Protein AF-A0A944BNU5-F1 (afdb_monomer_lite)

Secondary structure (DSSP, 8-state):
-HHHHHHHHHHHGGG-TT--HHHHHHHHHHTTHHHHHHHHTT--S------SS-----HHHHHHHHHHHHTT-TT--HHHHHHHHHHHHHHHTS-GGGSPPHHHHHHHHHHHHHHHTT-TTHHHHHHHHHHHHHHHHHTT-HHHHHHHHTTS---HHHHHHHHHHHHHHHHHIIIIIPPBP---S--HHHHHHHHSTT--HHHHHHHHHHHHHHH-EEEEEEE--HHHHHHHHHHHTTS-HHHHHHHHHHSSPPEEEETT-SSS-HHHHHHHH-SHHHHHHHHHHHHHHHHHHHHSSS--S-HHHHHHHHHHHHHHH---HHHHHHHHHHHHHTS---HHHHHHHHHHHHTHHHHHT----HHHHHHHHHHHHHHHHHS-GGGSBSEEEEHHHHHHHHHTT---SSHHHHHHHTEE-

Foldseek 3Di:
DVVVVVVVLVVQVPPDPQAAPLSSLVVVLLVPVVPVVCVVVVVDVPDDDDPPDPCPPQLLQVVLLSSCVSVVNNDADSVLSSLLVVLSLLQRQERRVLHDDPVLSVLLSVLSRCVVVVHPCNVVSVVVLVVVLVVCLVVLSLSHNLSSVSSPPDPLLVLLVVLVVSLLSNLCCLQPNFAFWDADDQDPVLLVLLLDPPRALVSLVVNQVSCCVGGLEFEWFFADAVVQVVSLCVSCVVPDPVSSVSVSVRPPRGHIDTQPPHPDGSLVSLVRRPDLVNVLVLLLLLVSNLLSCVVDDDHSVCPVSVVLNQVLCCVQQVFRCVVQNVQLCCCSPVVSDRSVVSSVVSCCVGRVVSSVVDDDDSVLQVVLLSVLSSLQSVPDSSLAGRAYFHSSSSSCCSSSPGDDPDSSSSRSSGHDD

Radius of gyration: 23.13 Å; chains: 1; bounding box: 55×53×70 Å

Sequence (417 aa):
MFGKWIERVKRNGKNSADAGLLGQYLDAVCAKYVDRYKEMIGLDDKRPGTYDSALDVDALDVLAQLVMAEMGIPNADLAAARAYLSILIENEHLPLQNQLNADELGALRDLLFSYFGGSDAVNDRGAEVLELIEHKFTSGCFSQAKILLQIFETNHETRQNNERNLYYEEMIMRIDGVRSANVSGISKELVDAACADDAPDEAILAAFDACASNANIHFDLFLRDLNEEARWKDAIAPLSQNVQNYILEYVPVVRWRQLGTLKEPLINQINRHMVFESLRRYVQQKLRMCYFILLASGITGYEWFIYAFTNWSRDIFNVDVREIFPVLHRLALVDGMCLQEVLDVTLERYYGPAMNDIVLDAYELDKAFRESVRFILQTDMSMFPMGYYNFGDFLLDRILPFPYEDPYFACRLHLLM

pLDDT: mean 80.57, std 16.1, range [27.25, 96.31]

Structure (mmCIF, N/CA/C/O backbone):
data_AF-A0A944BNU5-F1
#
_entry.id   AF-A0A944BNU5-F1
#
loop_
_atom_site.group_PDB
_atom_site.id
_atom_site.type_symbol
_atom_site.label_atom_id
_atom_site.label_alt_id
_atom_site.label_comp_id
_atom_site.label_asym_id
_atom_site.label_entity_id
_atom_site.label_seq_id
_atom_site.pdbx_PDB_ins_code
_atom_site.Cartn_x
_atom_site.Cartn_y
_atom_site.Cartn_z
_atom_site.occupancy
_atom_site.B_iso_or_equiv
_atom_site.auth_seq_id
_atom_site.auth_comp_id
_atom_site.auth_asym_id
_atom_site.auth_atom_id
_atom_site.pdbx_PDB_model_num
ATOM 1 N N . MET A 1 1 ? -13.152 25.992 19.045 1.00 33.09 1 MET A N 1
ATOM 2 C CA . MET A 1 1 ? -12.003 25.250 19.619 1.00 33.09 1 MET A CA 1
ATOM 3 C C . MET A 1 1 ? -11.096 24.664 18.535 1.00 33.09 1 MET A C 1
ATOM 5 O O . MET A 1 1 ? -9.894 24.858 18.644 1.00 33.09 1 MET A O 1
ATOM 9 N N . PHE A 1 2 ? -11.645 24.093 17.455 1.00 30.11 2 PHE A N 1
ATOM 10 C CA . PHE A 1 2 ? -10.905 23.608 16.273 1.00 30.11 2 PHE A CA 1
ATOM 11 C C . PHE A 1 2 ? -9.931 24.622 15.635 1.00 30.11 2 PHE A C 1
ATOM 13 O O . PHE A 1 2 ? -8.769 24.297 15.428 1.00 30.11 2 PHE A O 1
ATOM 20 N N . GLY A 1 3 ? -10.332 25.883 15.422 1.00 27.25 3 GLY A N 1
ATOM 21 C CA . GLY A 1 3 ? -9.444 26.892 14.809 1.00 27.25 3 GLY A CA 1
ATOM 22 C C . GLY A 1 3 ? -8.175 27.217 15.617 1.00 27.25 3 GLY A C 1
ATOM 23 O O . GLY A 1 3 ? -7.112 27.428 15.044 1.00 27.25 3 GLY A O 1
ATOM 24 N N . LYS A 1 4 ? -8.250 27.173 16.957 1.00 35.66 4 LYS A N 1
ATOM 25 C CA . LYS A 1 4 ? -7.075 27.339 17.837 1.00 35.66 4 LYS A CA 1
ATOM 26 C C . LYS A 1 4 ? -6.217 26.071 17.912 1.00 35.66 4 LYS A C 1
ATOM 28 O O . LYS A 1 4 ? -5.030 26.163 18.204 1.00 35.66 4 LYS A O 1
ATOM 33 N N . TRP A 1 5 ? -6.808 24.903 17.662 1.00 37.34 5 TRP A N 1
ATOM 34 C CA . TRP A 1 5 ? -6.110 23.621 17.598 1.00 37.34 5 TRP A CA 1
ATOM 35 C C . TRP A 1 5 ? -5.320 23.480 16.288 1.00 37.34 5 TRP A C 1
ATOM 37 O O . TRP A 1 5 ? -4.128 23.194 16.355 1.00 37.34 5 TRP A O 1
ATOM 47 N N . ILE A 1 6 ? -5.906 23.843 15.138 1.00 36.66 6 ILE A N 1
ATOM 48 C CA . ILE A 1 6 ? -5.191 23.946 13.851 1.00 36.66 6 ILE A CA 1
ATOM 49 C C . ILE A 1 6 ? -3.998 24.907 13.972 1.00 36.66 6 ILE A C 1
ATOM 51 O O . ILE A 1 6 ? -2.907 24.597 13.503 1.00 36.66 6 ILE A O 1
ATOM 55 N N . GLU A 1 7 ? -4.151 26.050 14.653 1.00 37.75 7 GLU A N 1
ATOM 56 C CA . GLU A 1 7 ? -3.021 26.957 14.913 1.00 37.75 7 GLU A CA 1
ATOM 57 C C . GLU A 1 7 ? -1.944 26.357 15.832 1.00 37.75 7 GLU A C 1
ATOM 59 O O . GLU A 1 7 ? -0.767 26.685 15.684 1.00 37.75 7 GLU A O 1
ATOM 64 N N . ARG A 1 8 ? -2.312 25.484 16.776 1.00 37.41 8 ARG A N 1
ATOM 65 C CA . ARG A 1 8 ? -1.372 24.838 17.708 1.00 37.41 8 ARG A CA 1
ATOM 66 C C . ARG A 1 8 ? -0.589 23.714 17.032 1.00 37.41 8 ARG A C 1
ATOM 68 O O . ARG A 1 8 ? 0.624 23.646 17.206 1.00 37.41 8 ARG A O 1
ATOM 75 N N . VAL A 1 9 ? -1.263 22.916 16.205 1.00 36.78 9 VAL A N 1
ATOM 76 C CA . VAL A 1 9 ? -0.657 21.914 15.317 1.00 36.78 9 VAL A CA 1
ATOM 77 C C . VAL A 1 9 ? 0.265 22.592 14.301 1.00 36.78 9 VAL A C 1
ATOM 79 O O . VAL A 1 9 ? 1.420 22.207 14.184 1.00 36.78 9 VAL A O 1
ATOM 82 N N . LYS A 1 10 ? -0.156 23.703 13.676 1.00 36.81 10 LYS A N 1
ATOM 83 C CA . LYS A 1 10 ? 0.709 24.510 12.789 1.00 36.81 10 LYS A CA 1
ATOM 84 C C . LYS A 1 10 ? 1.913 25.143 13.499 1.00 36.81 10 LYS A C 1
ATOM 86 O O . LYS A 1 10 ? 2.942 25.368 12.868 1.00 36.81 10 LYS A O 1
ATOM 91 N N . ARG A 1 11 ? 1.804 25.476 14.794 1.00 36.59 11 ARG A N 1
ATOM 92 C CA . ARG A 1 11 ? 2.908 26.060 15.583 1.00 36.59 11 ARG A CA 1
ATOM 93 C C . ARG A 1 11 ? 3.925 25.021 16.056 1.00 36.59 11 ARG A C 1
ATOM 95 O O . ARG A 1 11 ? 5.111 25.337 16.043 1.00 36.59 11 ARG A O 1
ATOM 102 N N . ASN A 1 12 ? 3.480 23.824 16.438 1.00 37.00 12 ASN A N 1
ATOM 103 C CA . ASN A 1 12 ? 4.356 22.731 16.878 1.00 37.00 12 ASN A CA 1
ATOM 104 C C . ASN A 1 12 ? 4.872 21.873 15.705 1.00 37.00 12 ASN A C 1
ATOM 106 O O . ASN A 1 12 ? 5.972 21.343 15.782 1.00 37.00 12 ASN A O 1
ATOM 110 N N . GLY A 1 13 ? 4.136 21.812 14.591 1.00 36.06 13 GLY A N 1
ATOM 111 C CA . GLY A 1 13 ? 4.490 21.108 13.351 1.00 36.06 13 GLY A CA 1
ATOM 112 C C . GLY A 1 13 ? 5.512 21.828 12.466 1.00 36.06 13 GLY A C 1
ATOM 113 O O . GLY A 1 13 ? 5.693 21.455 11.312 1.00 36.06 13 GLY A O 1
ATOM 114 N N . LYS A 1 14 ? 6.219 22.847 12.979 1.00 35.03 14 LYS A N 1
ATOM 115 C CA . LYS A 1 14 ? 7.307 23.511 12.235 1.00 35.03 14 LYS A CA 1
ATOM 116 C C . LYS A 1 14 ? 8.505 22.596 11.927 1.00 35.03 14 LYS A C 1
ATOM 118 O O . LYS A 1 14 ? 9.393 23.037 11.207 1.00 35.03 14 LYS A O 1
ATOM 123 N N . ASN A 1 15 ? 8.515 21.354 12.421 1.00 38.78 15 ASN A N 1
ATOM 124 C CA . ASN A 1 15 ? 9.629 20.422 12.245 1.00 38.78 15 ASN A CA 1
ATOM 125 C C . ASN A 1 15 ? 9.382 19.234 11.293 1.00 38.78 15 ASN A C 1
ATOM 127 O O . ASN A 1 15 ? 10.335 18.503 11.048 1.00 38.78 15 ASN A O 1
ATOM 131 N N . SER A 1 16 ? 8.205 19.059 10.680 1.00 41.88 16 SER A N 1
ATOM 132 C CA . SER A 1 16 ? 8.084 18.142 9.530 1.00 41.88 16 SER A CA 1
ATOM 133 C C . SER A 1 16 ? 6.878 18.492 8.660 1.00 41.88 16 SER A C 1
ATOM 135 O O . SER A 1 16 ? 5.738 18.220 9.031 1.00 41.88 16 SER A O 1
ATOM 137 N N . ALA A 1 17 ? 7.123 19.075 7.484 1.00 44.69 17 ALA A N 1
ATOM 138 C CA . ALA A 1 17 ? 6.082 19.301 6.475 1.00 44.69 17 ALA A CA 1
ATOM 139 C C . ALA A 1 17 ? 5.479 17.984 5.934 1.00 44.69 17 ALA A C 1
ATOM 141 O O . ALA A 1 17 ? 4.459 18.015 5.255 1.00 44.69 17 ALA A O 1
ATOM 142 N N . ASP A 1 18 ? 6.077 16.851 6.313 1.00 51.12 18 ASP A N 1
ATOM 143 C CA . ASP A 1 18 ? 5.824 15.525 5.759 1.00 51.12 18 ASP A CA 1
ATOM 144 C C . ASP A 1 18 ? 5.101 14.577 6.733 1.00 51.12 18 ASP A C 1
ATOM 146 O O . ASP A 1 18 ? 4.938 13.404 6.417 1.00 51.12 18 ASP A O 1
ATOM 150 N N . ALA A 1 19 ? 4.686 15.022 7.929 1.00 54.78 19 ALA A N 1
ATOM 151 C CA . ALA A 1 19 ? 3.951 14.173 8.880 1.00 54.78 19 ALA A CA 1
ATOM 152 C C . ALA A 1 19 ? 2.432 14.245 8.665 1.00 54.78 19 ALA A C 1
ATOM 154 O O . ALA A 1 19 ? 1.847 15.334 8.699 1.00 54.78 19 ALA A O 1
ATOM 155 N N . GLY A 1 20 ? 1.802 13.075 8.518 1.00 58.22 20 GLY A N 1
ATOM 156 C CA . GLY A 1 20 ? 0.353 12.894 8.560 1.00 58.22 20 GLY A CA 1
ATOM 157 C C . GLY A 1 20 ? -0.220 13.208 9.943 1.00 58.22 20 GLY A C 1
ATOM 158 O O . GLY A 1 20 ? 0.507 13.532 10.890 1.00 58.22 20 GLY A O 1
ATOM 159 N N . LEU A 1 21 ? -1.548 13.185 10.069 1.00 65.69 21 LEU A N 1
ATOM 160 C CA . LEU A 1 21 ? -2.213 13.676 11.281 1.00 65.69 21 LEU A CA 1
ATOM 161 C C . LEU A 1 21 ? -1.851 12.843 12.521 1.00 65.69 21 LEU A C 1
ATOM 163 O O . LEU A 1 21 ? -1.651 13.409 13.599 1.00 65.69 21 LEU A O 1
ATOM 167 N N . LEU A 1 22 ? -1.713 11.521 12.368 1.00 62.44 22 LEU A N 1
ATOM 168 C CA . LEU A 1 22 ? -1.252 10.658 13.449 1.00 62.44 22 LEU A CA 1
ATOM 169 C C . LEU A 1 22 ? 0.186 11.012 13.822 1.00 62.44 22 LEU A C 1
ATOM 171 O O . LEU A 1 22 ? 0.452 11.233 14.998 1.00 62.44 22 LEU A O 1
ATOM 175 N N . GLY A 1 23 ? 1.079 11.159 12.837 1.00 60.28 23 GLY A N 1
ATOM 176 C CA . GLY A 1 23 ? 2.462 11.592 13.058 1.00 60.28 23 GLY A CA 1
ATOM 177 C C . GLY A 1 23 ? 2.561 12.901 13.852 1.00 60.28 23 GLY A C 1
ATOM 178 O O . GLY A 1 23 ? 3.377 13.014 14.760 1.00 60.28 23 GLY A O 1
ATOM 179 N N . GLN A 1 24 ? 1.668 13.861 13.600 1.00 69.06 24 GLN A N 1
ATOM 180 C CA . GLN A 1 24 ? 1.613 15.126 14.343 1.00 69.06 24 GLN A CA 1
ATOM 181 C C . GLN A 1 24 ? 1.148 14.954 15.798 1.00 69.06 24 GLN A C 1
ATOM 183 O O . GLN A 1 24 ? 1.708 15.586 16.699 1.00 69.06 24 GLN A O 1
ATOM 188 N N . TYR A 1 25 ? 0.128 14.122 16.049 1.00 64.06 25 TYR A N 1
ATOM 189 C CA . TYR A 1 25 ? -0.294 13.800 17.419 1.00 64.06 25 TYR A CA 1
ATOM 190 C C . TYR A 1 25 ? 0.808 13.073 18.172 1.00 64.06 25 TYR A C 1
ATOM 192 O O . TYR A 1 25 ? 1.121 13.420 19.305 1.00 64.06 25 TYR A O 1
ATOM 200 N N . LEU A 1 26 ? 1.409 12.096 17.513 1.00 64.44 26 LEU A N 1
ATOM 201 C CA . LEU A 1 26 ? 2.476 11.267 18.023 1.00 64.44 26 LEU A CA 1
ATOM 202 C C . LEU A 1 26 ? 3.736 12.098 18.330 1.00 64.44 26 LEU A C 1
ATOM 204 O O . LEU A 1 26 ? 4.311 11.945 19.402 1.00 64.44 26 LEU A O 1
ATOM 208 N N . ASP A 1 27 ? 4.118 13.060 17.491 1.00 64.00 27 ASP A N 1
ATOM 209 C CA . ASP A 1 27 ? 5.215 13.990 17.796 1.00 64.00 27 ASP A CA 1
ATOM 210 C C . ASP A 1 27 ? 4.900 14.871 19.024 1.00 64.00 27 ASP A C 1
ATOM 212 O O . ASP A 1 27 ? 5.776 15.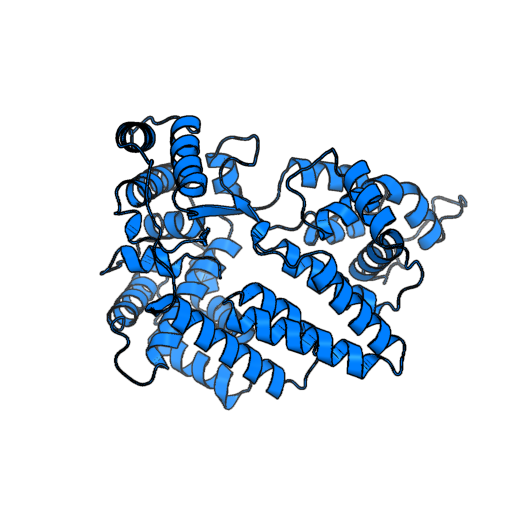152 19.849 1.00 64.00 27 ASP A O 1
ATOM 216 N N . ALA A 1 28 ? 3.637 15.280 19.195 1.00 63.16 28 ALA A N 1
ATOM 217 C CA . ALA A 1 28 ? 3.194 16.012 20.382 1.00 63.16 28 ALA A CA 1
ATOM 218 C C . ALA A 1 28 ? 3.169 15.132 21.648 1.00 63.16 28 ALA A C 1
ATOM 220 O O . ALA A 1 28 ? 3.523 15.621 22.725 1.00 63.16 28 ALA A O 1
ATOM 221 N N . VAL A 1 29 ? 2.807 13.849 21.512 1.00 61.50 29 VAL A N 1
ATOM 222 C CA . VAL A 1 29 ? 2.950 12.814 22.546 1.00 61.50 29 VAL A CA 1
ATOM 223 C C . VAL A 1 29 ? 4.437 12.708 22.922 1.00 61.50 29 VAL A C 1
ATOM 225 O O . VAL A 1 29 ? 4.798 12.985 24.063 1.00 61.50 29 VAL A O 1
ATOM 228 N N . CYS A 1 30 ? 5.335 12.440 21.972 1.00 60.16 30 CYS A N 1
ATOM 229 C CA . CYS A 1 30 ? 6.782 12.361 22.212 1.00 60.16 30 CYS A CA 1
ATOM 230 C C . CYS A 1 30 ? 7.331 13.545 23.018 1.00 60.16 30 CYS A C 1
ATOM 232 O O . CYS A 1 30 ? 8.088 13.353 23.966 1.00 60.16 30 CYS A O 1
ATOM 234 N N . ALA A 1 31 ? 6.904 14.770 22.701 1.00 60.81 31 ALA A N 1
ATOM 235 C CA . ALA A 1 31 ? 7.358 15.974 23.395 1.00 60.81 31 ALA A CA 1
ATOM 236 C C . ALA A 1 31 ? 6.905 16.078 24.869 1.00 60.81 31 ALA A C 1
ATOM 238 O O . ALA A 1 31 ? 7.466 16.875 25.621 1.00 60.81 31 ALA A O 1
ATOM 239 N N . LYS A 1 32 ? 5.879 15.327 25.286 1.00 59.03 32 LYS A N 1
ATOM 240 C CA . LYS A 1 32 ? 5.216 15.460 26.597 1.00 59.03 32 LYS A CA 1
ATOM 241 C C . LYS A 1 32 ? 5.279 14.210 27.479 1.00 59.03 32 LYS A C 1
ATOM 243 O O . LYS A 1 32 ? 4.913 14.287 28.652 1.00 59.03 32 LYS A O 1
ATOM 248 N N . TYR A 1 33 ? 5.705 13.062 26.952 1.00 57.03 33 TYR A N 1
ATOM 249 C CA . TYR A 1 33 ? 5.391 11.767 27.569 1.00 57.03 33 TYR A CA 1
ATOM 250 C C . TYR A 1 33 ? 6.332 11.214 28.642 1.00 57.03 33 TYR A C 1
ATOM 252 O O . TYR A 1 33 ? 6.073 10.134 29.171 1.00 57.03 33 TYR A O 1
ATOM 260 N N . VAL A 1 34 ? 7.333 11.974 29.083 1.00 49.22 34 VAL A N 1
ATOM 261 C CA . VAL A 1 34 ? 8.120 11.593 30.272 1.00 49.22 34 VAL A CA 1
ATOM 262 C C . VAL A 1 34 ? 7.326 11.784 31.572 1.00 49.22 34 VAL A C 1
ATOM 264 O O . VAL A 1 34 ? 7.495 11.004 32.510 1.00 49.22 34 VAL A O 1
ATOM 267 N N . ASP A 1 35 ? 6.431 12.774 31.627 1.00 50.31 35 ASP A N 1
ATOM 268 C CA . ASP A 1 35 ? 5.733 13.142 32.868 1.00 50.31 35 ASP A CA 1
ATOM 269 C C . ASP A 1 35 ? 4.380 12.426 33.012 1.00 50.31 35 ASP A C 1
ATOM 271 O O . ASP A 1 35 ? 4.033 11.933 34.082 1.00 50.31 35 ASP A O 1
ATOM 275 N N . ARG A 1 36 ? 3.642 12.270 31.907 1.00 50.81 36 ARG A N 1
ATOM 276 C CA . ARG A 1 36 ? 2.269 11.738 31.915 1.00 50.81 36 ARG A CA 1
ATOM 277 C C . ARG A 1 36 ? 2.197 10.216 32.062 1.00 50.81 36 ARG A C 1
ATOM 279 O O . ARG A 1 36 ? 1.261 9.705 32.667 1.00 50.81 36 ARG A O 1
ATOM 286 N N . TYR A 1 37 ? 3.199 9.486 31.560 1.00 49.19 37 TYR A N 1
ATOM 287 C CA . TYR A 1 37 ? 3.304 8.043 31.797 1.00 49.19 37 TYR A CA 1
ATOM 288 C C . TYR A 1 37 ? 3.561 7.752 33.281 1.00 49.19 37 TYR A C 1
ATOM 290 O O . TYR A 1 37 ? 2.883 6.904 33.848 1.00 49.19 37 TYR A O 1
ATOM 298 N N . LYS A 1 38 ? 4.451 8.509 33.945 1.00 49.19 38 LYS A N 1
ATOM 299 C CA . LYS A 1 38 ? 4.714 8.368 35.390 1.00 49.19 38 LYS A CA 1
ATOM 300 C C . LYS A 1 38 ? 3.451 8.570 36.231 1.00 49.19 38 LYS A C 1
ATOM 302 O O . LYS A 1 38 ? 3.216 7.797 37.156 1.00 49.19 38 LYS A O 1
ATOM 307 N N . GLU A 1 39 ? 2.621 9.548 35.867 1.00 51.97 39 GLU A N 1
ATOM 308 C CA . GLU A 1 39 ? 1.307 9.766 36.485 1.00 51.97 39 GLU A CA 1
ATOM 309 C C . GLU A 1 39 ? 0.330 8.607 36.211 1.00 51.97 39 GLU A C 1
ATOM 311 O O . GLU A 1 39 ? -0.329 8.135 37.135 1.00 51.97 39 GLU A O 1
ATOM 316 N N . MET A 1 40 ? 0.255 8.115 34.967 1.00 46.62 40 MET A N 1
ATOM 317 C CA . MET A 1 40 ? -0.676 7.050 34.560 1.00 46.62 40 MET A CA 1
ATOM 318 C C . MET A 1 40 ? -0.372 5.683 35.180 1.00 46.62 40 MET A C 1
ATOM 320 O O . MET A 1 40 ? -1.301 4.984 35.576 1.00 46.62 40 MET A O 1
ATOM 324 N N . ILE A 1 41 ? 0.902 5.291 35.285 1.00 45.03 41 ILE A N 1
ATOM 325 C CA . ILE A 1 41 ? 1.280 4.011 35.909 1.00 45.03 41 ILE A CA 1
ATOM 326 C C . ILE A 1 41 ? 1.473 4.114 37.428 1.00 45.03 41 ILE A C 1
ATOM 328 O O . ILE A 1 41 ? 1.966 3.175 38.051 1.00 45.03 41 ILE A O 1
ATOM 332 N N . GLY A 1 42 ? 1.085 5.239 38.042 1.00 42.56 42 GLY A N 1
ATOM 333 C CA . GLY A 1 42 ? 1.171 5.426 39.489 1.00 42.56 42 GLY A CA 1
ATOM 334 C C . GLY A 1 42 ? 2.602 5.345 40.028 1.00 42.56 42 GLY A C 1
ATOM 335 O O . GLY A 1 42 ? 2.797 4.936 41.174 1.00 42.56 42 GLY A O 1
ATOM 336 N N . LEU A 1 43 ? 3.603 5.724 39.222 1.00 41.44 43 LEU A N 1
ATOM 337 C CA . LEU A 1 43 ? 4.987 5.878 39.672 1.00 41.44 43 LEU A CA 1
ATOM 338 C C . LEU A 1 43 ? 5.113 7.172 40.483 1.00 41.44 43 LEU A C 1
ATOM 340 O O . LEU A 1 43 ? 5.758 8.135 40.080 1.00 41.44 43 LEU A O 1
ATOM 344 N N . ASP A 1 44 ? 4.488 7.174 41.655 1.00 38.44 44 ASP A N 1
ATOM 345 C CA . ASP A 1 44 ? 4.932 8.008 42.763 1.00 38.44 44 ASP A CA 1
ATOM 346 C C . ASP A 1 44 ? 6.368 7.561 43.109 1.00 38.44 44 ASP A C 1
ATOM 348 O O . ASP A 1 44 ? 6.653 6.362 43.092 1.00 38.44 44 ASP A O 1
ATOM 352 N N . ASP A 1 45 ? 7.268 8.500 43.420 1.00 40.28 45 ASP A N 1
ATOM 353 C CA . ASP A 1 45 ? 8.729 8.354 43.638 1.00 40.28 45 ASP A CA 1
ATOM 354 C C . ASP A 1 45 ? 9.166 7.386 44.779 1.00 40.28 45 ASP A C 1
ATOM 356 O O . ASP A 1 45 ? 10.211 7.538 45.422 1.00 40.28 45 ASP A O 1
ATOM 360 N N . LYS A 1 46 ? 8.382 6.356 45.100 1.00 36.25 46 LYS A N 1
ATOM 361 C CA . LYS A 1 46 ? 8.600 5.436 46.213 1.00 36.25 46 LYS A CA 1
ATOM 362 C C . LYS A 1 46 ? 8.964 4.036 45.719 1.00 36.25 46 LYS A C 1
ATOM 364 O O . LYS A 1 46 ? 8.148 3.125 45.705 1.00 36.25 46 LYS A O 1
ATOM 369 N N . ARG A 1 47 ? 10.283 3.889 45.549 1.00 32.19 47 ARG A N 1
ATOM 370 C CA . ARG A 1 47 ? 11.125 2.672 45.554 1.00 32.19 47 ARG A CA 1
ATOM 371 C C . ARG A 1 47 ? 11.381 1.999 44.192 1.00 32.19 47 ARG A C 1
ATOM 373 O O . ARG A 1 47 ? 10.449 1.511 43.564 1.00 32.19 47 ARG A O 1
ATOM 380 N N . PRO A 1 48 ? 12.664 1.838 43.805 1.00 34.56 48 PRO A N 1
ATOM 381 C CA . PRO A 1 48 ? 13.062 0.923 42.747 1.00 34.56 48 PRO A CA 1
ATOM 382 C C . PRO A 1 48 ? 13.048 -0.495 43.328 1.00 34.56 48 PRO A C 1
ATOM 384 O O . PRO A 1 48 ? 13.970 -0.910 44.029 1.00 34.56 48 PRO A O 1
ATOM 387 N N . GLY A 1 49 ? 11.959 -1.222 43.116 1.00 32.09 49 GLY A N 1
ATOM 388 C CA . GLY A 1 49 ? 11.837 -2.594 43.586 1.00 32.09 49 GLY A CA 1
ATOM 389 C C . GLY A 1 49 ? 10.650 -3.291 42.945 1.00 32.09 49 GLY A C 1
ATOM 390 O O . GLY A 1 49 ? 9.513 -2.954 43.245 1.00 32.09 49 GLY A O 1
ATOM 391 N N . THR A 1 50 ? 10.954 -4.278 42.099 1.00 32.44 50 THR A N 1
ATOM 392 C CA . THR A 1 50 ? 10.069 -5.385 41.695 1.00 32.44 50 THR A CA 1
ATOM 393 C C . THR A 1 50 ? 8.697 -4.988 41.140 1.00 32.44 50 THR A C 1
ATOM 395 O O . THR A 1 50 ? 7.689 -5.115 41.827 1.00 32.44 50 THR A O 1
ATOM 398 N N . TYR A 1 51 ? 8.650 -4.624 39.857 1.00 37.88 51 TYR A N 1
ATOM 399 C CA . TYR A 1 51 ? 7.429 -4.688 39.043 1.00 37.88 51 TYR A CA 1
ATOM 400 C C . TYR A 1 51 ? 7.657 -5.637 37.862 1.00 37.88 51 TYR A C 1
ATOM 402 O O . TYR A 1 51 ? 7.666 -5.229 36.710 1.00 37.88 51 TYR A O 1
ATOM 410 N N . ASP A 1 52 ? 7.879 -6.914 38.177 1.00 32.69 52 ASP A N 1
ATOM 411 C CA . ASP A 1 52 ? 8.080 -7.991 37.194 1.00 32.69 52 ASP A CA 1
ATOM 412 C C . ASP A 1 52 ? 6.781 -8.770 36.889 1.00 32.69 52 ASP A C 1
ATOM 414 O O . ASP A 1 52 ? 6.826 -9.865 36.342 1.00 32.69 52 ASP A O 1
ATOM 418 N N . SER A 1 53 ? 5.595 -8.272 37.280 1.00 35.12 53 SER A N 1
ATOM 419 C CA . SER A 1 53 ? 4.356 -9.071 37.139 1.00 35.12 53 SER A CA 1
ATOM 420 C C . SER A 1 53 ? 3.012 -8.318 37.101 1.00 35.12 53 SER A C 1
ATOM 422 O O . SER A 1 53 ? 1.986 -8.931 37.374 1.00 35.12 53 SER A O 1
ATOM 424 N N . ALA A 1 54 ? 2.954 -7.022 36.760 1.00 33.25 54 ALA A N 1
ATOM 425 C CA . ALA A 1 54 ? 1.676 -6.281 36.815 1.00 33.25 54 ALA A CA 1
ATOM 426 C C . ALA A 1 54 ? 1.475 -5.184 35.749 1.00 33.25 54 ALA A C 1
ATOM 428 O O . ALA A 1 54 ? 0.956 -4.116 36.059 1.00 33.25 54 ALA A O 1
ATOM 429 N N . LEU A 1 55 ? 1.847 -5.434 34.492 1.00 39.00 55 LEU A N 1
ATOM 430 C CA . LEU A 1 55 ? 1.421 -4.600 33.360 1.00 39.00 55 LEU A CA 1
ATOM 431 C C . LEU A 1 55 ? 0.803 -5.495 32.280 1.00 39.00 55 LEU A C 1
ATOM 433 O O . LEU A 1 55 ? 1.372 -5.696 31.218 1.00 39.00 55 LEU A O 1
ATOM 437 N N . ASP A 1 56 ? -0.388 -6.010 32.584 1.00 43.06 56 ASP A N 1
ATOM 438 C CA . ASP A 1 56 ? -1.356 -6.565 31.618 1.00 43.06 56 ASP A CA 1
ATOM 439 C C . ASP A 1 56 ? -2.102 -5.424 30.883 1.00 43.06 56 ASP A C 1
ATOM 441 O O . ASP A 1 56 ? -3.253 -5.551 30.473 1.00 43.06 56 ASP A O 1
ATOM 445 N N . VAL A 1 57 ? -1.475 -4.245 30.797 1.00 52.09 57 VAL A N 1
ATOM 446 C CA . VAL A 1 57 ? -2.000 -3.096 30.063 1.00 52.09 57 VAL A CA 1
ATOM 447 C C . VAL A 1 57 ? -1.486 -3.245 28.641 1.00 52.09 57 VAL A C 1
ATOM 449 O O . VAL A 1 57 ? -0.282 -3.120 28.410 1.00 52.09 57 VAL A O 1
ATOM 452 N N . ASP A 1 58 ? -2.391 -3.542 27.710 1.00 65.50 58 ASP A N 1
ATOM 453 C CA . ASP A 1 58 ? -2.082 -3.584 26.284 1.00 65.50 58 ASP A CA 1
ATOM 454 C C . ASP A 1 58 ? -1.436 -2.245 25.913 1.00 65.50 58 ASP A C 1
ATOM 456 O O . ASP A 1 58 ? -1.988 -1.178 26.175 1.00 65.50 58 ASP A O 1
ATOM 460 N N . ALA A 1 59 ? -0.221 -2.251 25.373 1.00 63.59 59 ALA A N 1
ATOM 461 C CA . ALA A 1 59 ? 0.462 -1.002 25.052 1.00 63.59 59 ALA A CA 1
ATOM 462 C C . ALA A 1 59 ? -0.259 -0.221 23.931 1.00 63.59 59 ALA A C 1
ATOM 464 O O . ALA A 1 59 ? -0.054 0.990 23.814 1.00 63.59 59 ALA A O 1
ATOM 465 N N . LEU A 1 60 ? -1.182 -0.863 23.199 1.00 70.56 60 LEU A N 1
ATOM 466 C CA . LEU A 1 60 ? -2.154 -0.192 22.338 1.00 70.56 60 LEU A CA 1
ATOM 467 C C . LEU A 1 60 ? -3.120 0.681 23.157 1.00 70.56 60 LEU A C 1
ATOM 469 O O . LEU A 1 60 ? -3.481 1.764 22.710 1.00 70.56 60 LEU A O 1
ATOM 473 N N . ASP A 1 61 ? -3.484 0.268 24.375 1.00 75.94 61 ASP A N 1
ATOM 474 C CA . ASP A 1 61 ? -4.312 1.052 25.308 1.00 75.94 61 ASP A CA 1
ATOM 475 C C . ASP A 1 61 ? -3.604 2.276 25.782 1.00 75.94 61 ASP A C 1
ATOM 477 O O . ASP A 1 61 ? -4.184 3.360 25.801 1.00 75.94 61 ASP A O 1
ATOM 481 N N . VAL A 1 62 ? -2.344 2.079 26.167 1.00 71.19 62 VAL A N 1
ATOM 482 C CA . VAL A 1 62 ? -1.486 3.173 26.572 1.00 71.19 62 VAL A CA 1
ATOM 483 C C . VAL A 1 62 ? -1.448 4.149 25.410 1.00 71.19 62 VAL A C 1
ATOM 485 O O . VAL A 1 62 ? -1.943 5.259 25.562 1.00 71.19 62 VAL A O 1
ATOM 488 N N . LEU A 1 63 ? -0.987 3.722 24.230 1.00 74.06 63 LEU A N 1
ATOM 489 C CA . LEU A 1 63 ? -0.867 4.579 23.052 1.00 74.06 63 LEU A CA 1
ATOM 490 C C . LEU A 1 63 ? -2.189 5.274 22.686 1.00 74.06 63 LEU A C 1
ATOM 492 O O . LEU A 1 63 ? -2.194 6.484 22.455 1.00 74.06 63 LEU A O 1
ATOM 496 N N . ALA A 1 64 ? -3.311 4.554 22.700 1.00 79.69 64 ALA A N 1
ATOM 497 C CA . ALA A 1 64 ? -4.631 5.099 22.400 1.00 79.69 64 ALA A CA 1
ATOM 498 C C . ALA A 1 64 ? -5.025 6.183 23.406 1.00 79.69 64 ALA A C 1
ATOM 500 O O . ALA A 1 64 ? -5.386 7.292 23.009 1.00 79.69 64 ALA A O 1
ATOM 501 N N . GLN A 1 65 ? -4.884 5.913 24.706 1.00 76.69 65 GLN A N 1
ATOM 502 C CA . GLN A 1 65 ? -5.121 6.906 25.750 1.00 76.69 65 GLN A CA 1
ATOM 503 C C . GLN A 1 65 ? -4.195 8.110 25.593 1.00 76.69 65 GLN A C 1
ATOM 505 O O . GLN A 1 65 ? -4.650 9.242 25.763 1.00 76.69 65 GLN A O 1
ATOM 510 N N . LEU A 1 66 ? -2.928 7.899 25.217 1.00 74.44 66 LEU A N 1
ATOM 511 C CA . LEU A 1 66 ? -1.983 8.993 25.033 1.00 74.44 66 LEU A CA 1
ATOM 512 C C . LEU A 1 66 ? -2.413 9.938 23.914 1.00 74.44 66 LEU A C 1
ATOM 514 O O . LEU A 1 66 ? -2.462 11.158 24.096 1.00 74.44 66 LEU A O 1
ATOM 518 N N . VAL A 1 67 ? -2.769 9.358 22.769 1.00 75.56 67 VAL A N 1
ATOM 519 C CA . VAL A 1 67 ? -3.254 10.097 21.605 1.00 75.56 67 VAL A CA 1
ATOM 520 C C . VAL A 1 67 ? -4.545 10.837 21.953 1.00 75.56 67 VAL A C 1
ATOM 522 O O . VAL A 1 67 ? -4.633 12.041 21.711 1.00 75.56 67 VAL A O 1
ATOM 525 N N . MET A 1 68 ? -5.512 10.187 22.612 1.00 81.06 68 MET A N 1
ATOM 526 C CA . MET A 1 68 ? -6.760 10.850 23.024 1.00 81.06 68 MET A CA 1
ATOM 527 C C . MET A 1 68 ? -6.501 12.015 23.979 1.00 81.06 68 MET A C 1
ATOM 529 O O . MET A 1 68 ? -7.092 13.093 23.857 1.00 81.06 68 MET A O 1
ATOM 533 N N . ALA A 1 69 ? -5.575 11.835 24.913 1.00 73.19 69 ALA A N 1
ATOM 534 C CA . ALA A 1 69 ? -5.220 12.847 25.884 1.00 73.19 69 ALA A CA 1
ATOM 535 C C . ALA A 1 69 ? -4.498 14.049 25.242 1.00 73.19 69 ALA A C 1
ATOM 537 O O . ALA A 1 69 ? -4.666 15.178 25.715 1.00 73.19 69 ALA A O 1
ATOM 538 N N . GLU A 1 70 ? -3.738 13.840 24.163 1.00 73.12 70 GLU A N 1
ATOM 539 C CA . GLU A 1 70 ? -3.180 14.909 23.320 1.00 73.12 70 GLU A CA 1
ATOM 540 C C . GLU A 1 70 ? -4.231 15.611 22.460 1.00 73.12 70 GLU A C 1
ATOM 542 O O . GLU A 1 70 ? -4.173 16.829 22.262 1.00 73.12 70 GLU A O 1
ATOM 547 N N . MET A 1 71 ? -5.255 14.880 22.030 1.00 70.31 71 MET A N 1
ATOM 548 C CA . MET A 1 71 ? -6.428 15.438 21.355 1.00 70.31 71 MET A CA 1
ATOM 549 C C . MET A 1 71 ? -7.356 16.224 22.296 1.00 70.31 71 MET A C 1
ATOM 551 O O . MET A 1 71 ? -8.304 16.859 21.834 1.00 70.31 71 MET A O 1
ATOM 555 N N . GLY A 1 72 ? -7.075 16.235 23.604 1.00 76.62 72 GLY A N 1
ATOM 556 C CA . GLY A 1 72 ? -7.858 16.957 24.608 1.00 76.62 72 GLY A CA 1
ATOM 557 C C . GLY A 1 72 ? -9.018 16.156 25.201 1.00 76.62 72 GLY A C 1
ATOM 558 O O . GLY A 1 72 ? -9.924 16.757 25.773 1.00 76.62 72 GLY A O 1
ATOM 559 N N . ILE A 1 73 ? -8.982 14.824 25.100 1.00 78.38 73 ILE A N 1
ATOM 560 C CA . ILE A 1 73 ? -9.995 13.893 25.619 1.00 78.38 73 ILE A CA 1
ATOM 561 C C . ILE A 1 73 ? -9.332 12.940 26.640 1.00 78.38 73 ILE A C 1
ATOM 563 O O . ILE A 1 73 ? -9.143 11.758 26.364 1.00 78.38 73 ILE A O 1
ATOM 567 N N . PRO A 1 74 ? -8.918 13.428 27.828 1.00 63.88 74 PRO A N 1
ATOM 568 C CA . PRO A 1 74 ? -8.034 12.688 28.737 1.00 63.88 74 PRO A CA 1
ATOM 569 C C . PRO A 1 74 ? -8.661 11.486 29.467 1.00 63.88 74 PRO A C 1
ATOM 571 O O . PRO A 1 74 ? -7.967 10.864 30.254 1.00 63.88 74 PRO A O 1
ATOM 574 N N . ASN A 1 75 ? -9.926 11.144 29.216 1.00 72.44 75 ASN A N 1
ATOM 575 C CA . ASN A 1 75 ? -10.613 9.968 29.774 1.00 72.44 75 ASN A CA 1
ATOM 576 C C . ASN A 1 75 ? -11.553 9.363 28.725 1.00 72.44 75 ASN A C 1
ATOM 578 O O . ASN A 1 75 ? -12.732 9.126 28.983 1.00 72.44 75 ASN A O 1
ATOM 582 N N . ALA A 1 76 ? -11.054 9.244 27.498 1.00 76.38 76 ALA A N 1
ATOM 583 C CA . ALA A 1 76 ? -11.783 8.611 26.415 1.00 76.38 76 ALA A CA 1
ATOM 584 C C . ALA A 1 76 ? -12.209 7.184 26.786 1.00 76.38 76 ALA A C 1
ATOM 586 O O . ALA A 1 76 ? -11.456 6.471 27.452 1.00 76.38 76 ALA A O 1
ATOM 587 N N . ASP A 1 77 ? -13.386 6.766 26.312 1.00 85.50 77 ASP A N 1
ATOM 588 C CA . ASP A 1 77 ? -13.727 5.347 26.304 1.00 85.50 77 ASP A CA 1
ATOM 589 C C . ASP A 1 77 ? -12.623 4.571 25.572 1.00 85.50 77 ASP A C 1
ATOM 591 O O . ASP A 1 77 ? -12.186 4.963 24.486 1.00 85.50 77 ASP A O 1
ATOM 595 N N . LEU A 1 78 ? -12.126 3.506 26.200 1.00 82.12 78 LEU A N 1
ATOM 596 C CA . LEU A 1 78 ? -10.941 2.809 25.716 1.00 82.12 78 LEU A CA 1
ATOM 597 C C . LEU A 1 78 ? -11.210 2.084 24.393 1.00 82.12 78 LEU A C 1
ATOM 599 O O . LEU A 1 78 ? -10.339 2.072 23.526 1.00 82.12 78 LEU A O 1
ATOM 603 N N . ALA A 1 79 ? -12.407 1.525 24.208 1.00 81.69 79 ALA A N 1
ATOM 604 C CA . ALA A 1 79 ? -12.766 0.857 22.963 1.00 81.69 79 ALA A CA 1
ATOM 605 C C . ALA A 1 79 ? -12.860 1.872 21.814 1.00 81.69 79 ALA A C 1
ATOM 607 O O . ALA A 1 79 ? -12.265 1.655 20.757 1.00 81.69 79 ALA A O 1
ATOM 608 N N . ALA A 1 80 ? -13.486 3.031 22.054 1.00 82.88 80 ALA A N 1
ATOM 609 C CA . ALA A 1 80 ? -13.504 4.137 21.095 1.00 82.88 80 ALA A CA 1
ATOM 610 C C . ALA A 1 80 ? -12.088 4.634 20.755 1.00 82.88 80 ALA A C 1
ATOM 612 O O . ALA A 1 80 ? -11.766 4.864 19.588 1.00 82.88 80 ALA A O 1
ATOM 613 N N . ALA A 1 81 ? -11.227 4.774 21.768 1.00 84.44 81 ALA A N 1
ATOM 614 C CA . ALA A 1 81 ? -9.848 5.221 21.604 1.00 84.44 81 ALA A CA 1
ATOM 615 C C . ALA A 1 81 ? -9.017 4.237 20.764 1.00 84.44 81 ALA A C 1
ATOM 617 O O . ALA A 1 81 ? -8.292 4.670 19.869 1.00 84.44 81 ALA A O 1
ATOM 618 N N . ARG A 1 82 ? -9.142 2.927 21.020 1.00 83.44 82 ARG A N 1
ATOM 619 C CA . ARG A 1 82 ? -8.481 1.860 20.246 1.00 83.44 82 ARG A CA 1
ATOM 620 C C . ARG A 1 82 ? -8.946 1.843 18.793 1.00 83.44 82 ARG A C 1
ATOM 622 O O . ARG A 1 82 ? -8.114 1.808 17.886 1.00 83.44 82 ARG A O 1
ATOM 629 N N . ALA A 1 83 ? -10.262 1.887 18.575 1.00 83.19 83 ALA A N 1
ATOM 630 C CA . ALA A 1 83 ? -10.841 1.903 17.236 1.00 83.19 83 ALA A CA 1
ATOM 631 C C . ALA A 1 83 ? -10.330 3.117 16.450 1.00 83.19 83 ALA A C 1
ATOM 633 O O . ALA A 1 83 ? -9.819 2.980 15.340 1.00 83.19 83 ALA A O 1
ATOM 634 N N . TYR A 1 84 ? -10.367 4.299 17.070 1.00 87.06 84 TYR A N 1
ATOM 635 C CA . TYR A 1 84 ? -9.890 5.523 16.442 1.00 87.06 84 TYR A CA 1
ATOM 636 C C . TYR A 1 84 ? -8.375 5.522 16.188 1.00 87.06 84 TYR A C 1
ATOM 638 O O . TYR A 1 84 ? -7.943 5.947 15.119 1.00 87.06 84 TYR A O 1
ATOM 646 N N . LEU A 1 85 ? -7.558 5.005 17.113 1.00 84.44 85 LEU A N 1
ATOM 647 C CA . LEU A 1 85 ? -6.118 4.840 16.886 1.00 84.44 85 LEU A CA 1
ATOM 648 C C . LEU A 1 85 ? -5.837 3.920 15.691 1.00 84.44 85 LEU A C 1
ATOM 650 O O . LEU A 1 85 ? -4.973 4.236 14.879 1.00 84.44 85 LEU A O 1
ATOM 654 N N . SER A 1 86 ? -6.582 2.823 15.559 1.00 83.94 86 SER A N 1
ATOM 655 C CA . SER A 1 86 ? -6.429 1.888 14.437 1.00 83.94 86 SER A CA 1
ATOM 656 C C . SER A 1 86 ? -6.701 2.585 13.100 1.00 83.94 86 SER A C 1
ATOM 658 O O . SER A 1 86 ? -5.895 2.494 12.182 1.00 83.94 86 SER A O 1
ATOM 660 N N . ILE A 1 87 ? -7.764 3.393 13.026 1.00 87.25 87 ILE A N 1
ATOM 661 C CA . ILE A 1 87 ? -8.089 4.216 11.846 1.00 87.25 87 ILE A CA 1
ATOM 662 C C . ILE A 1 87 ? -6.988 5.227 11.539 1.00 87.25 87 ILE A C 1
ATOM 664 O O . ILE A 1 87 ? -6.649 5.442 10.378 1.00 87.25 87 ILE A O 1
ATOM 668 N N . LEU A 1 88 ? -6.417 5.856 12.568 1.00 86.69 88 LEU A N 1
ATOM 669 C CA . LEU A 1 88 ? -5.308 6.785 12.389 1.00 86.69 88 LEU A CA 1
ATOM 670 C C . LEU A 1 88 ? -4.066 6.088 11.817 1.00 86.69 88 LEU A C 1
ATOM 672 O O . LEU A 1 88 ? -3.407 6.670 10.960 1.00 86.69 88 LEU A O 1
ATOM 676 N N . ILE A 1 89 ? -3.754 4.868 12.267 1.00 85.81 89 ILE A N 1
ATOM 677 C CA . ILE A 1 89 ? -2.622 4.075 11.763 1.00 85.81 89 ILE A CA 1
ATOM 678 C C . ILE A 1 89 ? -2.863 3.680 10.302 1.00 85.81 89 ILE A C 1
ATOM 680 O O . ILE A 1 89 ? -2.008 3.933 9.455 1.00 85.81 89 ILE A O 1
ATOM 684 N N . GLU A 1 90 ? -4.047 3.150 9.990 1.00 87.06 90 GLU A N 1
ATOM 685 C CA . GLU A 1 90 ? -4.442 2.788 8.622 1.00 87.06 90 GLU A CA 1
ATOM 686 C C . GLU A 1 90 ? -4.423 3.991 7.675 1.00 87.06 90 GLU A C 1
ATOM 688 O O . GLU A 1 90 ? -3.963 3.899 6.539 1.00 87.06 90 GLU A O 1
ATOM 693 N N . ASN A 1 91 ? -4.859 5.155 8.152 1.00 89.44 91 ASN A N 1
ATOM 694 C CA . ASN A 1 91 ? -4.779 6.387 7.384 1.00 89.44 91 ASN A CA 1
ATOM 695 C C . ASN A 1 91 ? -3.332 6.826 7.151 1.00 89.44 91 ASN A C 1
ATOM 697 O O . ASN A 1 91 ? -2.985 7.243 6.051 1.00 89.44 91 ASN A O 1
ATOM 701 N N . GLU A 1 92 ? -2.474 6.707 8.164 1.00 88.00 92 GLU A N 1
ATOM 702 C CA . GLU A 1 92 ? -1.061 7.071 8.065 1.00 88.00 92 GLU A CA 1
ATOM 703 C C . GLU A 1 92 ? -0.298 6.162 7.088 1.00 88.00 92 GLU A C 1
ATOM 705 O O . GLU A 1 92 ? 0.677 6.620 6.496 1.00 88.00 92 GLU A O 1
ATOM 710 N N . HIS A 1 93 ? -0.756 4.920 6.864 1.00 87.00 93 HIS A N 1
ATOM 711 C CA . HIS A 1 93 ? -0.200 4.011 5.858 1.00 87.00 93 HIS A CA 1
ATOM 712 C C . HIS A 1 93 ? -0.343 4.529 4.418 1.00 87.00 93 HIS A C 1
ATOM 714 O O . HIS A 1 93 ? 0.475 4.152 3.577 1.00 87.00 93 HIS A O 1
ATOM 720 N N . LEU A 1 94 ? -1.334 5.379 4.122 1.00 86.12 94 LEU A N 1
ATOM 721 C CA . LEU A 1 94 ? -1.580 5.922 2.780 1.00 86.12 94 LEU A CA 1
ATOM 722 C C . LEU A 1 94 ? -0.570 7.024 2.398 1.00 86.12 94 LEU A C 1
ATOM 724 O O . LEU A 1 94 ? -0.056 7.713 3.289 1.00 86.12 94 LEU A O 1
ATOM 728 N N . PRO A 1 95 ? -0.325 7.254 1.085 1.00 84.19 95 PRO A N 1
ATOM 729 C CA . PRO A 1 95 ? 0.396 8.443 0.626 1.00 84.19 95 PRO A CA 1
ATOM 730 C C . PRO A 1 95 ? -0.243 9.703 1.209 1.00 84.19 95 PRO A C 1
ATOM 732 O O . PRO A 1 95 ? -1.468 9.777 1.301 1.00 84.19 95 PRO A O 1
ATOM 735 N N . LEU A 1 96 ? 0.561 10.700 1.587 1.00 81.75 96 LEU A N 1
ATOM 736 C CA . LEU A 1 96 ? 0.108 11.856 2.375 1.00 81.75 96 LEU A CA 1
ATOM 737 C C . LEU A 1 96 ? -1.113 12.571 1.764 1.00 81.75 96 LEU A C 1
ATOM 739 O O . LEU A 1 96 ? -2.019 12.990 2.477 1.00 81.75 96 LEU A O 1
ATOM 743 N N . GLN A 1 97 ? -1.155 12.690 0.440 1.00 81.44 97 GLN A N 1
ATOM 744 C CA . GLN A 1 97 ? -2.232 13.352 -0.297 1.00 81.44 97 GLN A CA 1
ATOM 745 C C . GLN A 1 97 ? -3.503 12.494 -0.404 1.00 81.44 97 GLN A C 1
ATOM 747 O O . GLN A 1 97 ? -4.588 13.028 -0.628 1.00 81.44 97 GLN A O 1
ATOM 752 N N . ASN A 1 98 ? -3.369 11.182 -0.208 1.00 85.19 98 ASN A N 1
ATOM 753 C CA . ASN A 1 98 ? -4.458 10.212 -0.167 1.00 85.19 98 ASN A CA 1
ATOM 754 C C . ASN A 1 98 ? -4.934 9.932 1.267 1.00 85.19 98 ASN A C 1
ATOM 756 O O . ASN A 1 98 ? -5.806 9.086 1.459 1.00 85.19 98 ASN A O 1
ATOM 760 N N . GLN A 1 99 ? -4.428 10.640 2.274 1.00 89.12 99 GLN A N 1
ATOM 761 C CA . GLN A 1 99 ? -4.918 10.532 3.646 1.00 89.12 99 GLN A CA 1
ATOM 762 C C . GLN A 1 99 ? -6.242 11.287 3.826 1.00 89.12 99 GLN A C 1
ATOM 764 O O . GLN A 1 99 ? -6.460 12.350 3.242 1.00 89.12 99 GLN A O 1
ATOM 769 N N . LEU A 1 100 ? -7.118 10.752 4.676 1.00 88.69 100 LEU A N 1
ATOM 770 C CA . LEU A 1 100 ? -8.259 11.474 5.227 1.00 88.69 100 LEU A CA 1
ATOM 771 C C . LEU A 1 100 ? -7.763 12.726 5.951 1.00 88.69 100 LEU A C 1
ATOM 773 O O . LEU A 1 100 ? -6.793 12.689 6.717 1.00 88.69 100 LEU A O 1
ATOM 777 N N . ASN A 1 101 ? -8.441 13.843 5.709 1.00 87.81 101 ASN A N 1
ATOM 778 C CA . ASN A 1 101 ? -8.080 15.111 6.325 1.00 87.81 101 ASN A CA 1
ATOM 779 C C . ASN A 1 101 ? -8.577 15.200 7.783 1.00 87.81 101 ASN A C 1
ATOM 781 O O . ASN A 1 101 ? -9.302 14.342 8.284 1.00 87.81 101 ASN A O 1
ATOM 785 N N . ALA A 1 102 ? -8.183 16.264 8.485 1.00 84.19 102 ALA A N 1
ATOM 786 C CA . ALA A 1 102 ? -8.513 16.438 9.899 1.00 84.19 102 ALA A CA 1
ATOM 787 C C . ALA A 1 102 ? -10.018 16.570 10.187 1.00 84.19 102 ALA A C 1
ATOM 789 O O . ALA A 1 102 ? -10.453 16.169 11.267 1.00 84.19 102 ALA A O 1
ATOM 790 N N . ASP A 1 103 ? -10.798 17.125 9.257 1.00 85.69 103 ASP A N 1
ATOM 791 C CA . ASP A 1 103 ? -12.246 17.272 9.422 1.00 85.69 103 ASP A CA 1
ATOM 792 C C . ASP A 1 103 ? -12.941 15.919 9.206 1.00 85.69 103 ASP A C 1
ATOM 794 O O . ASP A 1 103 ? -13.776 15.522 10.016 1.00 85.69 103 ASP A O 1
ATOM 798 N N . GLU A 1 104 ? -12.516 15.163 8.189 1.00 90.56 104 GLU A N 1
ATOM 799 C CA . GLU A 1 104 ? -12.992 13.801 7.910 1.00 90.56 104 GLU A CA 1
ATOM 800 C C . GLU A 1 104 ? -12.700 12.857 9.082 1.00 90.56 104 GLU A C 1
ATOM 802 O O . GLU A 1 104 ? -13.604 12.199 9.589 1.00 90.56 104 GLU A O 1
ATOM 807 N N . LEU A 1 105 ? -11.462 12.848 9.588 1.00 88.81 105 LEU A N 1
ATOM 808 C CA . LEU A 1 105 ? -11.092 12.084 10.785 1.00 88.81 105 LEU A CA 1
ATOM 809 C C . LEU A 1 105 ? -11.837 12.582 12.036 1.00 88.81 105 LEU A C 1
ATOM 811 O O . LEU A 1 105 ? -12.199 11.792 12.908 1.00 88.81 105 LEU A O 1
ATOM 815 N N . GLY A 1 106 ? -12.115 13.887 12.115 1.00 86.75 106 GLY A N 1
ATOM 816 C CA . GLY A 1 106 ? -12.923 14.488 13.172 1.00 86.75 106 GLY A CA 1
ATOM 817 C C . GLY A 1 106 ? -14.354 13.946 13.211 1.00 86.75 106 GLY A C 1
ATOM 818 O O . GLY A 1 106 ? -14.839 13.629 14.297 1.00 86.75 106 GLY A O 1
ATOM 819 N N . ALA A 1 107 ? -14.995 13.777 12.052 1.00 88.19 107 ALA A N 1
ATOM 820 C CA . ALA A 1 107 ? -16.330 13.185 11.951 1.00 88.19 107 ALA A CA 1
ATOM 821 C C . ALA A 1 107 ? -16.348 11.731 12.455 1.00 88.19 107 ALA A C 1
ATOM 823 O O . ALA A 1 107 ? -17.227 11.353 13.231 1.00 88.19 107 ALA A O 1
ATOM 824 N N . LEU A 1 108 ? -15.329 10.937 12.103 1.00 88.25 108 LEU A N 1
ATOM 825 C CA . LEU A 1 108 ? -15.192 9.549 12.568 1.00 88.25 108 LEU A CA 1
ATOM 826 C C . LEU A 1 108 ? -15.008 9.457 14.074 1.00 88.25 108 LEU A C 1
ATOM 828 O O . LEU A 1 108 ? -15.650 8.645 14.738 1.00 88.25 108 LEU A O 1
ATOM 832 N N . ARG A 1 109 ? -14.136 10.309 14.618 1.00 88.06 109 ARG A N 1
ATOM 833 C CA . ARG A 1 109 ? -13.946 10.425 16.059 1.00 88.06 109 ARG A CA 1
ATOM 834 C C . ARG A 1 109 ? -15.287 10.716 16.725 1.00 88.06 109 ARG A C 1
ATOM 836 O O . ARG A 1 109 ? -15.698 9.993 17.624 1.00 88.06 109 ARG A O 1
ATOM 843 N N . ASP A 1 110 ? -15.978 11.759 16.282 1.00 87.81 110 ASP A N 1
ATOM 844 C CA . ASP A 1 110 ? -17.217 12.200 16.917 1.00 87.81 110 ASP A CA 1
ATOM 845 C C . ASP A 1 110 ? -18.315 11.120 16.844 1.00 87.81 110 ASP A C 1
ATOM 847 O O . ASP A 1 110 ? -19.061 10.956 17.814 1.00 87.81 110 ASP A O 1
ATOM 851 N N . LEU A 1 111 ? -18.369 10.333 15.762 1.00 88.12 111 LEU A N 1
ATOM 852 C CA . LEU A 1 111 ? -19.227 9.149 15.650 1.00 88.12 111 LEU A CA 1
ATOM 853 C C . LEU A 1 111 ? -18.857 8.071 16.677 1.00 88.12 111 LEU A C 1
ATOM 855 O O . LEU A 1 111 ? -19.720 7.665 17.455 1.00 88.12 111 LEU A O 1
ATOM 859 N N . LEU A 1 112 ? -17.592 7.637 16.719 1.00 86.44 112 LEU A N 1
ATOM 860 C CA . LEU A 1 112 ? -17.123 6.599 17.648 1.00 86.44 112 LEU A CA 1
ATOM 861 C C . LEU A 1 112 ? -17.425 6.983 19.099 1.00 86.44 112 LEU A C 1
ATOM 863 O O . LEU A 1 112 ? -18.028 6.216 19.847 1.00 86.44 112 LEU A O 1
ATOM 867 N N . PHE A 1 113 ? -17.079 8.206 19.490 1.00 84.88 113 PHE A N 1
ATOM 868 C CA . PHE A 1 113 ? -17.323 8.685 20.848 1.00 84.88 113 PHE A CA 1
ATOM 869 C C . PHE A 1 113 ? -18.811 8.851 21.168 1.00 84.88 113 PHE A C 1
ATOM 871 O O . PHE A 1 113 ? -19.213 8.614 22.306 1.00 84.88 113 PHE A O 1
ATOM 878 N N . SER A 1 114 ? -19.643 9.214 20.188 1.00 85.19 114 SER A N 1
ATOM 879 C CA . SER A 1 114 ? -21.099 9.241 20.372 1.00 85.19 114 SER A CA 1
ATOM 880 C C . SER A 1 114 ? -21.664 7.833 20.561 1.00 85.19 114 SER A C 1
ATOM 882 O O . SER A 1 114 ? -22.525 7.642 21.417 1.00 85.19 114 SER A O 1
ATOM 884 N N . TYR A 1 115 ? -21.161 6.857 19.799 1.00 84.62 115 TYR A N 1
ATOM 885 C CA . TYR A 1 115 ? -21.602 5.465 19.847 1.00 84.62 115 TYR A CA 1
ATOM 886 C C . TYR A 1 115 ? -21.260 4.812 21.188 1.00 84.62 115 TYR A C 1
ATOM 888 O O . TYR A 1 115 ? -22.158 4.384 21.912 1.00 84.62 115 TYR A O 1
ATOM 896 N N . PHE A 1 116 ? -19.983 4.827 21.575 1.00 82.88 116 PHE A N 1
ATOM 897 C CA . PHE A 1 116 ? -19.537 4.263 22.853 1.00 82.88 116 PHE A CA 1
ATOM 898 C C . PHE A 1 116 ? -20.025 5.075 24.064 1.00 82.88 116 PHE A C 1
ATOM 900 O O . PHE A 1 116 ? -20.210 4.527 25.147 1.00 82.88 116 PHE A O 1
ATOM 907 N N . GLY A 1 117 ? -20.291 6.372 23.884 1.00 81.81 117 GLY A N 1
ATOM 908 C CA . GLY A 1 117 ? -20.871 7.236 24.911 1.00 81.81 117 GLY A CA 1
ATOM 909 C C . GLY A 1 117 ? -22.389 7.102 25.090 1.00 81.81 117 GLY A C 1
ATOM 910 O O . GLY A 1 117 ? -22.930 7.729 25.999 1.00 81.81 117 GLY A O 1
ATOM 911 N N . GLY A 1 118 ? -23.084 6.331 24.243 1.00 79.69 118 GLY A N 1
ATOM 912 C CA . GLY A 1 118 ? -24.542 6.163 24.305 1.00 79.69 118 GLY A CA 1
ATOM 913 C C . GLY A 1 118 ? -25.334 7.439 23.989 1.00 79.69 118 GLY A C 1
ATOM 914 O O . GLY A 1 118 ? -26.370 7.689 24.599 1.00 79.69 118 GLY A O 1
ATOM 915 N N . SER A 1 119 ? -24.823 8.277 23.084 1.00 84.88 119 SER A N 1
ATOM 916 C CA . SER A 1 119 ? -25.431 9.554 22.696 1.00 84.88 119 SER A CA 1
ATOM 917 C C . SER A 1 119 ? -26.600 9.373 21.721 1.00 84.88 119 SER A C 1
ATOM 919 O O . SER A 1 119 ? -26.522 8.575 20.790 1.00 84.88 119 SER A O 1
ATOM 921 N N . ASP A 1 120 ? -27.638 10.204 21.838 1.00 83.50 120 ASP A N 1
ATOM 922 C CA . ASP A 1 120 ? -28.741 10.244 20.863 1.00 83.50 120 ASP A CA 1
ATOM 923 C C . ASP A 1 120 ? -28.294 10.765 19.479 1.00 83.50 120 ASP A C 1
ATOM 925 O O . ASP A 1 120 ? -28.968 10.544 18.475 1.00 83.50 120 ASP A O 1
ATOM 929 N N . ALA A 1 121 ? -27.132 11.427 19.400 1.00 84.00 121 ALA A N 1
ATOM 930 C CA . ALA A 1 121 ? -26.591 11.993 18.161 1.00 84.00 121 ALA A CA 1
ATOM 931 C C . ALA A 1 121 ? -25.951 10.953 17.218 1.00 84.00 121 ALA A C 1
ATOM 933 O O . ALA A 1 121 ? -25.480 11.317 16.142 1.00 84.00 121 ALA A O 1
ATOM 934 N N . VAL A 1 122 ? -25.900 9.672 17.603 1.00 85.06 122 VAL A N 1
ATOM 935 C CA . VAL A 1 122 ? -25.248 8.606 16.817 1.00 85.06 122 VAL A CA 1
ATOM 936 C C . VAL A 1 122 ? -25.826 8.491 15.411 1.00 85.06 122 VAL A C 1
ATOM 938 O O . VAL A 1 122 ? -25.064 8.324 14.466 1.00 85.06 122 VAL A O 1
ATOM 941 N N . ASN A 1 123 ? -27.145 8.621 15.254 1.00 83.81 123 ASN A N 1
ATOM 942 C CA . ASN A 1 123 ? -27.786 8.495 13.944 1.00 83.81 123 ASN A CA 1
ATOM 943 C C . ASN A 1 123 ? -27.383 9.632 12.996 1.00 83.81 123 ASN A C 1
ATOM 945 O O . ASN A 1 123 ? -27.020 9.369 11.853 1.00 83.81 123 ASN A O 1
ATOM 949 N N . ASP A 1 124 ? -27.382 10.875 13.485 1.00 86.62 124 ASP A N 1
ATOM 950 C CA . ASP A 1 124 ? -26.999 12.045 12.687 1.00 86.62 124 ASP A CA 1
ATOM 951 C C . ASP A 1 124 ? -25.516 11.973 12.289 1.00 86.62 124 ASP A C 1
ATOM 953 O O . ASP A 1 124 ? -25.160 12.211 11.136 1.00 86.62 124 ASP A O 1
ATOM 957 N N . ARG A 1 125 ? -24.644 11.571 13.226 1.00 86.75 125 ARG A N 1
ATOM 958 C CA . ARG A 1 125 ? -23.210 11.362 12.958 1.00 86.75 125 ARG A CA 1
ATOM 959 C C . ARG A 1 125 ? -22.948 10.178 12.035 1.00 86.75 125 ARG A C 1
ATOM 961 O O . ARG A 1 125 ? -22.035 10.226 11.219 1.00 86.75 125 ARG A O 1
ATOM 968 N N . GLY A 1 126 ? -23.748 9.123 12.151 1.00 85.44 126 GLY A N 1
ATOM 969 C CA . GLY A 1 126 ? -23.688 7.967 11.267 1.00 85.44 126 GLY A CA 1
ATOM 970 C C . GLY A 1 126 ? -24.024 8.356 9.831 1.00 85.44 126 GLY A C 1
ATOM 971 O O . GLY A 1 126 ? -23.292 7.979 8.922 1.00 85.44 126 GLY A O 1
ATOM 972 N N . ALA A 1 127 ? -25.071 9.162 9.632 1.00 86.19 127 ALA A N 1
ATOM 973 C CA . ALA A 1 127 ? -25.444 9.680 8.317 1.00 86.19 127 ALA A CA 1
ATOM 974 C C . ALA A 1 127 ? -24.330 10.541 7.696 1.00 86.19 127 ALA A C 1
ATOM 976 O O . ALA A 1 127 ? -23.973 10.321 6.544 1.00 86.19 127 ALA A O 1
ATOM 977 N N . GLU A 1 128 ? -23.718 11.439 8.476 1.00 90.06 128 GLU A N 1
ATOM 978 C CA . GLU A 1 128 ? -22.583 12.268 8.035 1.00 90.06 128 GLU A CA 1
ATOM 979 C C . GLU A 1 128 ? -21.404 11.416 7.525 1.00 90.06 128 GLU A C 1
ATOM 981 O O . GLU A 1 128 ? -20.837 11.682 6.464 1.00 90.06 128 GLU A O 1
ATOM 986 N N . VAL A 1 129 ? -21.050 10.348 8.249 1.00 88.75 129 VAL A N 1
ATOM 987 C CA . VAL A 1 129 ? -19.961 9.450 7.836 1.00 88.75 129 VAL A CA 1
ATOM 988 C C . VAL A 1 129 ? -20.354 8.583 6.631 1.00 88.75 129 VAL A C 1
ATOM 990 O O . VAL A 1 129 ? -19.509 8.322 5.775 1.00 88.75 129 VAL A O 1
ATOM 993 N N . LEU A 1 130 ? -21.613 8.151 6.520 1.00 87.56 130 LEU A N 1
ATOM 994 C CA . LEU A 1 130 ? -22.092 7.403 5.351 1.00 87.56 130 LEU A CA 1
ATOM 995 C C . LEU A 1 130 ? -22.070 8.259 4.077 1.00 87.56 130 LEU A C 1
ATOM 997 O O . LEU A 1 130 ? -21.581 7.792 3.050 1.00 87.56 130 LEU A O 1
ATOM 1001 N N . GLU A 1 131 ? -22.501 9.521 4.151 1.00 90.00 131 GLU A N 1
ATOM 1002 C CA . GLU A 1 131 ? -22.391 10.473 3.035 1.00 90.00 131 GLU A CA 1
ATOM 1003 C C . GLU A 1 131 ? -20.928 10.675 2.614 1.00 90.00 131 GLU A C 1
ATOM 1005 O O . GLU A 1 131 ? -20.609 10.703 1.421 1.00 90.00 131 GLU A O 1
ATOM 1010 N N . LEU A 1 132 ? -20.011 10.758 3.587 1.00 91.44 132 LEU A N 1
ATOM 1011 C CA . LEU A 1 132 ? -18.578 10.825 3.309 1.00 91.44 132 LEU A CA 1
ATOM 1012 C C . LEU A 1 132 ? -18.091 9.568 2.575 1.00 91.44 132 LEU A C 1
ATOM 1014 O O . LEU A 1 132 ? -17.370 9.691 1.584 1.00 91.44 132 LEU A O 1
ATOM 1018 N N . ILE A 1 133 ? -18.490 8.375 3.024 1.00 89.31 133 ILE A N 1
ATOM 1019 C CA . ILE A 1 133 ? -18.151 7.106 2.366 1.00 89.31 133 ILE A CA 1
ATOM 1020 C C . ILE A 1 133 ? -18.634 7.112 0.915 1.00 89.31 133 ILE A C 1
ATOM 1022 O O . ILE A 1 133 ? -17.830 6.881 0.011 1.00 89.31 133 ILE A O 1
ATOM 1026 N N . GLU A 1 134 ? -19.908 7.426 0.674 1.00 86.94 134 GLU A N 1
ATOM 1027 C CA . GLU A 1 134 ? -20.486 7.489 -0.674 1.00 86.94 134 GLU A CA 1
ATOM 1028 C C . GLU A 1 134 ? -19.725 8.472 -1.572 1.00 86.94 134 GLU A C 1
ATOM 1030 O O . GLU A 1 134 ? -19.387 8.154 -2.718 1.00 86.94 134 GLU A O 1
ATOM 1035 N N . HIS A 1 135 ? -19.369 9.644 -1.041 1.00 91.25 135 HIS A N 1
ATOM 1036 C CA . HIS A 1 135 ? -18.558 10.618 -1.760 1.00 91.25 135 HIS A CA 1
ATOM 1037 C C . HIS A 1 135 ? -17.165 10.067 -2.111 1.00 91.25 135 HIS A C 1
ATOM 1039 O O . HIS A 1 135 ? -16.696 10.263 -3.239 1.00 91.25 135 HIS A O 1
ATOM 1045 N N . LYS A 1 136 ? -16.500 9.349 -1.191 1.00 90.69 136 LYS A N 1
ATOM 1046 C CA . LYS A 1 136 ? -15.194 8.715 -1.453 1.00 90.69 136 LYS A CA 1
ATOM 1047 C C . LYS A 1 136 ? -15.284 7.623 -2.514 1.00 90.69 136 LYS A C 1
ATOM 1049 O O . LYS A 1 136 ? -14.441 7.612 -3.408 1.00 90.69 136 LYS A O 1
ATOM 1054 N N . PHE A 1 137 ? -16.312 6.775 -2.475 1.00 83.62 137 PHE A N 1
ATOM 1055 C CA . PHE A 1 137 ? -16.573 5.784 -3.525 1.00 83.62 137 PHE A CA 1
ATOM 1056 C C . PHE A 1 137 ? -16.756 6.445 -4.891 1.00 83.62 137 PHE A C 1
ATOM 1058 O O . PHE A 1 137 ? -16.071 6.093 -5.847 1.00 83.62 137 PHE A O 1
ATOM 1065 N N . THR A 1 138 ? -17.630 7.450 -4.970 1.00 83.88 138 THR A N 1
ATOM 1066 C CA . THR A 1 138 ? -17.944 8.142 -6.232 1.00 83.88 138 THR A CA 1
ATOM 1067 C C . THR A 1 138 ? -16.728 8.881 -6.804 1.00 83.88 138 THR A C 1
ATOM 1069 O O . THR A 1 138 ? -16.614 9.067 -8.014 1.00 83.88 138 THR A O 1
ATOM 1072 N N . SER A 1 139 ? -15.800 9.286 -5.934 1.00 83.88 139 SER A N 1
ATOM 1073 C CA . SER A 1 139 ? -14.556 9.964 -6.309 1.00 83.88 139 SER A CA 1
ATOM 1074 C C . SER A 1 139 ? -13.399 9.007 -6.629 1.00 83.88 139 SER A C 1
ATOM 1076 O O . SER A 1 139 ? -12.321 9.481 -6.981 1.00 83.88 139 SER A O 1
ATOM 1078 N N . GLY A 1 140 ? -13.586 7.687 -6.500 1.00 81.06 140 GLY A N 1
ATOM 1079 C CA . GLY A 1 140 ? -12.523 6.694 -6.695 1.00 81.06 140 GLY A CA 1
ATOM 1080 C C . GLY A 1 140 ? -11.478 6.662 -5.571 1.00 81.06 140 GLY A C 1
ATOM 1081 O O . GLY A 1 140 ? -10.379 6.153 -5.756 1.00 81.06 140 GLY A O 1
ATOM 1082 N N . CYS A 1 141 ? -11.781 7.205 -4.391 1.00 86.31 141 CYS A N 1
ATOM 1083 C CA . CYS A 1 141 ? -10.883 7.193 -3.233 1.00 86.31 141 CYS A CA 1
ATOM 1084 C C . CYS A 1 141 ? -11.093 5.915 -2.398 1.00 86.31 141 CYS A C 1
ATOM 1086 O O . CYS A 1 141 ? -11.507 5.982 -1.236 1.00 86.31 141 CYS A O 1
ATOM 1088 N N . PHE A 1 142 ? -10.856 4.740 -2.989 1.00 86.19 142 PHE A N 1
ATOM 1089 C CA . PHE A 1 142 ? -11.232 3.452 -2.391 1.00 86.19 142 PHE A CA 1
ATOM 1090 C C . PHE A 1 142 ? -10.452 3.109 -1.124 1.00 86.19 142 PHE A C 1
ATOM 1092 O O . PHE A 1 142 ? -11.062 2.644 -0.161 1.00 86.19 142 PHE A O 1
ATOM 1099 N N . SER A 1 143 ? -9.149 3.402 -1.068 1.00 86.69 143 SER A N 1
ATOM 1100 C CA . SER A 1 143 ? -8.362 3.257 0.164 1.00 86.69 143 SER A CA 1
ATOM 1101 C C . SER A 1 143 ? -8.957 4.056 1.335 1.00 86.69 143 SER A C 1
ATOM 1103 O O . SER A 1 143 ? -9.085 3.536 2.442 1.00 86.69 143 SER A O 1
ATOM 1105 N N . GLN A 1 144 ? -9.423 5.287 1.088 1.00 89.69 144 GLN A N 1
ATOM 1106 C CA . GLN A 1 144 ? -10.100 6.104 2.104 1.00 89.69 144 GLN A CA 1
ATOM 1107 C C . GLN A 1 144 ? -11.456 5.502 2.492 1.00 89.69 144 GLN A C 1
ATOM 1109 O O . GLN A 1 144 ? -11.748 5.357 3.675 1.00 89.69 144 GLN A O 1
ATOM 1114 N N . ALA A 1 145 ? -12.272 5.101 1.512 1.00 87.56 145 ALA A N 1
ATOM 1115 C CA . ALA A 1 145 ? -13.568 4.468 1.763 1.00 87.56 145 ALA A CA 1
ATOM 1116 C C . ALA A 1 145 ? -13.435 3.171 2.581 1.00 87.56 145 ALA A C 1
ATOM 1118 O O . ALA A 1 145 ? -14.231 2.932 3.489 1.00 87.56 145 ALA A O 1
ATOM 1119 N N . LYS A 1 146 ? -12.401 2.365 2.311 1.00 85.75 146 LYS A N 1
ATOM 1120 C CA . LYS A 1 146 ? -12.091 1.143 3.061 1.00 85.75 146 LYS A CA 1
ATOM 1121 C C . LYS A 1 146 ? -11.809 1.443 4.532 1.00 85.75 146 LYS A C 1
ATOM 1123 O O . LYS A 1 146 ? -12.377 0.767 5.382 1.00 85.75 146 LYS A O 1
ATOM 1128 N N . ILE A 1 147 ? -10.996 2.460 4.829 1.00 86.75 147 ILE A N 1
ATOM 1129 C CA . ILE A 1 147 ? -10.713 2.893 6.209 1.00 86.75 147 ILE A CA 1
ATOM 1130 C C . ILE A 1 147 ? -12.002 3.334 6.910 1.00 86.75 147 ILE A C 1
ATOM 1132 O O . ILE A 1 147 ? -12.284 2.901 8.023 1.00 86.75 147 ILE A O 1
ATOM 1136 N N . LEU A 1 148 ? -12.819 4.155 6.245 1.00 85.81 148 LEU A N 1
ATOM 1137 C CA . LEU A 1 148 ? -14.080 4.650 6.806 1.00 85.81 148 LEU A CA 1
ATOM 1138 C C . LEU A 1 148 ? -15.066 3.510 7.112 1.00 85.81 148 LEU A C 1
ATOM 1140 O O . LEU A 1 148 ? -15.741 3.523 8.141 1.00 85.81 148 LEU A O 1
ATOM 1144 N N . LEU A 1 149 ? -15.128 2.497 6.245 1.00 81.50 149 LEU A N 1
ATOM 1145 C CA . LEU A 1 149 ? -16.008 1.342 6.414 1.00 81.50 149 LEU A CA 1
ATOM 1146 C C . LEU A 1 149 ? -15.620 0.438 7.591 1.00 81.50 149 LEU A C 1
ATOM 1148 O O . LEU A 1 149 ? -16.489 -0.269 8.094 1.00 81.50 149 LEU A O 1
ATOM 1152 N N . GLN A 1 150 ? -14.369 0.478 8.067 1.00 75.75 150 GLN A N 1
ATOM 1153 C CA . GLN A 1 150 ? -13.943 -0.300 9.240 1.00 75.75 150 GLN A CA 1
ATOM 1154 C C . GLN A 1 150 ? -14.669 0.120 10.530 1.00 75.75 150 GLN A C 1
ATOM 1156 O O . GLN A 1 150 ? -14.797 -0.692 11.439 1.00 75.75 150 GLN A O 1
ATOM 1161 N N . ILE A 1 151 ? -15.162 1.363 10.613 1.00 74.88 151 ILE A N 1
ATOM 1162 C CA . ILE A 1 151 ? -15.854 1.900 11.803 1.00 74.88 151 ILE A CA 1
ATOM 1163 C C . ILE A 1 151 ? -17.229 1.285 11.990 1.00 74.88 151 ILE A C 1
ATOM 1165 O O . ILE A 1 151 ? -17.704 1.119 13.114 1.00 74.88 151 ILE A O 1
ATOM 1169 N N . PHE A 1 152 ? -17.887 0.975 10.880 1.00 69.44 152 PHE A N 1
ATOM 1170 C CA . PHE A 1 152 ? -19.152 0.282 10.916 1.00 69.44 152 PHE A CA 1
ATOM 1171 C C . PHE A 1 152 ? -18.823 -1.185 11.157 1.00 69.44 152 PHE A C 1
ATOM 1173 O O . PHE A 1 152 ? -18.722 -1.969 10.209 1.00 69.44 152 PHE A O 1
ATOM 1180 N N . GLU A 1 153 ? -18.639 -1.533 12.438 1.00 54.72 153 GLU A N 1
ATOM 1181 C CA . GLU A 1 153 ? -18.714 -2.901 12.955 1.00 54.72 153 GLU A CA 1
ATOM 1182 C C . GLU A 1 153 ? -20.091 -3.464 12.608 1.00 54.72 153 GLU A C 1
ATOM 1184 O O . GLU A 1 153 ? -21.039 -3.520 13.389 1.00 54.72 153 GLU A O 1
ATOM 1189 N N . THR A 1 154 ? -20.231 -3.809 11.346 1.00 54.69 154 THR A N 1
ATOM 1190 C CA . THR A 1 154 ? -21.387 -4.480 10.819 1.00 54.69 154 THR A CA 1
ATOM 1191 C C . THR A 1 154 ? -21.222 -5.963 11.107 1.00 54.69 154 THR A C 1
ATOM 1193 O O . THR A 1 154 ? -20.129 -6.455 11.404 1.00 54.69 154 THR A O 1
ATOM 1196 N N . ASN A 1 155 ? -22.325 -6.707 11.050 1.00 64.44 155 ASN A N 1
ATOM 1197 C CA . ASN A 1 155 ? -22.227 -8.158 11.086 1.00 64.44 155 ASN A CA 1
ATOM 1198 C C . ASN A 1 155 ? -21.252 -8.651 9.993 1.00 64.44 155 ASN A C 1
ATOM 1200 O O . ASN A 1 155 ? -21.047 -7.996 8.967 1.00 64.44 155 ASN A O 1
ATOM 1204 N N . HIS A 1 156 ? -20.643 -9.813 10.222 1.00 70.56 156 HIS A N 1
ATOM 1205 C CA . HIS A 1 156 ? -19.614 -10.377 9.342 1.00 70.56 156 HIS A CA 1
ATOM 1206 C C . HIS A 1 156 ? -20.027 -10.393 7.857 1.00 70.56 156 HIS A C 1
ATOM 1208 O O . HIS A 1 156 ? -19.228 -10.084 6.978 1.00 70.56 156 HIS A O 1
ATOM 1214 N N . GLU A 1 157 ? -21.304 -10.675 7.586 1.00 74.88 157 GLU A N 1
ATOM 1215 C CA . GLU A 1 157 ? -21.893 -10.692 6.244 1.00 74.88 157 GLU A CA 1
ATOM 1216 C C . GLU A 1 157 ? -21.830 -9.328 5.537 1.00 74.88 157 GLU A C 1
ATOM 1218 O O . GLU A 1 157 ? -21.495 -9.240 4.356 1.00 74.88 157 GLU A O 1
ATOM 1223 N N . THR A 1 158 ? -22.124 -8.237 6.242 1.00 72.81 158 THR A N 1
ATOM 1224 C CA . THR A 1 158 ? -22.073 -6.892 5.654 1.00 72.81 158 THR A CA 1
ATOM 1225 C C . THR A 1 158 ? -20.633 -6.461 5.400 1.00 72.81 158 THR A C 1
ATOM 1227 O O . THR A 1 158 ? -20.350 -5.905 4.340 1.00 72.81 158 THR A O 1
ATOM 1230 N N . ARG A 1 159 ? -19.704 -6.776 6.314 1.00 74.25 159 ARG A N 1
ATOM 1231 C CA . ARG A 1 159 ? -18.267 -6.532 6.110 1.00 74.25 159 ARG A CA 1
ATOM 1232 C C . ARG A 1 159 ? -17.763 -7.243 4.854 1.00 74.25 159 ARG A C 1
ATOM 1234 O O . ARG A 1 159 ? -17.134 -6.611 4.008 1.00 74.25 159 ARG A O 1
ATOM 1241 N N . GLN A 1 160 ? -18.111 -8.519 4.703 1.00 78.31 160 GLN A N 1
ATOM 1242 C CA . GLN A 1 160 ? -17.772 -9.325 3.533 1.00 78.31 160 GLN A CA 1
ATOM 1243 C C . GLN A 1 160 ? -18.349 -8.726 2.239 1.00 78.31 160 GLN A C 1
ATOM 1245 O O . GLN A 1 160 ? -17.646 -8.607 1.234 1.00 78.31 160 GLN A O 1
ATOM 1250 N N . ASN A 1 161 ? -19.623 -8.318 2.249 1.00 80.81 161 ASN A N 1
ATOM 1251 C CA . ASN A 1 161 ? -20.263 -7.704 1.086 1.00 80.81 161 ASN A CA 1
ATOM 1252 C C . ASN A 1 161 ? -19.615 -6.362 0.711 1.00 80.81 161 ASN A C 1
ATOM 1254 O O . ASN A 1 161 ? -19.334 -6.138 -0.467 1.00 80.81 161 ASN A O 1
ATOM 1258 N N . ASN A 1 162 ? -19.336 -5.500 1.691 1.00 79.50 162 ASN A N 1
ATOM 1259 C CA . ASN A 1 162 ? -18.697 -4.203 1.470 1.00 79.50 162 ASN A CA 1
ATOM 1260 C C . ASN A 1 162 ? -17.284 -4.359 0.908 1.00 79.50 162 ASN A C 1
ATOM 1262 O O . ASN A 1 162 ? -16.934 -3.691 -0.061 1.00 79.50 162 ASN A O 1
ATOM 1266 N N . GLU A 1 163 ? -16.487 -5.267 1.471 1.00 83.50 163 GLU A N 1
ATOM 1267 C CA . GLU A 1 163 ? -15.137 -5.543 0.983 1.00 83.50 163 GLU A CA 1
ATOM 1268 C C . GLU A 1 163 ? -15.150 -6.110 -0.438 1.00 83.50 163 GLU A C 1
ATOM 1270 O O . GLU A 1 163 ? -14.363 -5.685 -1.282 1.00 83.50 163 GLU A O 1
ATOM 1275 N N . ARG A 1 164 ? -16.066 -7.040 -0.733 1.00 84.44 164 ARG A N 1
ATOM 1276 C CA . ARG A 1 164 ? -16.207 -7.598 -2.079 1.00 84.44 164 ARG A CA 1
ATOM 1277 C C . ARG A 1 164 ? -16.593 -6.515 -3.086 1.00 84.44 164 ARG A C 1
ATOM 1279 O O . ARG A 1 164 ? -16.009 -6.470 -4.163 1.00 84.44 164 ARG A O 1
ATOM 1286 N N . ASN A 1 165 ? -17.547 -5.651 -2.742 1.00 84.50 165 ASN A N 1
ATOM 1287 C CA . ASN A 1 165 ? -17.971 -4.553 -3.609 1.00 84.50 165 ASN A CA 1
ATOM 1288 C C . ASN A 1 165 ? -16.824 -3.558 -3.838 1.00 84.50 165 ASN A C 1
ATOM 1290 O O . ASN A 1 165 ? -16.533 -3.239 -4.985 1.00 84.50 165 ASN A O 1
ATOM 1294 N N . LEU A 1 166 ? -16.116 -3.152 -2.775 1.00 85.25 166 LEU A N 1
ATOM 1295 C CA . LEU A 1 166 ? -14.901 -2.333 -2.870 1.00 85.25 166 LEU A CA 1
ATOM 1296 C C . LEU A 1 166 ? -13.869 -2.954 -3.805 1.00 85.25 166 LEU A C 1
ATOM 1298 O O . LEU A 1 166 ? -13.325 -2.272 -4.662 1.00 85.25 166 LEU A O 1
ATOM 1302 N N . TYR A 1 167 ? -13.607 -4.249 -3.644 1.00 88.50 167 TYR A N 1
ATOM 1303 C CA . TYR A 1 167 ? -12.653 -4.967 -4.472 1.00 88.50 167 TYR A CA 1
ATOM 1304 C C . TYR A 1 167 ? -13.051 -4.958 -5.952 1.00 88.50 167 TYR A C 1
ATOM 1306 O O . TYR A 1 167 ? -12.203 -4.671 -6.794 1.00 88.50 167 TYR A O 1
ATOM 1314 N N . TYR A 1 168 ? -14.316 -5.240 -6.282 1.00 88.44 168 TYR A N 1
ATOM 1315 C CA . TYR A 1 168 ? -14.775 -5.197 -7.673 1.00 88.44 168 TYR A CA 1
ATOM 1316 C C . TYR A 1 168 ? -14.658 -3.791 -8.266 1.00 88.44 168 TYR A C 1
ATOM 1318 O O . TYR A 1 168 ? -14.108 -3.652 -9.355 1.00 88.44 168 TYR A O 1
ATOM 1326 N N . GLU A 1 169 ? -15.117 -2.761 -7.553 1.00 86.88 169 GLU A N 1
ATOM 1327 C CA . GLU A 1 169 ? -15.040 -1.368 -8.014 1.00 86.88 169 GLU A CA 1
ATOM 1328 C C . GLU A 1 169 ? -13.585 -0.901 -8.182 1.00 86.88 169 GLU A C 1
ATOM 1330 O O . GLU A 1 169 ? -13.239 -0.300 -9.200 1.00 86.88 169 GLU A O 1
ATOM 1335 N N . GLU A 1 170 ? -12.696 -1.250 -7.243 1.00 87.94 170 GLU A N 1
ATOM 1336 C CA . GLU A 1 170 ? -11.263 -0.953 -7.341 1.00 87.94 170 GLU A CA 1
ATOM 1337 C C . GLU A 1 170 ? -10.653 -1.596 -8.593 1.00 87.94 170 GLU A C 1
ATOM 1339 O O . GLU A 1 170 ? -9.931 -0.938 -9.341 1.00 87.94 170 GLU A O 1
ATOM 1344 N N . MET A 1 171 ? -10.938 -2.875 -8.850 1.00 89.19 171 MET A N 1
ATOM 1345 C CA . MET A 1 171 ? -10.374 -3.592 -9.997 1.00 89.19 171 MET A CA 1
ATOM 1346 C C . MET A 1 171 ? -10.948 -3.109 -11.335 1.00 89.19 171 MET A C 1
ATOM 1348 O O . MET A 1 171 ? -10.188 -2.967 -12.294 1.00 89.19 171 MET A O 1
ATOM 1352 N N . ILE A 1 172 ? -12.246 -2.786 -11.398 1.00 87.19 172 ILE A N 1
ATOM 1353 C CA . ILE A 1 172 ? -12.864 -2.152 -12.574 1.00 87.19 172 ILE A CA 1
ATOM 1354 C C . ILE A 1 172 ? -12.192 -0.809 -12.848 1.00 87.19 172 ILE A C 1
ATOM 1356 O O . ILE A 1 172 ? -11.780 -0.544 -13.978 1.00 87.19 172 ILE A O 1
ATOM 1360 N N . MET A 1 173 ? -12.021 0.026 -11.820 1.00 85.00 173 MET A N 1
ATOM 1361 C CA . MET A 1 173 ? -11.369 1.320 -11.987 1.00 85.00 173 MET A CA 1
ATOM 1362 C C . MET A 1 173 ? -9.917 1.160 -12.438 1.00 85.00 173 MET A C 1
ATOM 1364 O O . MET A 1 173 ? -9.477 1.909 -13.306 1.00 85.00 173 MET A O 1
ATOM 1368 N N . ARG A 1 174 ? -9.198 0.154 -11.922 1.00 85.94 174 ARG A N 1
ATOM 1369 C CA . ARG A 1 174 ? -7.817 -0.166 -12.315 1.00 85.94 174 ARG A CA 1
ATOM 1370 C C . ARG A 1 174 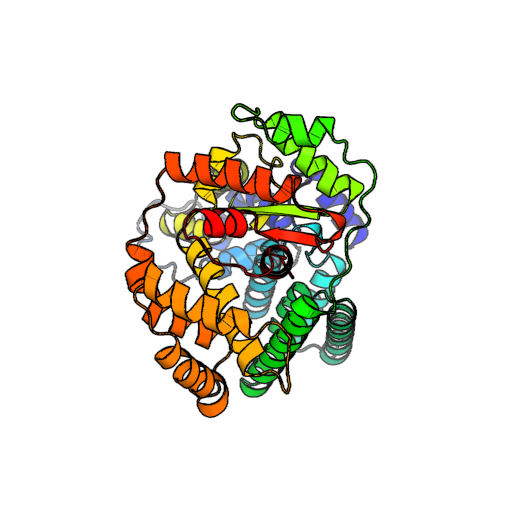? -7.700 -0.505 -13.798 1.00 85.94 174 ARG A C 1
ATOM 1372 O O . ARG A 1 174 ? -6.716 -0.133 -14.432 1.00 85.94 174 ARG A O 1
ATOM 1379 N N . ILE A 1 175 ? -8.688 -1.219 -14.333 1.00 82.25 175 ILE A N 1
ATOM 1380 C CA . ILE A 1 175 ? -8.713 -1.656 -15.726 1.00 82.25 175 ILE A CA 1
ATOM 1381 C C . ILE A 1 175 ? -9.208 -0.543 -16.654 1.00 82.25 175 ILE A C 1
ATOM 1383 O O . ILE A 1 175 ? -8.479 -0.203 -17.576 1.00 82.25 175 ILE A O 1
ATOM 1387 N N . ASP A 1 176 ? -10.360 0.075 -16.398 1.00 76.25 176 ASP A N 1
ATOM 1388 C CA . ASP A 1 176 ? -11.014 0.967 -17.375 1.00 76.25 176 ASP A CA 1
ATOM 1389 C C . ASP A 1 176 ? -11.175 2.422 -16.909 1.00 76.25 176 ASP A C 1
ATOM 1391 O O . ASP A 1 176 ? -11.443 3.312 -17.717 1.00 76.25 176 ASP A O 1
ATOM 1395 N N . GLY A 1 177 ? -11.047 2.686 -15.607 1.00 69.12 177 GLY A N 1
ATOM 1396 C CA . GLY A 1 177 ? -11.470 3.950 -14.999 1.00 69.12 177 GLY A CA 1
ATOM 1397 C C . GLY A 1 177 ? -10.366 4.979 -14.758 1.00 69.12 177 GLY A C 1
ATOM 1398 O O . GLY A 1 177 ? -10.684 6.130 -14.440 1.00 69.12 177 GLY A O 1
ATOM 1399 N N . VAL A 1 178 ? -9.084 4.614 -14.879 1.00 74.25 178 VAL A N 1
ATOM 1400 C CA . VAL A 1 178 ? -8.012 5.542 -14.499 1.00 74.25 178 VAL A CA 1
ATOM 1401 C C . VAL A 1 178 ? -7.708 6.566 -15.590 1.00 74.25 178 VAL A C 1
ATOM 1403 O O . VAL A 1 178 ? -7.546 6.247 -16.767 1.00 74.25 178 VAL A O 1
ATOM 1406 N N . ARG A 1 179 ? -7.606 7.833 -15.183 1.00 75.94 179 ARG A N 1
ATOM 1407 C CA . ARG A 1 179 ? -7.291 8.945 -16.083 1.00 75.94 179 ARG A CA 1
ATOM 1408 C C . ARG A 1 179 ? -5.816 8.924 -16.465 1.00 75.94 179 ARG A C 1
ATOM 1410 O O . ARG A 1 179 ? -4.956 8.984 -15.590 1.00 75.94 179 ARG A O 1
ATOM 1417 N N . SER A 1 180 ? -5.548 8.924 -17.764 1.00 77.88 180 SER A N 1
ATOM 1418 C CA . SER A 1 180 ? -4.215 9.135 -18.328 1.00 77.88 180 SER A CA 1
ATOM 1419 C C . SER A 1 180 ? -3.627 10.488 -17.929 1.00 77.88 180 SER A C 1
ATOM 1421 O O . SER A 1 180 ? -4.343 11.493 -17.857 1.00 77.88 180 SER A O 1
ATOM 1423 N N . ALA A 1 181 ? -2.315 10.519 -17.706 1.00 77.88 181 ALA A N 1
ATOM 1424 C CA . ALA A 1 181 ? -1.586 11.740 -17.422 1.00 77.88 181 ALA A CA 1
ATOM 1425 C C . ALA A 1 181 ? -1.541 12.683 -18.635 1.00 77.88 181 ALA A C 1
ATOM 1427 O O . ALA A 1 181 ? -1.332 12.267 -19.774 1.00 77.88 181 ALA A O 1
ATOM 1428 N N . ASN A 1 182 ? -1.692 13.986 -18.383 1.00 77.12 182 ASN A N 1
ATOM 1429 C CA . ASN A 1 182 ? -1.406 15.003 -19.387 1.00 77.12 182 ASN A CA 1
ATOM 1430 C C . ASN A 1 182 ? 0.062 15.404 -19.247 1.00 77.12 182 ASN A C 1
ATOM 1432 O O . ASN A 1 182 ? 0.424 16.129 -18.324 1.00 77.12 182 ASN A O 1
ATOM 1436 N N . VAL A 1 183 ? 0.909 14.883 -20.129 1.00 78.88 183 VAL A N 1
ATOM 1437 C CA . VAL A 1 183 ? 2.358 15.042 -20.010 1.00 78.88 183 VAL A CA 1
ATOM 1438 C C . VAL A 1 183 ? 2.804 16.284 -20.767 1.00 78.88 183 VAL A C 1
ATOM 1440 O O . VAL A 1 183 ? 2.807 16.320 -21.996 1.00 78.88 183 VAL A O 1
ATOM 1443 N N . SER A 1 184 ? 3.232 17.307 -20.031 1.00 76.56 184 SER A N 1
ATOM 1444 C CA . SER A 1 184 ? 3.858 18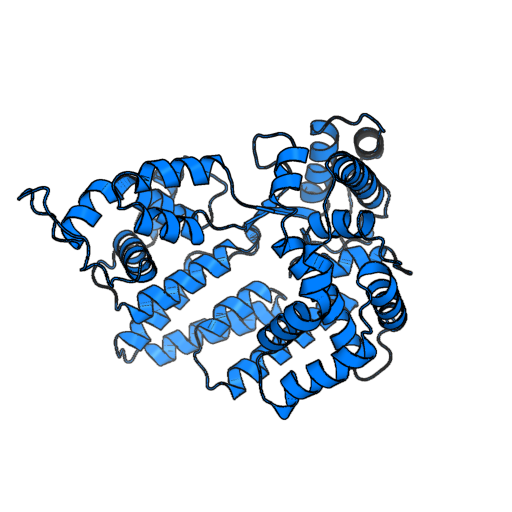.497 -20.611 1.00 76.56 184 SER A CA 1
ATOM 1445 C C . SER A 1 184 ? 5.088 18.900 -19.811 1.00 76.56 184 SER A C 1
ATOM 1447 O O . SER A 1 184 ? 5.005 18.988 -18.600 1.00 76.56 184 SER A O 1
ATOM 1449 N N . GLY A 1 185 ? 6.222 19.189 -20.450 1.00 72.25 185 GLY A N 1
ATOM 1450 C CA . GLY A 1 185 ? 7.377 19.764 -19.741 1.00 72.25 185 GLY A CA 1
ATOM 1451 C C . GLY A 1 185 ? 8.333 18.767 -19.074 1.00 72.25 185 GLY A C 1
ATOM 1452 O O . GLY A 1 185 ? 9.210 19.195 -18.330 1.00 72.25 185 GLY A O 1
ATOM 1453 N N . ILE A 1 186 ? 8.228 17.465 -19.363 1.00 85.12 186 ILE A N 1
ATOM 1454 C CA . ILE A 1 186 ? 9.316 16.507 -19.104 1.00 85.12 186 ILE A CA 1
ATOM 1455 C C . ILE A 1 186 ? 10.245 16.544 -20.322 1.00 85.12 186 ILE A C 1
ATOM 1457 O O . ILE A 1 186 ? 9.851 16.130 -21.414 1.00 85.12 186 ILE A O 1
ATOM 1461 N N . SER A 1 187 ? 11.439 17.126 -20.176 1.00 89.25 187 SER A N 1
ATOM 1462 C CA . SER A 1 187 ? 12.358 17.295 -21.307 1.00 89.25 187 SER A CA 1
ATOM 1463 C C . SER A 1 187 ? 13.120 16.008 -21.615 1.00 89.25 187 SER A C 1
ATOM 1465 O O . SER A 1 187 ? 13.401 15.199 -20.728 1.00 89.25 187 SER A O 1
ATOM 1467 N N . LYS A 1 188 ? 13.493 15.831 -22.885 1.00 89.81 188 LYS A N 1
ATOM 1468 C CA . LYS A 1 188 ? 14.279 14.670 -23.310 1.00 89.81 188 LYS A CA 1
ATOM 1469 C C . LYS A 1 188 ? 15.649 14.646 -22.632 1.00 89.81 188 LYS A C 1
ATOM 1471 O O . LYS A 1 188 ? 16.110 13.586 -22.241 1.00 89.81 188 LYS A O 1
ATOM 1476 N N . GLU A 1 189 ? 16.268 15.808 -22.437 1.00 92.56 189 GLU A N 1
ATOM 1477 C CA . GLU A 1 189 ? 17.569 15.919 -21.772 1.00 92.56 189 GLU A CA 1
ATOM 1478 C C . GLU A 1 189 ? 17.518 15.413 -20.325 1.00 92.56 189 GLU A C 1
ATOM 1480 O O . GLU A 1 189 ? 18.464 14.777 -19.867 1.00 92.56 189 GLU A O 1
ATOM 1485 N N . LEU A 1 190 ? 16.411 15.668 -19.617 1.00 93.00 190 LEU A N 1
ATOM 1486 C CA . LEU A 1 190 ? 16.206 15.192 -18.251 1.00 93.00 190 LEU A CA 1
ATOM 1487 C C . LEU A 1 190 ? 16.073 13.664 -18.210 1.00 93.00 190 LEU A C 1
ATOM 1489 O O . LEU A 1 190 ? 16.702 13.010 -17.380 1.00 93.00 190 LEU A O 1
ATOM 1493 N N . VAL A 1 191 ? 15.299 13.100 -19.142 1.00 93.19 191 VAL A N 1
ATOM 1494 C CA . VAL A 1 191 ? 15.133 11.647 -19.296 1.00 93.19 191 VAL A CA 1
ATOM 1495 C C . VAL A 1 191 ? 16.459 10.974 -19.652 1.00 93.19 191 VAL A C 1
ATOM 1497 O O . VAL A 1 191 ? 16.839 9.997 -19.008 1.00 93.19 191 VAL A O 1
ATOM 1500 N N . ASP A 1 192 ? 17.186 11.510 -20.634 1.00 94.62 192 ASP A N 1
ATOM 1501 C CA . ASP A 1 192 ? 18.464 10.962 -21.093 1.00 94.62 192 ASP A CA 1
ATOM 1502 C C . ASP A 1 192 ? 19.512 10.983 -19.961 1.00 94.62 192 ASP A C 1
ATOM 1504 O O . ASP A 1 192 ? 20.227 9.999 -19.768 1.00 94.62 192 ASP A O 1
ATOM 1508 N N . ALA A 1 193 ? 19.563 12.059 -19.163 1.00 95.25 193 ALA A N 1
ATOM 1509 C CA . ALA A 1 193 ? 20.462 12.168 -18.013 1.00 95.25 193 ALA A CA 1
ATOM 1510 C C . ALA A 1 193 ? 20.139 11.151 -16.905 1.00 95.25 193 ALA A C 1
ATOM 1512 O O . ALA A 1 193 ? 21.052 10.541 -16.353 1.00 95.25 193 ALA A O 1
ATOM 1513 N N . ALA A 1 194 ? 18.856 10.939 -16.595 1.00 95.19 194 ALA A N 1
ATOM 1514 C CA . ALA A 1 194 ? 18.423 9.967 -15.591 1.00 95.19 194 ALA A CA 1
ATOM 1515 C C . ALA A 1 194 ? 18.598 8.504 -16.045 1.00 95.19 194 ALA A C 1
ATOM 1517 O O . ALA A 1 194 ? 18.761 7.612 -15.213 1.00 95.19 194 ALA A O 1
ATOM 1518 N N . CYS A 1 195 ? 18.577 8.245 -17.357 1.00 95.88 195 CYS A N 1
ATOM 1519 C CA . CYS A 1 195 ? 18.709 6.902 -17.926 1.00 95.88 195 CYS A CA 1
ATOM 1520 C C . CYS A 1 195 ? 20.161 6.450 -18.168 1.00 95.88 195 CYS A C 1
ATOM 1522 O O . CYS A 1 195 ? 20.365 5.281 -18.519 1.00 95.88 195 CYS A O 1
ATOM 1524 N N . ALA A 1 196 ? 21.153 7.332 -18.000 1.00 94.56 196 ALA A N 1
ATOM 1525 C CA . ALA A 1 196 ? 22.568 7.000 -18.169 1.00 94.56 196 ALA A CA 1
ATOM 1526 C C . ALA A 1 196 ? 23.012 5.854 -17.233 1.00 94.56 196 ALA A C 1
ATOM 1528 O O . ALA A 1 196 ? 22.458 5.669 -16.149 1.00 94.56 196 ALA A O 1
ATOM 1529 N N . ASP A 1 197 ? 24.001 5.058 -17.656 1.00 87.38 197 ASP A N 1
ATOM 1530 C CA . ASP A 1 197 ? 24.525 3.922 -16.871 1.00 87.38 197 ASP A CA 1
ATOM 1531 C C . ASP A 1 197 ? 25.078 4.347 -15.504 1.00 87.38 197 ASP A C 1
ATOM 1533 O O . ASP A 1 197 ? 24.940 3.616 -14.527 1.00 87.38 197 ASP A O 1
ATOM 1537 N N . ASP A 1 198 ? 25.645 5.546 -15.426 1.00 88.94 198 ASP A N 1
ATOM 1538 C CA . ASP A 1 198 ? 26.249 6.147 -14.241 1.00 88.94 198 ASP A CA 1
ATOM 1539 C C . ASP A 1 198 ? 25.442 7.339 -13.701 1.00 88.94 198 ASP A C 1
ATOM 1541 O O . ASP A 1 198 ? 25.993 8.197 -13.009 1.00 88.94 198 ASP A O 1
ATOM 1545 N N . ALA A 1 199 ? 24.137 7.409 -14.007 1.00 92.12 199 ALA A N 1
ATOM 1546 C CA . ALA A 1 199 ? 23.303 8.534 -13.595 1.00 92.12 199 ALA A CA 1
ATOM 1547 C C . ALA A 1 199 ? 23.372 8.749 -12.065 1.00 92.12 199 ALA A C 1
ATOM 1549 O O . ALA A 1 199 ? 23.152 7.806 -11.296 1.00 92.12 199 ALA A O 1
ATOM 1550 N N . PRO A 1 200 ? 23.662 9.964 -11.580 1.00 93.00 200 PRO A N 1
ATOM 1551 C CA . PRO A 1 200 ? 23.626 10.235 -10.148 1.00 93.00 200 PRO A CA 1
ATOM 1552 C C . PRO A 1 200 ? 22.177 10.213 -9.630 1.00 93.00 200 PRO A C 1
ATOM 1554 O O . PRO A 1 200 ? 21.242 10.484 -10.392 1.00 93.00 200 PRO A O 1
ATOM 1557 N N . ASP A 1 201 ? 21.983 9.921 -8.338 1.00 92.94 201 ASP A N 1
ATOM 1558 C CA . ASP A 1 201 ? 20.656 9.887 -7.696 1.00 92.94 201 ASP A CA 1
ATOM 1559 C C . ASP A 1 201 ? 19.892 11.200 -7.937 1.00 92.94 201 ASP A C 1
ATOM 1561 O O . ASP A 1 201 ? 18.696 11.186 -8.218 1.00 92.94 201 ASP A O 1
ATOM 1565 N N . GLU A 1 202 ? 20.590 12.339 -7.926 1.00 93.94 202 GLU A N 1
ATOM 1566 C CA . GLU A 1 202 ? 20.006 13.660 -8.165 1.00 93.94 202 GLU A CA 1
ATOM 1567 C C . GLU A 1 202 ? 19.390 13.802 -9.564 1.00 93.94 202 GLU A C 1
ATOM 1569 O O . GLU A 1 202 ? 18.379 14.487 -9.719 1.00 93.94 202 GLU A O 1
ATOM 1574 N N . ALA A 1 203 ? 19.965 13.158 -10.586 1.00 94.62 203 ALA A N 1
ATOM 1575 C CA . ALA A 1 203 ? 19.409 13.188 -11.939 1.00 94.62 203 ALA A CA 1
ATOM 1576 C C . ALA A 1 203 ? 18.113 12.369 -12.025 1.00 94.62 203 ALA A C 1
ATOM 1578 O O . ALA A 1 203 ? 17.148 12.803 -12.655 1.00 94.62 203 ALA A O 1
ATOM 1579 N N . ILE A 1 204 ? 18.075 11.213 -11.355 1.00 95.06 204 ILE A N 1
ATOM 1580 C CA . ILE A 1 204 ? 16.883 10.357 -11.283 1.00 95.06 204 ILE A CA 1
ATOM 1581 C C . ILE A 1 204 ? 15.765 11.069 -10.519 1.00 95.06 204 ILE A C 1
ATOM 1583 O O . ILE A 1 204 ? 14.635 11.137 -11.003 1.00 95.06 204 ILE A O 1
ATOM 1587 N N . LEU A 1 205 ? 16.086 11.653 -9.360 1.00 94.69 205 LEU A N 1
ATOM 1588 C CA . LEU A 1 205 ? 15.128 12.409 -8.554 1.00 94.69 205 LEU A CA 1
ATOM 1589 C C . LEU A 1 205 ? 14.571 13.607 -9.316 1.00 94.69 205 LEU A C 1
ATOM 1591 O O . LEU A 1 205 ? 13.362 13.794 -9.329 1.00 94.69 205 LEU A O 1
ATOM 1595 N N . ALA A 1 206 ? 15.409 14.354 -10.039 1.00 94.12 206 ALA A N 1
ATOM 1596 C CA . ALA A 1 206 ? 14.934 15.464 -10.860 1.00 94.12 206 ALA A CA 1
ATOM 1597 C C . ALA A 1 206 ? 13.940 15.010 -11.949 1.00 94.12 206 ALA A C 1
ATOM 1599 O O . ALA A 1 206 ? 12.966 15.712 -12.229 1.00 94.12 206 ALA A O 1
ATOM 1600 N N . ALA A 1 207 ? 14.151 13.833 -12.551 1.00 94.38 207 ALA A N 1
ATOM 1601 C CA . ALA A 1 207 ? 13.217 13.263 -13.521 1.00 94.38 207 ALA A CA 1
ATOM 1602 C C . ALA A 1 207 ? 11.886 12.843 -12.876 1.00 94.38 207 ALA A C 1
ATOM 1604 O O . ALA A 1 207 ? 10.820 13.138 -13.424 1.00 94.38 207 ALA A O 1
ATOM 1605 N N . PHE A 1 208 ? 11.918 12.205 -11.705 1.00 94.44 208 PHE A N 1
ATOM 1606 C CA . PHE A 1 208 ? 10.704 11.832 -10.971 1.00 94.44 208 PHE A CA 1
ATOM 1607 C C . PHE A 1 208 ? 9.959 13.041 -10.392 1.00 94.44 208 PHE A C 1
ATOM 1609 O O . PHE A 1 208 ? 8.734 13.080 -10.470 1.00 94.44 208 PHE A O 1
ATOM 1616 N N . ASP A 1 209 ? 10.660 14.078 -9.940 1.00 93.25 209 ASP A N 1
ATOM 1617 C CA . ASP A 1 209 ? 10.055 15.346 -9.521 1.00 93.25 209 ASP A CA 1
ATOM 1618 C C . ASP A 1 209 ? 9.349 16.049 -10.684 1.00 93.25 209 ASP A C 1
ATOM 1620 O O . ASP A 1 209 ? 8.277 16.639 -10.508 1.00 93.25 209 ASP A O 1
ATOM 1624 N N . ALA A 1 210 ? 9.907 15.959 -11.896 1.00 92.50 210 ALA A N 1
ATOM 1625 C CA . ALA A 1 210 ? 9.239 16.439 -13.099 1.00 92.50 210 ALA A CA 1
ATOM 1626 C C . ALA A 1 210 ? 7.989 15.606 -13.424 1.00 92.50 210 ALA A C 1
ATOM 1628 O O . ALA A 1 210 ? 6.969 16.186 -13.790 1.00 92.50 210 ALA A O 1
ATOM 1629 N N . CYS A 1 211 ? 8.020 14.279 -13.247 1.00 92.50 211 CYS A N 1
ATOM 1630 C CA . CYS A 1 211 ? 6.829 13.429 -13.392 1.00 92.50 211 CYS A CA 1
ATOM 1631 C C . CYS A 1 211 ? 5.727 13.834 -12.397 1.00 92.50 211 CYS A C 1
ATOM 1633 O O . CYS A 1 211 ? 4.577 14.039 -12.793 1.00 92.50 211 CYS A O 1
ATOM 1635 N N . ALA A 1 212 ? 6.088 14.042 -11.131 1.00 92.06 212 ALA A N 1
ATOM 1636 C CA . ALA A 1 212 ? 5.164 14.462 -10.085 1.00 92.06 212 ALA A CA 1
ATOM 1637 C C . ALA A 1 212 ? 4.563 15.843 -10.383 1.00 92.06 212 ALA A C 1
ATOM 1639 O O . ALA A 1 212 ? 3.343 16.012 -10.391 1.00 92.06 212 ALA A O 1
ATOM 1640 N N . SER A 1 213 ? 5.411 16.824 -10.696 1.00 91.06 213 SER A N 1
ATOM 1641 C CA . SER A 1 213 ? 5.000 18.223 -10.874 1.00 91.06 213 SER A CA 1
ATOM 1642 C C . SER A 1 213 ? 4.209 18.459 -12.159 1.00 91.06 213 SER A C 1
ATOM 1644 O O . SER A 1 213 ? 3.296 19.283 -12.181 1.00 91.06 213 SER A O 1
ATOM 1646 N N . ASN A 1 214 ? 4.561 17.750 -13.233 1.00 91.12 214 ASN A N 1
ATOM 1647 C CA . ASN A 1 214 ? 4.037 18.038 -14.563 1.00 91.12 214 ASN A CA 1
ATOM 1648 C C . ASN A 1 214 ? 2.982 17.045 -15.052 1.00 91.12 214 ASN A C 1
ATOM 1650 O O . ASN A 1 214 ? 2.176 17.403 -15.907 1.00 91.12 214 ASN A O 1
ATOM 1654 N N . ALA A 1 215 ? 3.008 15.807 -14.555 1.00 89.19 215 ALA A N 1
ATOM 1655 C CA . ALA A 1 215 ? 2.125 14.729 -14.995 1.00 89.19 215 ALA A CA 1
ATOM 1656 C C . ALA A 1 215 ? 1.278 14.144 -13.849 1.00 89.19 215 ALA A C 1
ATOM 1658 O O . ALA A 1 215 ? 0.399 13.324 -14.108 1.00 89.19 215 ALA A O 1
ATOM 1659 N N . ASN A 1 216 ? 1.495 14.591 -12.604 1.00 91.00 216 ASN A N 1
ATOM 1660 C CA . ASN A 1 216 ? 0.863 14.049 -11.400 1.00 91.00 216 ASN A CA 1
ATOM 1661 C C . ASN A 1 216 ? 1.089 12.532 -11.246 1.00 91.00 216 ASN A C 1
ATOM 1663 O O . ASN A 1 216 ? 0.167 11.786 -10.914 1.00 91.00 216 ASN A O 1
ATOM 1667 N N . ILE A 1 217 ? 2.314 12.089 -11.541 1.00 92.50 217 ILE A N 1
ATOM 1668 C CA . ILE A 1 217 ? 2.778 10.706 -11.394 1.00 92.50 217 ILE A CA 1
ATOM 1669 C C . ILE A 1 217 ? 3.842 10.690 -10.299 1.00 92.50 217 ILE A C 1
ATOM 1671 O O . ILE A 1 217 ? 4.917 11.264 -10.474 1.00 92.50 217 ILE A O 1
ATOM 1675 N N . HIS A 1 218 ? 3.538 10.034 -9.184 1.00 93.62 218 HIS A N 1
ATOM 1676 C CA . HIS A 1 218 ? 4.393 9.975 -7.998 1.00 93.62 218 HIS A CA 1
ATOM 1677 C C . HIS A 1 218 ? 4.883 8.546 -7.790 1.00 93.62 218 HIS A C 1
ATOM 1679 O O . HIS A 1 218 ? 4.096 7.606 -7.881 1.00 93.62 218 HIS A O 1
ATOM 1685 N N . PHE A 1 219 ? 6.173 8.379 -7.515 1.00 94.56 219 PHE A N 1
ATOM 1686 C CA . PHE A 1 219 ? 6.778 7.074 -7.257 1.00 94.56 219 PHE A CA 1
ATOM 1687 C C . PHE A 1 219 ? 7.170 6.975 -5.790 1.00 94.56 219 PHE A C 1
ATOM 1689 O O . PHE A 1 219 ? 8.039 7.717 -5.322 1.00 94.56 219 PHE A O 1
ATOM 1696 N N . ASP A 1 220 ? 6.546 6.031 -5.092 1.00 94.94 220 ASP A N 1
ATOM 1697 C CA . ASP A 1 220 ? 6.601 5.929 -3.644 1.00 94.94 220 ASP A CA 1
ATOM 1698 C C . ASP A 1 220 ? 7.218 4.600 -3.196 1.00 94.94 220 ASP A C 1
ATOM 1700 O O . ASP A 1 220 ? 7.093 3.560 -3.847 1.00 94.94 220 ASP A O 1
ATOM 1704 N N . LEU A 1 221 ? 7.851 4.634 -2.026 1.00 94.44 221 LEU A N 1
ATOM 1705 C CA . LEU A 1 221 ? 8.333 3.471 -1.294 1.00 94.44 221 LEU A CA 1
ATOM 1706 C C . LEU A 1 221 ? 7.591 3.352 0.039 1.00 94.44 221 LEU A C 1
ATOM 1708 O O . LEU A 1 221 ? 7.381 4.342 0.737 1.00 94.44 221 LEU A O 1
ATOM 1712 N N . PHE A 1 222 ? 7.235 2.129 0.424 1.00 92.56 222 PHE A N 1
ATOM 1713 C CA . PHE A 1 222 ? 6.632 1.835 1.725 1.00 92.56 222 PHE A CA 1
ATOM 1714 C C . PHE A 1 222 ? 7.723 1.607 2.777 1.00 92.56 222 PHE A C 1
ATOM 1716 O O . PHE A 1 222 ? 8.315 0.528 2.814 1.00 92.56 222 PHE A O 1
ATOM 1723 N N . LEU A 1 223 ? 8.035 2.622 3.590 1.00 91.69 223 LEU A N 1
ATOM 1724 C CA . LEU A 1 223 ? 9.129 2.567 4.570 1.00 91.69 223 LEU A CA 1
ATOM 1725 C C . LEU A 1 223 ? 8.943 3.535 5.756 1.00 91.69 223 LEU A C 1
ATOM 1727 O O . LEU A 1 223 ? 8.132 4.467 5.727 1.00 91.69 223 LEU A O 1
ATOM 1731 N N . ARG A 1 224 ? 9.725 3.313 6.821 1.00 87.56 224 ARG A N 1
ATOM 1732 C CA . ARG A 1 224 ? 9.876 4.246 7.954 1.00 87.56 224 ARG A CA 1
ATOM 1733 C C . ARG A 1 224 ? 10.989 5.259 7.679 1.00 87.56 224 ARG A C 1
ATOM 1735 O O . ARG A 1 224 ? 11.994 4.932 7.040 1.00 87.56 224 ARG A O 1
ATOM 1742 N N . ASP A 1 225 ? 10.822 6.472 8.202 1.00 86.38 225 ASP A N 1
ATOM 1743 C CA . ASP A 1 225 ? 11.914 7.443 8.300 1.00 86.38 225 ASP A CA 1
ATOM 1744 C C . ASP A 1 225 ? 12.760 7.117 9.538 1.00 86.38 225 ASP A C 1
ATOM 1746 O O . ASP A 1 225 ? 12.254 7.080 10.660 1.00 86.38 225 ASP A O 1
ATOM 1750 N N . LEU A 1 226 ? 14.060 6.900 9.335 1.00 87.19 226 LEU A N 1
ATOM 1751 C CA . LEU A 1 226 ? 14.994 6.596 10.417 1.00 87.19 226 LEU A CA 1
ATOM 1752 C C . LEU A 1 226 ? 15.149 7.756 11.407 1.00 87.19 226 LEU A C 1
ATOM 1754 O O . LEU A 1 226 ? 15.415 7.517 12.583 1.00 87.19 226 LEU A O 1
ATOM 1758 N N . ASN A 1 227 ? 14.967 9.003 10.965 1.00 84.56 227 ASN A N 1
ATOM 1759 C CA . ASN A 1 227 ? 15.013 10.160 11.857 1.00 84.56 227 ASN A CA 1
ATOM 1760 C C . ASN A 1 227 ? 13.762 10.232 12.736 1.00 84.56 227 ASN A C 1
ATOM 1762 O O . ASN A 1 227 ? 13.854 10.573 13.914 1.00 84.56 227 ASN A O 1
ATOM 1766 N N . GLU A 1 228 ? 12.586 9.916 12.187 1.00 80.12 228 GLU A N 1
ATOM 1767 C CA . GLU A 1 228 ? 11.373 9.711 12.987 1.00 80.12 228 GLU A CA 1
ATOM 1768 C C . GLU A 1 228 ? 11.587 8.560 13.979 1.00 80.12 228 GLU A C 1
ATOM 1770 O O . GLU A 1 228 ? 11.341 8.728 15.169 1.00 80.12 228 GLU A O 1
ATOM 1775 N N . GLU A 1 229 ? 12.121 7.424 13.531 1.00 85.00 229 GLU A N 1
ATOM 1776 C CA . GLU A 1 229 ? 12.332 6.251 14.384 1.00 85.00 229 GLU A CA 1
ATOM 1777 C C . GLU A 1 229 ? 13.315 6.525 15.530 1.00 85.00 229 GLU A C 1
ATOM 1779 O O . GLU A 1 229 ? 13.061 6.132 16.668 1.00 85.00 229 GLU A O 1
ATOM 1784 N N . ALA A 1 230 ? 14.411 7.237 15.261 1.00 84.00 230 ALA A N 1
ATOM 1785 C CA . ALA A 1 230 ? 15.360 7.655 16.287 1.00 84.00 230 ALA A CA 1
ATOM 1786 C C . ALA A 1 230 ? 14.701 8.574 17.328 1.00 84.00 230 ALA A C 1
ATOM 1788 O O . ALA A 1 230 ? 14.849 8.342 18.526 1.00 84.00 230 ALA A O 1
ATOM 1789 N N . ARG A 1 231 ? 13.897 9.555 16.886 1.00 78.31 231 ARG A N 1
ATOM 1790 C CA . ARG A 1 231 ? 13.126 10.427 17.791 1.00 78.31 231 ARG A CA 1
ATOM 1791 C C . ARG A 1 231 ? 12.171 9.626 18.676 1.00 78.31 231 ARG A C 1
ATOM 1793 O O . ARG A 1 231 ? 12.060 9.923 19.863 1.00 78.31 231 ARG A O 1
ATOM 1800 N N . TRP A 1 232 ? 11.512 8.611 18.115 1.00 77.12 232 TRP A N 1
ATOM 1801 C CA . TRP A 1 232 ? 10.642 7.708 18.870 1.00 77.12 232 TRP A CA 1
ATOM 1802 C C . TRP A 1 232 ? 11.411 6.917 19.914 1.00 77.12 232 TRP A C 1
ATOM 1804 O O . TRP A 1 232 ? 11.019 6.930 21.078 1.00 77.12 232 TRP A O 1
ATOM 1814 N N . LYS A 1 233 ? 12.525 6.290 19.523 1.00 82.75 233 LYS A N 1
ATOM 1815 C CA . LYS A 1 233 ? 13.401 5.541 20.435 1.00 82.75 233 LYS A CA 1
ATOM 1816 C C . LYS A 1 233 ? 13.872 6.405 21.604 1.00 82.75 233 LYS A C 1
ATOM 1818 O O . LYS A 1 233 ? 13.791 5.960 22.744 1.00 82.75 233 LYS A O 1
ATOM 1823 N N . ASP A 1 234 ? 14.280 7.643 21.339 1.00 77.19 234 ASP A N 1
ATOM 1824 C CA . ASP A 1 234 ? 14.707 8.579 22.382 1.00 77.19 234 ASP A CA 1
ATOM 1825 C C . ASP A 1 234 ? 13.549 8.975 23.315 1.00 77.19 234 ASP A C 1
ATOM 1827 O O . ASP A 1 234 ? 13.717 9.015 24.535 1.00 77.19 234 ASP A O 1
ATOM 1831 N N . ALA A 1 235 ? 12.361 9.236 22.762 1.00 68.62 235 ALA A N 1
ATOM 1832 C CA . ALA A 1 235 ? 11.192 9.657 23.534 1.00 68.62 235 ALA A CA 1
ATOM 1833 C C . ALA A 1 235 ? 10.662 8.558 24.469 1.00 68.62 235 ALA A C 1
ATOM 1835 O O . ALA A 1 235 ? 10.235 8.849 25.588 1.00 68.62 235 ALA A O 1
ATOM 1836 N N . ILE A 1 236 ? 10.703 7.298 24.028 1.00 72.25 236 ILE A N 1
ATOM 1837 C CA . ILE A 1 236 ? 10.213 6.147 24.799 1.00 72.25 236 ILE A CA 1
ATOM 1838 C C . ILE A 1 236 ? 11.303 5.465 25.631 1.00 72.25 236 ILE A C 1
ATOM 1840 O O . ILE A 1 236 ? 10.987 4.559 26.400 1.00 72.25 236 ILE A O 1
ATOM 1844 N N . ALA A 1 237 ? 12.562 5.902 25.532 1.00 74.31 237 ALA A N 1
ATOM 1845 C CA . ALA A 1 237 ? 13.687 5.351 26.291 1.00 74.31 237 ALA A CA 1
ATOM 1846 C C . ALA A 1 237 ? 13.446 5.221 27.816 1.00 74.31 237 ALA A C 1
ATOM 1848 O O . ALA A 1 237 ? 13.976 4.282 28.412 1.00 74.31 237 ALA A O 1
ATOM 1849 N N . PRO A 1 238 ? 12.657 6.096 28.483 1.00 70.38 238 PRO A N 1
ATOM 1850 C CA . PRO A 1 238 ? 12.330 5.935 29.904 1.00 70.38 238 PRO A CA 1
ATOM 1851 C C . PRO A 1 238 ? 11.350 4.792 30.231 1.00 70.38 238 PRO A C 1
ATOM 1853 O O . PRO A 1 238 ? 11.172 4.474 31.408 1.00 70.38 238 PRO A O 1
ATOM 1856 N N . LEU A 1 239 ? 10.674 4.209 29.235 1.00 69.25 239 LEU A N 1
ATOM 1857 C CA . LEU A 1 239 ? 9.712 3.115 29.413 1.00 69.25 239 LEU A CA 1
ATOM 1858 C C . LEU A 1 239 ? 10.434 1.765 29.566 1.00 69.25 239 LEU A C 1
ATOM 1860 O O . LEU A 1 239 ? 11.615 1.636 29.254 1.00 69.25 239 LEU A O 1
ATOM 1864 N N . SER A 1 240 ? 9.731 0.726 30.026 1.00 72.81 240 SER A N 1
ATOM 1865 C CA . SER A 1 240 ? 10.310 -0.629 30.072 1.00 72.81 240 SER A CA 1
ATOM 1866 C C . SER A 1 240 ? 10.611 -1.158 28.662 1.00 72.81 240 SER A C 1
ATOM 1868 O O . SER A 1 240 ? 9.874 -0.850 27.727 1.00 72.81 240 SER A O 1
ATOM 1870 N N . GLN A 1 241 ? 11.646 -1.992 28.500 1.00 77.88 241 GLN A N 1
ATOM 1871 C CA . GLN A 1 241 ? 12.056 -2.508 27.182 1.00 77.88 241 GLN A CA 1
ATOM 1872 C C . GLN A 1 241 ? 10.915 -3.212 26.428 1.00 77.88 241 GLN A C 1
ATOM 1874 O O . GLN A 1 241 ? 10.797 -3.056 25.217 1.00 77.88 241 GLN A O 1
ATOM 1879 N N . ASN A 1 242 ? 10.051 -3.943 27.138 1.00 74.56 242 ASN A N 1
ATOM 1880 C CA . ASN A 1 242 ? 8.896 -4.615 26.537 1.00 74.56 242 ASN A CA 1
ATOM 1881 C C . ASN A 1 242 ? 7.905 -3.606 25.936 1.00 74.56 242 ASN A C 1
ATOM 1883 O O . ASN A 1 242 ? 7.467 -3.775 24.803 1.00 74.56 242 ASN A O 1
ATOM 1887 N N . VAL A 1 243 ? 7.606 -2.526 26.667 1.00 69.81 243 VAL A N 1
ATOM 1888 C CA . VAL A 1 243 ? 6.724 -1.447 26.194 1.00 69.81 243 VAL A CA 1
ATOM 1889 C C . VAL A 1 243 ? 7.366 -0.692 25.031 1.00 69.81 243 VAL A C 1
ATOM 1891 O O . VAL A 1 243 ? 6.677 -0.368 24.069 1.00 69.81 243 VAL A O 1
ATOM 1894 N N . GLN A 1 244 ? 8.680 -0.449 25.079 1.00 75.75 244 GLN A N 1
ATOM 1895 C CA . GLN A 1 244 ? 9.398 0.184 23.970 1.00 75.75 244 GLN A CA 1
ATOM 1896 C C . GLN A 1 244 ? 9.303 -0.646 22.688 1.00 75.75 244 GLN A C 1
ATOM 1898 O O . GLN A 1 244 ? 8.920 -0.112 21.651 1.00 75.75 244 GLN A O 1
ATOM 1903 N N . ASN A 1 245 ? 9.619 -1.943 22.766 1.00 79.56 245 ASN A N 1
ATOM 1904 C CA . ASN A 1 245 ? 9.566 -2.847 21.618 1.00 79.56 245 ASN A CA 1
ATOM 1905 C C . ASN A 1 245 ? 8.166 -2.858 20.998 1.00 79.56 245 ASN A C 1
ATOM 1907 O O . ASN A 1 245 ? 8.050 -2.690 19.792 1.00 79.56 245 ASN A O 1
ATOM 1911 N N . TYR A 1 246 ? 7.126 -2.959 21.829 1.00 75.38 246 TYR A N 1
ATOM 1912 C CA . TYR A 1 246 ? 5.742 -2.971 21.364 1.00 75.38 246 TYR A CA 1
ATOM 1913 C C . TYR A 1 246 ? 5.318 -1.641 20.730 1.00 75.38 246 TYR A C 1
ATOM 1915 O O . TYR A 1 246 ? 4.743 -1.629 19.651 1.00 75.38 246 TYR A O 1
ATOM 1923 N N . ILE A 1 247 ? 5.630 -0.493 21.345 1.00 73.81 247 ILE A N 1
ATOM 1924 C CA . ILE A 1 247 ? 5.330 0.818 20.742 1.00 73.81 247 ILE A CA 1
ATOM 1925 C C . ILE A 1 247 ? 6.015 0.938 19.372 1.00 73.81 247 ILE A C 1
ATOM 1927 O O . ILE A 1 247 ? 5.387 1.383 18.413 1.00 73.81 247 ILE A O 1
ATOM 1931 N N . LEU A 1 248 ? 7.264 0.477 19.252 1.00 81.44 248 LEU A N 1
ATOM 1932 C CA . LEU A 1 248 ? 8.017 0.493 17.996 1.00 81.44 248 LEU A CA 1
ATOM 1933 C C . LEU A 1 248 ? 7.477 -0.474 16.926 1.00 81.44 248 LEU A C 1
ATOM 1935 O O . LEU A 1 248 ? 7.871 -0.360 15.762 1.00 81.44 248 LEU A O 1
ATOM 1939 N N . GLU A 1 249 ? 6.562 -1.389 17.256 1.00 81.81 249 GLU A N 1
ATOM 1940 C CA . GLU A 1 249 ? 5.822 -2.168 16.252 1.00 81.81 249 GLU A CA 1
ATOM 1941 C C . GLU A 1 249 ? 4.845 -1.275 15.477 1.00 81.81 249 GLU A C 1
ATOM 1943 O O . GLU A 1 249 ? 4.712 -1.427 14.263 1.00 81.81 249 GLU A O 1
ATOM 1948 N N . TYR A 1 250 ? 4.260 -0.271 16.136 1.00 76.62 250 TYR A N 1
ATOM 1949 C CA . TYR A 1 250 ? 3.242 0.605 15.550 1.00 76.62 250 TYR A CA 1
ATOM 1950 C C . TYR A 1 250 ? 3.785 1.971 15.122 1.00 76.62 250 TYR A C 1
ATOM 1952 O O . TYR A 1 250 ? 3.319 2.519 14.124 1.00 76.62 250 TYR A O 1
ATOM 1960 N N . VAL A 1 251 ? 4.756 2.541 15.849 1.00 76.56 251 VAL A N 1
ATOM 1961 C CA . VAL A 1 251 ? 5.226 3.919 15.624 1.00 76.56 251 VAL A CA 1
ATOM 1962 C C . VAL A 1 251 ? 6.762 4.028 15.556 1.00 76.56 251 VAL A C 1
ATOM 1964 O O . VAL A 1 251 ? 7.456 3.403 16.352 1.00 76.56 251 VAL A O 1
ATOM 1967 N N . PRO A 1 252 ? 7.329 4.829 14.633 1.00 79.19 252 PRO A N 1
ATOM 1968 C CA . PRO A 1 252 ? 6.631 5.548 13.572 1.00 79.19 252 PRO A CA 1
ATOM 1969 C C . PRO A 1 252 ? 6.014 4.579 12.556 1.00 79.19 252 PRO A C 1
ATOM 1971 O O . PRO A 1 252 ? 6.567 3.517 12.260 1.00 79.19 252 PRO A O 1
ATOM 1974 N N . VAL A 1 253 ? 4.847 4.955 12.035 1.00 82.00 253 VAL A N 1
ATOM 1975 C CA . VAL A 1 253 ? 4.094 4.117 11.101 1.00 82.00 253 VAL A CA 1
ATOM 1976 C C . VAL A 1 253 ? 4.894 3.965 9.802 1.00 82.00 253 VAL A C 1
ATOM 1978 O O . VAL A 1 253 ? 5.455 4.930 9.272 1.00 82.00 253 VAL A O 1
ATOM 1981 N N . VAL A 1 254 ? 4.975 2.736 9.290 1.00 86.50 254 VAL A N 1
ATOM 1982 C CA . VAL A 1 254 ? 5.507 2.479 7.942 1.00 86.50 254 VAL A CA 1
ATOM 1983 C C . VAL A 1 254 ? 4.522 3.074 6.942 1.00 86.50 254 VAL A C 1
ATOM 1985 O O . VAL A 1 254 ? 3.343 2.783 7.044 1.00 86.50 254 VAL A O 1
ATOM 1988 N N . ARG A 1 255 ? 4.938 3.873 5.964 1.00 87.38 255 ARG A N 1
ATOM 1989 C CA . ARG A 1 255 ? 3.977 4.473 5.021 1.00 87.38 255 ARG A CA 1
ATOM 1990 C C . ARG A 1 255 ? 4.572 4.695 3.650 1.00 87.38 255 ARG A C 1
ATOM 1992 O O . ARG A 1 255 ? 5.792 4.637 3.500 1.00 87.38 255 ARG A O 1
ATOM 1999 N N . TRP A 1 256 ? 3.709 4.961 2.675 1.00 91.56 256 TRP A N 1
ATOM 2000 C CA . TRP A 1 256 ? 4.126 5.378 1.341 1.00 91.56 256 TRP A CA 1
ATOM 2001 C C . TRP A 1 256 ? 4.766 6.764 1.397 1.00 91.56 256 TRP A C 1
ATOM 2003 O O . TRP A 1 256 ? 4.163 7.728 1.874 1.00 91.56 256 TRP A O 1
ATOM 2013 N N . ARG A 1 257 ? 6.017 6.846 0.949 1.00 90.69 257 ARG A N 1
ATOM 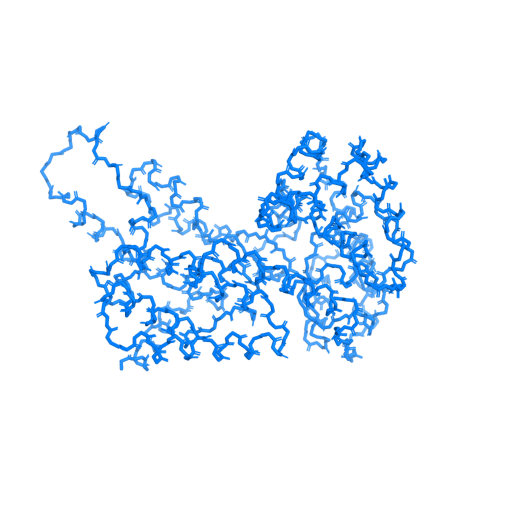2014 C CA . ARG A 1 257 ? 6.790 8.084 0.858 1.00 90.69 257 ARG A CA 1
ATOM 2015 C C . ARG A 1 257 ? 7.341 8.224 -0.544 1.00 90.69 257 ARG A C 1
ATOM 2017 O O . ARG A 1 257 ? 7.968 7.292 -1.044 1.00 90.69 257 ARG A O 1
ATOM 2024 N N . GLN A 1 258 ? 7.160 9.400 -1.128 1.00 90.56 258 GLN A N 1
ATOM 2025 C CA . GLN A 1 258 ? 7.730 9.725 -2.425 1.00 90.56 258 GLN A CA 1
ATOM 2026 C C . GLN A 1 258 ? 9.258 9.599 -2.387 1.00 90.56 258 GLN A C 1
ATOM 2028 O O . GLN A 1 258 ? 9.912 10.018 -1.420 1.00 90.56 258 GLN A O 1
ATOM 2033 N N . LEU A 1 259 ? 9.822 9.018 -3.444 1.00 89.50 259 LEU A N 1
ATOM 2034 C CA . LEU A 1 259 ? 11.265 8.916 -3.640 1.00 89.50 259 LEU A CA 1
ATOM 2035 C C . LEU A 1 259 ? 11.935 10.289 -3.506 1.00 89.50 259 LEU A C 1
ATOM 2037 O O . LEU A 1 259 ? 11.459 11.281 -4.047 1.00 89.50 259 LEU A O 1
ATOM 2041 N N . GLY A 1 260 ? 13.051 10.338 -2.776 1.00 82.44 260 GLY A N 1
ATOM 2042 C CA . GLY A 1 260 ? 13.840 11.565 -2.597 1.00 82.44 260 GLY A CA 1
ATOM 2043 C C . GLY A 1 260 ? 13.380 12.487 -1.465 1.00 82.44 260 GLY A C 1
ATOM 2044 O O . GLY A 1 260 ? 14.086 13.439 -1.142 1.00 82.44 260 GLY A O 1
ATOM 2045 N N . THR A 1 261 ? 12.256 12.192 -0.802 1.00 85.06 261 THR A N 1
ATOM 2046 C CA . THR A 1 261 ? 11.818 12.955 0.388 1.00 85.06 261 THR A CA 1
ATOM 2047 C C . THR A 1 261 ? 12.745 12.750 1.591 1.00 85.06 261 THR A C 1
ATOM 2049 O O . THR A 1 261 ? 12.929 13.657 2.405 1.00 85.06 261 THR A O 1
ATOM 2052 N N . LEU A 1 262 ? 13.382 11.579 1.696 1.00 85.94 262 LEU A N 1
ATOM 2053 C CA . LEU A 1 262 ? 14.357 11.282 2.743 1.00 85.94 262 LEU A CA 1
ATOM 2054 C C . LEU A 1 262 ? 15.776 11.699 2.334 1.00 85.94 262 LEU A C 1
ATOM 2056 O O . LEU A 1 262 ? 16.232 11.434 1.224 1.00 85.94 262 LEU A O 1
ATOM 2060 N N . LYS A 1 263 ? 16.505 12.316 3.274 1.00 82.75 263 LYS A N 1
ATOM 2061 C CA . LYS A 1 263 ? 17.880 12.824 3.093 1.00 82.75 263 LYS A CA 1
ATOM 2062 C C . LYS A 1 263 ? 18.941 11.726 3.215 1.00 82.75 263 LYS A C 1
ATOM 2064 O O . LYS A 1 263 ? 19.849 11.816 4.039 1.00 82.75 263 LYS A O 1
ATOM 2069 N N . GLU A 1 264 ? 18.813 10.677 2.421 1.00 87.31 264 GLU A N 1
ATOM 2070 C CA . GLU A 1 264 ? 19.751 9.554 2.372 1.00 87.31 264 GLU A CA 1
ATOM 2071 C C . GLU A 1 264 ? 19.812 8.952 0.957 1.00 87.31 264 GLU A C 1
ATOM 2073 O O . GLU A 1 264 ? 18.883 9.173 0.177 1.00 87.31 264 GLU A O 1
ATOM 2078 N N . PRO A 1 265 ? 20.865 8.179 0.620 1.00 88.75 265 PRO A N 1
ATOM 2079 C CA . PRO A 1 265 ? 21.006 7.566 -0.704 1.00 88.75 265 PRO A CA 1
ATOM 2080 C C . PRO A 1 265 ? 19.790 6.723 -1.105 1.00 88.75 265 PRO A C 1
ATOM 2082 O O . PRO A 1 265 ? 19.244 5.997 -0.265 1.00 88.75 265 PRO A O 1
ATOM 2085 N N . LEU A 1 266 ? 19.399 6.757 -2.385 1.00 90.25 266 LEU A N 1
ATOM 2086 C CA . LEU A 1 266 ? 18.195 6.057 -2.857 1.00 90.25 266 LEU A CA 1
ATOM 2087 C C . LEU A 1 266 ? 18.276 4.553 -2.612 1.00 90.25 266 LEU A C 1
ATOM 2089 O O . LEU A 1 266 ? 17.308 3.940 -2.169 1.00 90.25 266 LEU A O 1
ATOM 2093 N N . ILE A 1 267 ? 19.455 3.964 -2.809 1.00 87.62 267 ILE A N 1
ATOM 2094 C CA . ILE A 1 267 ? 19.662 2.532 -2.589 1.00 87.62 267 ILE A CA 1
ATOM 2095 C C . ILE A 1 267 ? 19.380 2.110 -1.138 1.00 87.62 267 ILE A C 1
ATOM 2097 O O . ILE A 1 267 ? 18.896 1.006 -0.899 1.00 87.62 267 ILE A O 1
ATOM 2101 N N . ASN A 1 268 ? 19.609 2.983 -0.151 1.00 89.62 268 ASN A N 1
ATOM 2102 C CA . ASN A 1 268 ? 19.293 2.683 1.249 1.00 89.62 268 ASN A CA 1
ATOM 2103 C C . ASN A 1 268 ? 17.780 2.693 1.491 1.00 89.62 268 ASN A C 1
ATOM 2105 O O . ASN A 1 268 ? 17.270 1.829 2.205 1.00 89.62 268 ASN A O 1
ATOM 2109 N N . GLN A 1 269 ? 17.065 3.634 0.869 1.00 91.62 269 GLN A N 1
ATOM 2110 C CA . GLN A 1 269 ? 15.601 3.694 0.913 1.00 91.62 269 GLN A CA 1
ATOM 2111 C C . GLN A 1 269 ? 15.000 2.429 0.295 1.00 91.62 269 GLN A C 1
ATOM 2113 O O . GLN A 1 269 ? 14.149 1.780 0.902 1.00 91.62 269 GLN A O 1
ATOM 2118 N N . ILE A 1 270 ? 15.506 2.037 -0.877 1.00 91.62 270 ILE A N 1
ATOM 2119 C CA . ILE A 1 270 ? 15.075 0.834 -1.587 1.00 91.62 270 ILE A CA 1
ATOM 2120 C C . ILE A 1 270 ? 15.329 -0.412 -0.733 1.00 91.62 270 ILE A C 1
ATOM 2122 O O . ILE A 1 270 ? 14.403 -1.181 -0.506 1.00 91.62 270 ILE A O 1
ATOM 2126 N N . ASN A 1 271 ? 16.533 -0.591 -0.181 1.00 89.25 271 ASN A N 1
ATOM 2127 C CA . ASN A 1 271 ? 16.840 -1.737 0.683 1.00 89.25 271 ASN A CA 1
ATOM 2128 C C . ASN A 1 271 ? 15.876 -1.861 1.875 1.00 89.25 271 ASN A C 1
ATOM 2130 O O . ASN A 1 271 ? 15.475 -2.966 2.227 1.00 89.25 271 ASN A O 1
ATOM 2134 N N . ARG A 1 272 ? 15.468 -0.742 2.490 1.00 90.00 272 ARG A N 1
ATOM 2135 C CA . ARG A 1 272 ? 14.488 -0.768 3.591 1.00 90.00 272 ARG A CA 1
ATOM 2136 C C . ARG A 1 272 ? 13.064 -1.054 3.136 1.00 90.00 272 ARG A C 1
ATOM 2138 O O . ARG A 1 272 ? 12.286 -1.588 3.920 1.00 90.00 272 ARG A O 1
ATOM 2145 N N . HIS A 1 273 ? 12.712 -0.680 1.912 1.00 91.81 273 HIS A N 1
ATOM 2146 C CA . HIS A 1 273 ? 11.430 -1.045 1.329 1.00 91.81 273 HIS A CA 1
ATOM 2147 C C . HIS A 1 273 ? 11.378 -2.529 0.955 1.00 91.81 273 HIS A C 1
ATOM 2149 O O . HIS A 1 273 ? 10.337 -3.157 1.104 1.00 91.81 273 HIS A O 1
ATOM 2155 N N . MET A 1 274 ? 12.483 -3.103 0.485 1.00 90.50 274 MET A N 1
ATOM 2156 C CA . MET A 1 274 ? 12.557 -4.468 -0.040 1.00 90.50 274 MET A CA 1
ATOM 2157 C C . MET A 1 274 ? 12.621 -5.527 1.072 1.00 90.50 274 MET A C 1
ATOM 2159 O O . MET A 1 274 ? 13.577 -6.288 1.199 1.00 90.50 274 MET A O 1
ATOM 2163 N N . VAL A 1 275 ? 11.571 -5.569 1.890 1.00 87.06 275 VAL A N 1
ATOM 2164 C CA . VAL A 1 275 ? 11.345 -6.560 2.946 1.00 87.06 275 VAL A CA 1
ATOM 2165 C C . VAL A 1 275 ? 10.350 -7.630 2.493 1.00 87.06 275 VAL A C 1
ATOM 2167 O O . VAL A 1 275 ? 9.642 -7.461 1.500 1.00 87.06 275 VAL A O 1
ATOM 2170 N N . PHE A 1 276 ? 10.244 -8.718 3.261 1.00 86.75 276 PHE A N 1
ATOM 2171 C CA . PHE A 1 276 ? 9.304 -9.815 2.995 1.00 86.75 276 PHE A CA 1
ATOM 2172 C C . PHE A 1 276 ? 7.857 -9.337 2.778 1.00 86.75 276 PHE A C 1
ATOM 2174 O O . PHE A 1 276 ? 7.163 -9.823 1.889 1.00 86.75 276 PHE A O 1
ATOM 2181 N N . GLU A 1 277 ? 7.419 -8.337 3.545 1.00 86.94 277 GLU A N 1
ATOM 2182 C CA . GLU A 1 277 ? 6.079 -7.759 3.417 1.00 86.94 277 GLU A CA 1
ATOM 2183 C C . GLU A 1 277 ? 5.833 -7.118 2.037 1.00 86.94 277 GLU A C 1
ATOM 2185 O O . GLU A 1 277 ? 4.733 -7.215 1.494 1.00 86.94 277 GLU A O 1
ATOM 2190 N N . SER A 1 278 ? 6.855 -6.527 1.415 1.00 91.06 278 SER A N 1
ATOM 2191 C CA . SER A 1 278 ? 6.743 -5.951 0.068 1.00 91.06 278 SER A CA 1
ATOM 2192 C C . SER A 1 278 ? 6.586 -7.039 -0.991 1.00 91.06 278 SER A C 1
ATOM 2194 O O . SER A 1 278 ? 5.724 -6.932 -1.860 1.00 91.06 278 SER A O 1
ATOM 2196 N N . LEU A 1 279 ? 7.332 -8.141 -0.863 1.00 91.44 279 LEU A N 1
ATOM 2197 C CA . LEU A 1 279 ? 7.166 -9.320 -1.718 1.00 91.44 279 LEU A CA 1
ATOM 2198 C C . LEU A 1 279 ? 5.767 -9.940 -1.565 1.00 91.44 279 LEU A C 1
ATOM 2200 O O . LEU A 1 279 ? 5.121 -10.280 -2.558 1.00 91.44 279 LEU A O 1
ATOM 2204 N N . ARG A 1 280 ? 5.270 -10.036 -0.327 1.00 92.19 280 ARG A N 1
ATOM 2205 C CA . ARG A 1 280 ? 3.911 -10.498 -0.031 1.00 92.19 280 ARG A CA 1
ATOM 2206 C C . ARG A 1 280 ? 2.860 -9.641 -0.739 1.00 92.19 280 ARG A C 1
ATOM 2208 O O . ARG A 1 280 ? 2.024 -10.192 -1.454 1.00 92.19 280 ARG A O 1
ATOM 2215 N N . ARG A 1 281 ? 2.917 -8.313 -0.600 1.00 91.44 281 ARG A N 1
ATOM 2216 C CA . ARG A 1 281 ? 1.972 -7.387 -1.256 1.00 91.44 281 ARG A CA 1
ATOM 2217 C C . ARG A 1 281 ? 2.022 -7.489 -2.778 1.00 91.44 281 ARG A C 1
ATOM 2219 O O . ARG A 1 281 ? 0.972 -7.540 -3.416 1.00 91.44 281 ARG A O 1
ATOM 2226 N N . TYR A 1 282 ? 3.221 -7.602 -3.339 1.00 94.56 282 TYR A N 1
ATOM 2227 C CA . TYR A 1 282 ? 3.447 -7.758 -4.774 1.00 94.56 282 TYR A CA 1
ATOM 2228 C C . TYR A 1 282 ? 2.783 -9.021 -5.350 1.00 94.56 282 TYR A C 1
ATOM 2230 O O . TYR A 1 282 ? 2.048 -8.957 -6.341 1.00 94.56 282 TYR A O 1
ATOM 2238 N N . VAL A 1 283 ? 2.975 -10.182 -4.710 1.00 95.00 283 VAL A N 1
ATOM 2239 C CA . VAL A 1 283 ? 2.317 -11.436 -5.126 1.00 95.00 283 VAL A CA 1
ATOM 2240 C C . VAL A 1 283 ? 0.803 -11.341 -4.915 1.00 95.00 283 VAL A C 1
ATOM 2242 O O . VAL A 1 283 ? 0.026 -11.739 -5.787 1.00 95.00 283 VAL A O 1
ATOM 2245 N N . GLN A 1 284 ? 0.370 -10.772 -3.787 1.00 93.75 284 GLN A N 1
ATOM 2246 C CA . GLN A 1 284 ? -1.044 -10.603 -3.459 1.00 93.75 284 GLN A CA 1
ATOM 2247 C C . GLN A 1 284 ? -1.777 -9.748 -4.493 1.00 93.75 284 GLN A C 1
ATOM 2249 O O . GLN A 1 284 ? -2.887 -10.093 -4.889 1.00 93.75 284 GLN A O 1
ATOM 2254 N N . GLN A 1 285 ? -1.171 -8.663 -4.971 1.00 93.19 285 GLN A N 1
ATOM 2255 C CA . GLN A 1 285 ? -1.761 -7.789 -5.982 1.00 93.19 285 GLN A CA 1
ATOM 2256 C C . GLN A 1 285 ? -1.970 -8.515 -7.320 1.00 93.19 285 GLN A C 1
ATOM 2258 O O . GLN A 1 285 ? -3.041 -8.410 -7.921 1.00 93.19 285 GLN A O 1
ATOM 2263 N N . LYS A 1 286 ? -0.995 -9.322 -7.755 1.00 94.31 286 LYS A N 1
ATOM 2264 C CA . LYS A 1 286 ? -1.129 -10.164 -8.955 1.00 94.31 286 LYS A CA 1
ATOM 2265 C C . LYS A 1 286 ? -2.214 -11.231 -8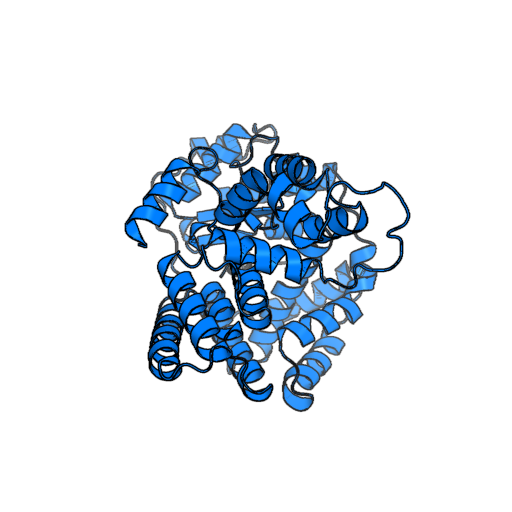.776 1.00 94.31 286 LYS A C 1
ATOM 2267 O O . LYS A 1 286 ? -3.038 -11.425 -9.671 1.00 94.31 286 LYS A O 1
ATOM 2272 N N . LEU A 1 287 ? -2.280 -11.863 -7.602 1.00 94.31 287 LEU A N 1
ATOM 2273 C CA . LEU A 1 287 ? -3.331 -12.828 -7.267 1.00 94.31 287 LEU A CA 1
ATOM 2274 C C . LEU A 1 287 ? -4.724 -12.176 -7.268 1.00 94.31 287 LEU A C 1
ATOM 2276 O O . LEU A 1 287 ? -5.657 -12.739 -7.838 1.00 94.31 287 LEU A O 1
ATOM 2280 N N . ARG A 1 288 ? -4.853 -10.973 -6.691 1.00 93.50 288 ARG A N 1
ATOM 2281 C CA . ARG A 1 288 ? -6.081 -10.159 -6.696 1.00 93.50 288 ARG A CA 1
ATOM 2282 C C . ARG A 1 288 ? -6.535 -9.850 -8.115 1.00 93.50 288 ARG A C 1
ATOM 2284 O O . ARG A 1 288 ? -7.703 -10.061 -8.423 1.00 93.50 288 ARG A O 1
ATOM 2291 N N . MET A 1 289 ? -5.632 -9.392 -8.974 1.00 93.25 289 MET A N 1
ATOM 2292 C CA . MET A 1 289 ? -5.959 -9.082 -10.364 1.00 93.25 289 MET A CA 1
ATOM 2293 C C . MET A 1 289 ? -6.399 -10.334 -11.134 1.00 93.25 289 MET A C 1
ATOM 2295 O O . MET A 1 289 ? -7.425 -10.332 -11.808 1.00 93.25 289 MET A O 1
ATOM 2299 N N . CYS A 1 290 ? -5.675 -11.442 -10.975 1.00 93.31 290 CYS A N 1
ATOM 2300 C CA . CYS A 1 290 ? -6.016 -12.699 -11.633 1.00 93.31 290 CYS A CA 1
ATOM 2301 C C . CYS A 1 290 ? -7.376 -13.247 -11.165 1.00 93.31 290 CYS A C 1
ATOM 2303 O O . CYS A 1 290 ? -8.190 -13.676 -11.982 1.00 93.31 290 CYS A O 1
ATOM 2305 N N . TYR A 1 291 ? -7.665 -13.163 -9.861 1.00 92.88 291 TYR A N 1
ATOM 2306 C CA . TYR A 1 291 ? -8.966 -13.552 -9.319 1.00 92.88 291 TYR A CA 1
ATOM 2307 C C . TYR A 1 291 ? -10.107 -12.681 -9.862 1.00 92.88 291 TYR A C 1
ATOM 2309 O O . TYR A 1 291 ? -11.168 -13.210 -10.183 1.00 92.88 291 TYR A O 1
ATOM 2317 N N . PHE A 1 292 ? -9.880 -11.378 -10.049 1.00 92.44 292 PHE A N 1
ATOM 2318 C CA . PHE A 1 292 ? -10.882 -10.476 -10.616 1.00 92.44 292 PHE A CA 1
ATOM 2319 C C . PHE A 1 292 ? -11.212 -10.854 -12.059 1.00 92.44 292 PHE A C 1
ATOM 2321 O O . PHE A 1 292 ? -12.384 -11.006 -12.396 1.00 92.44 292 PHE A O 1
ATOM 2328 N N . ILE A 1 293 ? -10.188 -11.070 -12.889 1.00 91.69 293 ILE A N 1
ATOM 2329 C CA . ILE A 1 293 ? -10.362 -11.441 -14.300 1.00 91.69 293 ILE A CA 1
ATOM 2330 C C . ILE A 1 293 ? -11.139 -12.761 -14.417 1.00 91.69 293 ILE A C 1
ATOM 2332 O O . ILE A 1 293 ? -12.004 -12.892 -15.276 1.00 91.69 293 ILE A O 1
ATOM 2336 N N . LEU A 1 294 ? -10.887 -13.723 -13.521 1.00 89.94 294 LEU A N 1
ATOM 2337 C CA . LEU A 1 294 ? -11.624 -14.992 -13.477 1.00 89.94 294 LEU A CA 1
ATOM 2338 C C . LEU A 1 294 ? -13.096 -14.840 -13.065 1.00 89.94 294 LEU A C 1
ATOM 2340 O O . LEU A 1 294 ? -13.923 -15.662 -13.457 1.00 89.94 294 LEU A O 1
ATOM 2344 N N . LEU A 1 295 ? -13.417 -13.836 -12.249 1.00 87.88 295 LEU A N 1
ATOM 2345 C CA . LEU A 1 295 ? -14.776 -13.570 -11.774 1.00 87.88 295 LEU A CA 1
ATOM 2346 C C . LEU A 1 295 ? -15.586 -12.673 -12.715 1.00 87.88 295 LEU A C 1
ATOM 2348 O O . LEU A 1 295 ? -16.818 -12.712 -12.682 1.00 87.88 295 LEU A O 1
ATOM 2352 N N . ALA A 1 296 ? -14.916 -11.845 -13.514 1.00 85.56 296 ALA A N 1
ATOM 2353 C CA . ALA A 1 296 ? -15.554 -10.874 -14.384 1.00 85.56 296 ALA A CA 1
ATOM 2354 C C . ALA A 1 296 ? -16.505 -11.553 -15.384 1.00 85.56 296 ALA A C 1
ATOM 2356 O O . ALA A 1 296 ? -16.164 -12.521 -16.067 1.00 85.56 296 ALA A O 1
ATOM 2357 N N . SER A 1 297 ? -17.726 -11.027 -15.496 1.00 74.06 297 SER A N 1
ATOM 2358 C CA . SER A 1 297 ? -18.692 -11.503 -16.483 1.00 74.06 297 SER A CA 1
ATOM 2359 C C . SER A 1 297 ? -18.351 -10.938 -17.863 1.00 74.06 297 SER A C 1
ATOM 2361 O O . SER A 1 297 ? -18.708 -9.802 -18.171 1.00 74.06 297 SER A O 1
ATOM 2363 N N . GLY A 1 298 ? -17.689 -11.731 -18.705 1.00 78.31 298 GLY A N 1
ATOM 2364 C CA . GLY A 1 298 ? -17.360 -11.354 -20.083 1.00 78.31 298 GLY A CA 1
ATOM 2365 C C . GLY A 1 298 ? -15.867 -11.433 -20.384 1.00 78.31 298 GLY A C 1
ATOM 2366 O O . GLY A 1 298 ? -15.110 -12.040 -19.637 1.00 78.31 298 GLY A O 1
ATOM 2367 N N . ILE A 1 299 ? -15.466 -10.847 -21.513 1.00 77.62 299 ILE A N 1
ATOM 2368 C CA . ILE A 1 299 ? -14.059 -10.711 -21.904 1.00 77.62 299 ILE A CA 1
ATOM 2369 C C . ILE A 1 299 ? -13.577 -9.361 -21.382 1.00 77.62 299 ILE A C 1
ATOM 2371 O O . ILE A 1 299 ? -14.077 -8.321 -21.807 1.00 77.62 299 ILE A O 1
ATOM 2375 N N . THR A 1 300 ? -12.618 -9.399 -20.469 1.00 82.56 300 THR A N 1
ATOM 2376 C CA . THR A 1 300 ? -11.946 -8.227 -19.895 1.00 82.56 300 THR A CA 1
ATOM 2377 C C . THR A 1 300 ? -10.851 -7.677 -20.808 1.00 82.56 300 THR A C 1
ATOM 2379 O O . THR A 1 300 ? -10.461 -6.526 -20.662 1.00 82.56 300 THR A O 1
ATOM 2382 N N . GLY A 1 301 ? -10.331 -8.492 -21.734 1.00 85.06 301 GLY A N 1
ATOM 2383 C CA . GLY A 1 301 ? -9.173 -8.153 -22.566 1.00 85.06 301 GLY A CA 1
ATOM 2384 C C . GLY A 1 301 ? -7.827 -8.423 -21.884 1.00 85.06 301 GLY A C 1
ATOM 2385 O O . GLY A 1 301 ? -6.781 -8.261 -22.512 1.00 85.06 301 GLY A O 1
ATOM 2386 N N . TYR A 1 302 ? -7.845 -8.878 -20.627 1.00 89.19 302 TYR A N 1
ATOM 2387 C CA . TYR A 1 302 ? -6.664 -9.181 -19.818 1.00 89.19 302 TYR A CA 1
ATOM 2388 C C . TYR A 1 302 ? -6.533 -10.673 -19.496 1.00 89.19 302 TYR A C 1
ATOM 2390 O O . TYR A 1 302 ? -5.764 -11.057 -18.620 1.00 89.19 302 TYR A O 1
ATOM 2398 N N . GLU A 1 303 ? -7.233 -11.552 -20.216 1.00 91.44 303 GLU A N 1
ATOM 2399 C CA . GLU A 1 303 ? -7.181 -13.005 -19.993 1.00 91.44 303 GLU A CA 1
ATOM 2400 C C . GLU A 1 303 ? -5.762 -13.572 -20.140 1.00 91.44 303 GLU A C 1
ATOM 2402 O O . GLU A 1 303 ? -5.415 -14.552 -19.476 1.00 91.44 303 GLU A O 1
ATOM 2407 N N . TRP A 1 304 ? -4.917 -12.933 -20.957 1.00 92.44 304 TRP A N 1
ATOM 2408 C CA . TRP A 1 304 ? -3.491 -13.248 -21.074 1.00 92.44 304 TRP A CA 1
ATOM 2409 C C . TRP A 1 304 ? -2.779 -13.222 -19.712 1.00 92.44 304 TRP A C 1
ATOM 2411 O O . TRP A 1 304 ? -1.905 -14.053 -19.452 1.00 92.44 304 TRP A O 1
ATOM 2421 N N . PHE A 1 305 ? -3.204 -12.340 -18.800 1.00 94.00 305 PHE A N 1
ATOM 2422 C CA . PHE A 1 305 ? -2.613 -12.187 -17.475 1.00 94.00 305 PHE A CA 1
ATOM 2423 C C . PHE A 1 305 ? -2.800 -13.439 -16.615 1.00 94.00 305 PHE A C 1
ATOM 2425 O O . PHE A 1 305 ? -1.914 -13.783 -15.834 1.00 94.00 305 PHE A O 1
ATOM 2432 N N . ILE A 1 306 ? -3.901 -14.180 -16.794 1.00 93.19 306 ILE A N 1
ATOM 2433 C CA . ILE A 1 306 ? -4.125 -15.453 -16.091 1.00 93.19 306 ILE A CA 1
ATOM 2434 C C . ILE A 1 306 ? -3.051 -16.466 -16.491 1.00 93.19 306 ILE A C 1
ATOM 2436 O O . ILE A 1 306 ? -2.472 -17.138 -15.632 1.00 93.19 306 ILE A O 1
ATOM 2440 N N . TYR A 1 307 ? -2.756 -16.565 -17.788 1.00 93.19 307 TYR A N 1
ATOM 2441 C CA . TYR A 1 307 ? -1.730 -17.471 -18.303 1.00 93.19 307 TYR A CA 1
ATOM 2442 C C . TYR A 1 307 ? -0.329 -17.033 -17.870 1.00 93.19 307 TYR A C 1
ATOM 2444 O O . TYR A 1 307 ? 0.443 -17.869 -17.393 1.00 93.19 307 TYR A O 1
ATOM 2452 N N . ALA A 1 308 ? -0.029 -15.734 -17.967 1.00 95.12 308 ALA A N 1
ATOM 2453 C CA . ALA A 1 308 ? 1.229 -15.152 -17.506 1.00 95.12 308 ALA A CA 1
ATOM 2454 C C . ALA A 1 308 ? 1.460 -15.433 -16.015 1.00 95.12 308 ALA A C 1
ATOM 2456 O O . ALA A 1 308 ? 2.492 -15.993 -15.652 1.00 95.12 308 ALA A O 1
ATOM 2457 N N . PHE A 1 309 ? 0.469 -15.150 -15.163 1.00 95.56 309 PHE A N 1
ATOM 2458 C CA . PHE A 1 309 ? 0.544 -15.395 -13.723 1.00 95.56 309 PHE A CA 1
ATOM 2459 C C . PHE A 1 309 ? 0.654 -16.883 -13.384 1.00 95.56 309 PHE A C 1
ATOM 2461 O O . PHE A 1 309 ? 1.439 -17.252 -12.515 1.00 95.56 309 PHE A O 1
ATOM 2468 N N . THR A 1 310 ? -0.073 -17.753 -14.091 1.00 95.00 310 THR A N 1
ATOM 2469 C CA . THR A 1 310 ? -0.006 -19.207 -13.866 1.00 95.00 310 THR A CA 1
ATOM 2470 C C . THR A 1 310 ? 1.385 -19.764 -14.159 1.00 95.00 310 THR A C 1
ATOM 2472 O O . THR A 1 310 ? 1.900 -20.567 -13.380 1.00 95.00 310 THR A O 1
ATOM 2475 N N . ASN A 1 311 ? 2.000 -19.349 -15.269 1.00 95.62 311 ASN A N 1
ATOM 2476 C CA . ASN A 1 311 ? 3.345 -19.793 -15.629 1.00 95.62 311 ASN A CA 1
ATOM 2477 C C . ASN A 1 311 ? 4.392 -19.175 -14.701 1.00 95.62 311 ASN A C 1
ATOM 2479 O O . ASN A 1 311 ? 5.169 -19.906 -14.103 1.00 95.62 311 ASN A O 1
ATOM 2483 N N . TRP A 1 312 ? 4.335 -17.860 -14.484 1.00 96.31 312 TRP A N 1
ATOM 2484 C CA . TRP A 1 312 ? 5.241 -17.150 -13.581 1.00 96.31 312 TRP A CA 1
ATOM 2485 C C . TRP A 1 312 ? 5.227 -17.724 -12.159 1.00 96.31 312 TRP A C 1
ATOM 2487 O O . TRP A 1 312 ? 6.275 -17.978 -11.576 1.00 96.31 312 TRP A O 1
ATOM 2497 N N . SER A 1 313 ? 4.042 -18.010 -11.616 1.00 96.06 313 SER A N 1
ATOM 2498 C CA . SER A 1 313 ? 3.891 -18.614 -10.291 1.00 96.06 313 SER A CA 1
ATOM 2499 C C . SER A 1 313 ? 4.538 -20.000 -10.199 1.00 96.06 313 SER A C 1
ATOM 2501 O O . SER A 1 313 ? 5.154 -20.340 -9.187 1.00 96.06 313 SER A O 1
ATOM 2503 N N . ARG A 1 314 ? 4.416 -20.808 -11.257 1.00 95.38 314 ARG A N 1
ATOM 2504 C CA . ARG A 1 314 ? 5.061 -22.121 -11.328 1.00 95.38 314 ARG A CA 1
ATOM 2505 C C . ARG A 1 314 ? 6.574 -21.980 -11.449 1.00 95.38 314 ARG A C 1
ATOM 2507 O O . ARG A 1 314 ? 7.297 -22.675 -10.749 1.00 95.38 314 ARG A O 1
ATOM 2514 N N . ASP A 1 315 ? 7.042 -21.097 -12.316 1.00 95.06 315 ASP A N 1
ATOM 2515 C CA . ASP A 1 315 ? 8.457 -21.010 -12.663 1.00 95.06 315 ASP A CA 1
ATOM 2516 C C . ASP A 1 315 ? 9.281 -20.349 -11.547 1.00 95.06 315 ASP A C 1
ATOM 2518 O O . ASP A 1 315 ? 10.401 -20.780 -11.282 1.00 95.06 315 ASP A O 1
ATOM 2522 N N . ILE A 1 316 ? 8.719 -19.348 -10.859 1.00 93.56 316 ILE A N 1
ATOM 2523 C CA . ILE A 1 316 ? 9.404 -18.610 -9.787 1.00 93.56 316 ILE A CA 1
ATOM 2524 C C . ILE A 1 316 ? 9.203 -19.259 -8.413 1.00 93.56 316 ILE A C 1
ATOM 2526 O O . ILE A 1 316 ? 10.156 -19.362 -7.646 1.00 93.56 316 ILE A O 1
ATOM 2530 N N . PHE A 1 317 ? 7.986 -19.711 -8.089 1.00 93.94 317 PHE A N 1
ATOM 2531 C CA . PHE A 1 317 ? 7.651 -20.193 -6.738 1.00 93.94 317 PHE A CA 1
ATOM 2532 C C . PHE A 1 317 ? 7.344 -21.690 -6.673 1.00 93.94 317 PHE A C 1
ATOM 2534 O O . PHE A 1 317 ? 7.094 -22.208 -5.587 1.00 93.94 317 PHE A O 1
ATOM 2541 N N . ASN A 1 318 ? 7.333 -22.399 -7.808 1.00 93.94 318 ASN A N 1
ATOM 2542 C CA . ASN A 1 318 ? 6.864 -23.785 -7.896 1.00 93.94 318 ASN A CA 1
ATOM 2543 C C . ASN A 1 318 ? 5.422 -23.965 -7.377 1.00 93.94 318 ASN A C 1
ATOM 2545 O O . ASN A 1 318 ? 5.078 -24.978 -6.768 1.00 93.94 318 ASN A O 1
ATOM 2549 N N . VAL A 1 319 ? 4.567 -22.968 -7.627 1.00 94.31 319 VAL A N 1
ATOM 2550 C CA . VAL A 1 319 ? 3.172 -22.944 -7.172 1.00 94.31 319 VAL A CA 1
ATOM 2551 C C . VAL A 1 319 ? 2.215 -23.113 -8.350 1.00 94.31 319 VAL A C 1
ATOM 2553 O O . VAL A 1 319 ? 2.199 -22.292 -9.271 1.00 94.31 319 VAL A O 1
ATOM 2556 N N . ASP A 1 320 ? 1.368 -24.148 -8.300 1.00 92.12 320 ASP A N 1
ATOM 2557 C CA . ASP A 1 320 ? 0.294 -24.357 -9.275 1.00 92.12 320 ASP A CA 1
ATOM 2558 C C . ASP A 1 320 ? -0.970 -23.574 -8.897 1.00 92.12 320 ASP A C 1
ATOM 2560 O O . ASP A 1 320 ? -1.787 -23.994 -8.077 1.00 92.12 320 ASP A O 1
ATOM 2564 N N . VAL A 1 321 ? -1.168 -22.434 -9.557 1.00 90.69 321 VAL A N 1
ATOM 2565 C CA . VAL A 1 321 ? -2.294 -21.525 -9.290 1.00 90.69 321 VAL A CA 1
ATOM 2566 C C . VAL A 1 321 ? -3.665 -22.184 -9.521 1.00 90.69 321 VAL A C 1
ATOM 2568 O O . VAL A 1 321 ? -4.670 -21.772 -8.939 1.00 90.69 321 VAL A O 1
ATOM 2571 N N . ARG A 1 322 ? -3.736 -23.263 -10.312 1.00 88.56 322 ARG A N 1
ATOM 2572 C CA . ARG A 1 322 ? -4.988 -24.008 -10.540 1.00 88.56 322 ARG A CA 1
ATOM 2573 C C . ARG A 1 322 ? -5.517 -24.675 -9.270 1.00 88.56 322 ARG A C 1
ATOM 2575 O O . ARG A 1 322 ? -6.720 -24.898 -9.169 1.00 88.56 322 ARG A O 1
ATOM 2582 N N . GLU A 1 323 ? -4.647 -24.964 -8.304 1.00 89.00 323 GLU A N 1
ATOM 2583 C CA . GLU A 1 323 ? -5.038 -25.488 -6.990 1.00 89.00 323 GLU A CA 1
ATOM 2584 C C . GLU A 1 323 ? -5.515 -24.375 -6.047 1.00 89.00 323 GLU A C 1
ATOM 2586 O O . GLU A 1 323 ? -6.305 -24.615 -5.132 1.00 89.00 323 GLU A O 1
ATOM 2591 N N . ILE A 1 324 ? -5.078 -23.140 -6.302 1.00 91.31 324 ILE A N 1
ATOM 2592 C CA . ILE A 1 324 ? -5.351 -21.976 -5.463 1.00 91.31 324 ILE A CA 1
ATOM 2593 C C . ILE A 1 324 ? -6.754 -21.425 -5.702 1.00 91.31 324 ILE A C 1
ATOM 2595 O O . ILE A 1 324 ? -7.511 -21.256 -4.746 1.00 91.31 324 ILE A O 1
ATOM 2599 N N . PHE A 1 325 ? -7.126 -21.144 -6.955 1.00 90.44 325 PHE A N 1
ATOM 2600 C CA . PHE A 1 325 ? -8.379 -20.434 -7.243 1.00 90.44 325 PHE A CA 1
ATOM 2601 C C . PHE A 1 325 ? -9.643 -21.125 -6.714 1.00 90.44 325 PHE A C 1
ATOM 2603 O O . PHE A 1 325 ? -10.485 -20.425 -6.151 1.00 90.44 325 PHE A O 1
ATOM 2610 N N . PRO A 1 326 ? -9.798 -22.463 -6.797 1.00 90.12 326 PRO A N 1
ATOM 2611 C CA . PRO A 1 326 ? -10.945 -23.136 -6.193 1.00 90.12 326 PRO A CA 1
ATOM 2612 C C . PRO A 1 326 ? -11.002 -22.969 -4.670 1.00 90.12 326 PRO A C 1
ATOM 2614 O O . PRO A 1 326 ? -12.087 -22.847 -4.102 1.00 90.12 326 PRO A O 1
ATOM 2617 N N . VAL A 1 327 ? -9.845 -22.952 -4.000 1.00 90.50 327 VAL A N 1
ATOM 2618 C CA . VAL A 1 327 ? -9.752 -22.751 -2.547 1.00 90.50 327 VAL A CA 1
ATOM 2619 C C . VAL A 1 327 ? -10.100 -21.314 -2.186 1.00 90.50 327 VAL A C 1
ATOM 2621 O O . VAL A 1 327 ? -10.930 -21.109 -1.305 1.00 90.50 327 VAL A O 1
ATOM 2624 N N . LEU A 1 328 ? -9.529 -20.344 -2.902 1.00 89.50 328 LEU A N 1
ATOM 2625 C CA . LEU A 1 328 ? -9.811 -18.922 -2.726 1.00 89.50 328 LEU A CA 1
ATOM 2626 C C . LEU A 1 328 ? -11.313 -18.652 -2.909 1.00 89.50 328 LEU A C 1
ATOM 2628 O O . LEU A 1 328 ? -11.954 -18.089 -2.026 1.00 89.50 328 LEU A O 1
ATOM 2632 N N . HIS A 1 329 ? -11.903 -19.142 -4.001 1.00 90.00 329 HIS A N 1
ATOM 2633 C CA . HIS A 1 329 ? -13.323 -18.962 -4.293 1.00 90.00 329 HIS A CA 1
ATOM 2634 C C . HIS A 1 329 ? -14.235 -19.611 -3.243 1.00 90.00 329 HIS A C 1
ATOM 2636 O O . HIS A 1 329 ? -15.215 -19.001 -2.814 1.00 90.00 329 HIS A O 1
ATOM 2642 N N . ARG A 1 330 ? -13.905 -20.828 -2.783 1.00 90.50 330 ARG A N 1
ATOM 2643 C CA . ARG A 1 330 ? -14.659 -21.505 -1.718 1.00 90.50 330 ARG A CA 1
ATOM 2644 C C . ARG A 1 330 ? -14.595 -20.724 -0.407 1.00 90.50 330 ARG A C 1
ATOM 2646 O O . ARG A 1 330 ? -15.640 -20.480 0.182 1.00 90.50 330 ARG A O 1
ATOM 2653 N N . LEU A 1 331 ? -13.406 -20.311 0.027 1.00 88.06 331 LEU A N 1
ATOM 2654 C CA . LEU A 1 331 ? -13.251 -19.578 1.284 1.00 88.06 331 LEU A CA 1
ATOM 2655 C C . LEU A 1 331 ? -13.989 -18.231 1.237 1.00 88.06 331 LEU A C 1
ATOM 2657 O O . LEU A 1 331 ? -14.672 -17.862 2.190 1.00 88.06 331 LEU A O 1
ATOM 2661 N N . ALA A 1 332 ? -13.907 -17.537 0.098 1.00 84.81 332 ALA A N 1
ATOM 2662 C CA . ALA A 1 332 ? -14.518 -16.227 -0.085 1.00 84.81 332 ALA A CA 1
ATOM 2663 C C . ALA A 1 332 ? -16.048 -16.268 -0.237 1.00 84.81 332 ALA A C 1
ATOM 2665 O O . ALA A 1 332 ? -16.701 -15.302 0.144 1.00 84.81 332 ALA A O 1
ATOM 2666 N N . LEU A 1 333 ? -16.640 -17.328 -0.808 1.00 82.62 333 LEU A N 1
ATOM 2667 C CA . LEU A 1 333 ? -18.093 -17.393 -1.058 1.00 82.62 333 LEU A CA 1
ATOM 2668 C C . LEU A 1 333 ? -18.858 -18.390 -0.186 1.00 82.62 333 LEU A C 1
ATOM 2670 O O . LEU A 1 333 ? -20.009 -18.127 0.150 1.00 82.62 333 LEU A O 1
ATOM 2674 N N . VAL A 1 334 ? -18.262 -19.536 0.140 1.00 80.38 334 VAL A N 1
ATOM 2675 C CA . VAL A 1 334 ? -18.926 -20.622 0.882 1.00 80.38 334 VAL A CA 1
ATOM 2676 C C . VAL A 1 334 ? -18.653 -20.490 2.371 1.00 80.38 334 VAL A C 1
ATOM 2678 O O . VAL A 1 334 ? -19.586 -20.530 3.168 1.00 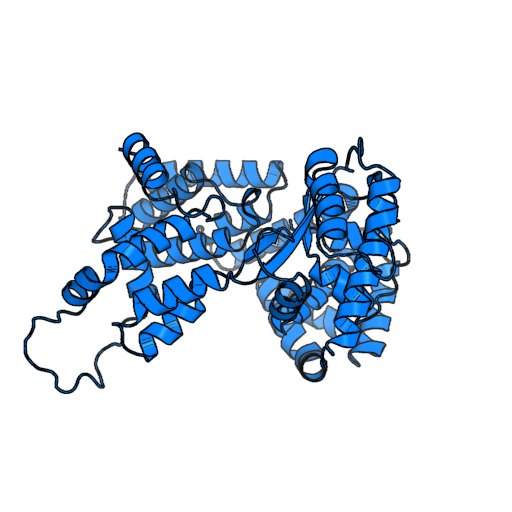80.38 334 VAL A O 1
ATOM 2681 N N . ASP A 1 335 ? -17.385 -20.294 2.733 1.00 81.00 335 ASP A N 1
ATOM 2682 C CA . ASP A 1 335 ? -16.965 -20.230 4.138 1.00 81.00 335 ASP A CA 1
ATOM 2683 C C . ASP A 1 335 ? -17.125 -18.813 4.722 1.00 81.00 335 ASP A C 1
ATOM 2685 O O . ASP A 1 335 ? -16.953 -18.599 5.920 1.00 81.00 335 ASP A O 1
ATOM 2689 N N . GLY A 1 336 ? -17.508 -17.846 3.883 1.00 77.75 336 GLY A N 1
ATOM 2690 C CA . GLY A 1 336 ? -17.930 -16.514 4.303 1.00 77.75 336 GLY A CA 1
ATOM 2691 C C . GLY A 1 336 ? -16.798 -15.559 4.681 1.00 77.75 336 GLY A C 1
ATOM 2692 O O . GLY A 1 336 ? -17.099 -14.468 5.147 1.00 77.75 336 GLY A O 1
ATOM 2693 N N . MET A 1 337 ? -15.529 -15.944 4.514 1.00 84.44 337 MET A N 1
ATOM 2694 C CA . MET A 1 337 ? -14.372 -15.161 4.968 1.00 84.44 337 MET A CA 1
ATOM 2695 C C . MET A 1 337 ? -14.208 -13.840 4.203 1.00 84.44 337 MET A C 1
ATOM 2697 O O . MET A 1 337 ? -14.559 -13.743 3.022 1.00 84.44 337 MET A O 1
ATOM 2701 N N . CYS A 1 338 ? -13.615 -12.842 4.867 1.00 84.38 338 CYS A N 1
ATOM 2702 C CA . CYS A 1 338 ? -13.231 -11.581 4.231 1.00 84.38 338 CYS A CA 1
ATOM 2703 C C . CYS A 1 338 ? -12.171 -11.840 3.145 1.00 84.38 338 CYS A C 1
ATOM 2705 O O . CYS A 1 338 ? -11.272 -12.663 3.322 1.00 84.38 338 CYS A O 1
ATOM 2707 N N . LEU A 1 339 ? -12.253 -11.148 2.008 1.00 87.12 339 LEU A N 1
ATOM 2708 C CA . LEU A 1 339 ? -11.392 -11.409 0.849 1.00 87.12 339 LEU A CA 1
ATOM 2709 C C . LEU A 1 339 ? -9.908 -11.225 1.192 1.00 87.12 339 LEU A C 1
ATOM 2711 O O . LEU A 1 339 ? -9.086 -12.045 0.786 1.00 87.12 339 LEU A O 1
ATOM 2715 N N . GLN A 1 340 ? -9.568 -10.185 1.953 1.00 86.06 340 GLN A N 1
ATOM 2716 C CA . GLN A 1 340 ? -8.212 -9.944 2.435 1.00 86.06 340 GLN A CA 1
ATOM 2717 C C . GLN A 1 340 ? -7.700 -11.125 3.269 1.00 86.06 340 GLN A C 1
ATOM 2719 O O . GLN A 1 340 ? -6.613 -11.623 2.997 1.00 86.06 340 GLN A O 1
ATOM 2724 N N . GLU A 1 341 ? -8.507 -11.637 4.202 1.00 88.38 341 GLU A N 1
ATOM 2725 C CA . GLU A 1 341 ? -8.148 -12.794 5.036 1.00 88.38 341 GLU A CA 1
ATOM 2726 C C . GLU A 1 341 ? -7.926 -14.048 4.182 1.00 88.38 341 GLU A C 1
ATOM 2728 O O . GLU A 1 341 ? -6.972 -14.797 4.393 1.00 88.38 341 GLU A O 1
ATOM 2733 N N . VAL A 1 342 ? -8.774 -14.269 3.172 1.00 89.62 342 VAL A N 1
ATOM 2734 C CA . VAL A 1 342 ? -8.612 -15.392 2.241 1.00 89.62 342 VAL A CA 1
ATOM 2735 C C . VAL A 1 342 ? -7.312 -15.272 1.452 1.00 89.62 342 VAL A C 1
ATOM 2737 O O . VAL A 1 342 ? -6.597 -16.267 1.298 1.00 89.62 342 VAL A O 1
ATOM 2740 N N . LEU A 1 343 ? -7.000 -14.080 0.941 1.00 90.62 343 LEU A N 1
ATOM 2741 C CA . LEU A 1 343 ? -5.764 -13.824 0.206 1.00 90.62 343 LEU A CA 1
ATOM 2742 C C . LEU A 1 343 ? -4.541 -14.044 1.097 1.00 90.62 343 LEU A C 1
ATOM 2744 O O . LEU A 1 343 ? -3.592 -14.685 0.659 1.00 90.62 343 LEU A O 1
ATOM 2748 N N . ASP A 1 344 ? -4.596 -13.571 2.338 1.00 90.62 344 ASP A N 1
ATOM 2749 C CA . ASP A 1 344 ? -3.530 -13.697 3.326 1.00 90.62 344 ASP A CA 1
ATOM 2750 C C . ASP A 1 344 ? -3.235 -15.169 3.650 1.00 90.62 344 ASP A C 1
ATOM 2752 O O . ASP A 1 344 ? -2.095 -15.617 3.517 1.00 90.62 344 ASP A O 1
ATOM 2756 N N . VAL A 1 345 ? -4.274 -15.951 3.967 1.00 90.75 345 VAL A N 1
ATOM 2757 C CA . VAL A 1 345 ? -4.163 -17.397 4.235 1.00 90.75 345 VAL A CA 1
ATOM 2758 C C . VAL A 1 345 ? -3.655 -18.154 3.010 1.00 90.75 345 VAL A C 1
ATOM 2760 O O . VAL A 1 345 ? -2.827 -19.059 3.118 1.00 90.75 345 VAL A O 1
ATOM 2763 N N . THR A 1 346 ? -4.157 -17.804 1.828 1.00 90.56 346 THR A N 1
ATOM 2764 C CA . THR A 1 346 ? -3.753 -18.440 0.571 1.00 90.56 346 THR A CA 1
ATOM 2765 C C . THR A 1 346 ? -2.282 -18.162 0.277 1.00 90.56 346 THR A C 1
ATOM 2767 O O . THR A 1 346 ? -1.519 -19.071 -0.049 1.00 90.56 346 THR A O 1
ATOM 2770 N N . LEU A 1 347 ? -1.862 -16.913 0.421 1.00 91.62 347 LEU A N 1
ATOM 2771 C CA . LEU A 1 347 ? -0.499 -16.502 0.146 1.00 91.62 347 LEU A CA 1
ATOM 2772 C C . LEU A 1 347 ? 0.489 -17.147 1.120 1.00 91.62 347 LEU A C 1
ATOM 2774 O O . LEU A 1 347 ? 1.486 -17.716 0.681 1.00 91.62 347 LEU A O 1
ATOM 2778 N N . GLU A 1 348 ? 0.185 -17.148 2.417 1.00 91.19 348 GLU A N 1
ATOM 2779 C CA . GLU A 1 348 ? 1.021 -17.801 3.427 1.00 91.19 348 GLU A CA 1
ATOM 2780 C C . GLU A 1 348 ? 1.143 -19.310 3.181 1.00 91.19 348 GLU A C 1
ATOM 2782 O O . GLU A 1 348 ? 2.240 -19.867 3.225 1.00 91.19 348 GLU A O 1
ATOM 2787 N N . ARG A 1 349 ? 0.031 -19.972 2.844 1.00 91.25 349 ARG A N 1
ATOM 2788 C CA . ARG A 1 349 ? 0.004 -21.420 2.625 1.00 91.25 349 ARG A CA 1
ATOM 2789 C C . ARG A 1 349 ? 0.756 -21.861 1.372 1.00 91.25 349 ARG A C 1
ATOM 2791 O O . ARG A 1 349 ? 1.428 -22.889 1.417 1.00 91.25 349 ARG A O 1
ATOM 2798 N N . TYR A 1 350 ? 0.575 -21.158 0.255 1.00 93.00 350 TYR A N 1
ATOM 2799 C CA . TYR A 1 350 ? 1.082 -21.612 -1.043 1.00 93.00 350 TYR A CA 1
ATOM 2800 C C . TYR A 1 350 ? 2.394 -20.934 -1.439 1.00 93.00 350 TYR A C 1
ATOM 2802 O O . TYR A 1 350 ? 3.286 -21.613 -1.933 1.00 93.00 350 TYR A O 1
ATOM 2810 N N . TYR A 1 351 ? 2.540 -19.629 -1.199 1.00 93.25 351 TYR A N 1
ATOM 2811 C CA . TYR A 1 351 ? 3.740 -18.877 -1.582 1.00 93.25 351 TYR A CA 1
ATOM 2812 C C . TYR A 1 351 ? 4.729 -18.707 -0.428 1.00 93.25 351 TYR A C 1
ATOM 2814 O O . TYR A 1 351 ? 5.926 -18.615 -0.685 1.00 93.25 351 TYR A O 1
ATOM 2822 N N . GLY A 1 352 ? 4.259 -18.672 0.827 1.00 89.81 352 GLY A N 1
ATOM 2823 C CA . GLY A 1 352 ? 5.075 -18.411 2.022 1.00 89.81 352 GLY A CA 1
ATOM 2824 C C . GLY A 1 352 ? 6.401 -19.180 2.062 1.00 89.81 352 GLY A C 1
ATOM 2825 O O . GLY A 1 352 ? 7.446 -18.542 2.186 1.00 89.81 352 GLY A O 1
ATOM 2826 N N . PRO A 1 353 ? 6.395 -20.517 1.883 1.00 89.62 353 PRO A N 1
ATOM 2827 C CA . PRO A 1 353 ? 7.622 -21.309 1.868 1.00 89.62 353 PRO A CA 1
ATOM 2828 C C . PRO A 1 353 ? 8.633 -20.854 0.808 1.00 89.62 353 PRO A C 1
ATOM 2830 O O . PRO A 1 353 ? 9.790 -20.642 1.142 1.00 89.62 353 PRO A O 1
ATOM 2833 N N . ALA A 1 354 ? 8.196 -20.646 -0.437 1.00 89.62 354 ALA A N 1
ATOM 2834 C CA . ALA A 1 354 ? 9.079 -20.250 -1.536 1.00 89.62 354 ALA A CA 1
ATOM 2835 C C . ALA A 1 354 ? 9.557 -18.794 -1.415 1.00 89.62 354 ALA A C 1
ATOM 2837 O O . ALA A 1 354 ? 10.689 -18.482 -1.768 1.00 89.62 354 ALA A O 1
ATOM 2838 N N . MET A 1 355 ? 8.718 -17.895 -0.890 1.00 89.50 355 MET A N 1
ATOM 2839 C CA . MET A 1 355 ? 9.092 -16.494 -0.672 1.00 89.50 355 MET A CA 1
ATOM 2840 C C . MET A 1 355 ? 10.183 -16.334 0.392 1.00 89.50 355 MET A C 1
ATOM 2842 O O . MET A 1 355 ? 10.996 -15.422 0.278 1.00 89.50 355 MET A O 1
ATOM 2846 N N . ASN A 1 356 ? 10.232 -17.214 1.397 1.00 85.56 356 ASN A N 1
ATOM 2847 C CA . ASN A 1 356 ? 11.279 -17.189 2.426 1.00 85.56 356 ASN A CA 1
ATOM 2848 C C . ASN A 1 356 ? 12.677 -17.509 1.875 1.00 85.56 356 ASN A C 1
ATOM 2850 O O . ASN A 1 356 ? 13.671 -17.108 2.478 1.00 85.56 356 ASN A O 1
ATOM 2854 N N . ASP A 1 357 ? 12.750 -18.211 0.743 1.00 85.62 357 ASP A N 1
ATOM 2855 C CA . ASP A 1 357 ? 14.008 -18.595 0.099 1.00 85.62 357 ASP A CA 1
ATOM 2856 C C . ASP A 1 357 ? 14.522 -17.522 -0.881 1.00 85.62 357 ASP A C 1
ATOM 2858 O O . ASP A 1 357 ? 15.640 -17.629 -1.391 1.00 85.62 357 ASP A O 1
ATOM 2862 N N . ILE A 1 358 ? 13.735 -16.472 -1.148 1.00 84.50 358 ILE A N 1
ATOM 2863 C CA . ILE A 1 358 ? 14.135 -15.372 -2.030 1.00 84.50 358 ILE A CA 1
ATOM 2864 C C . ILE A 1 358 ? 15.088 -14.443 -1.277 1.00 84.50 358 ILE A C 1
ATOM 2866 O O . ILE A 1 358 ? 14.702 -13.731 -0.349 1.00 84.50 358 ILE A O 1
ATOM 2870 N N . VAL A 1 359 ? 16.344 -14.424 -1.719 1.00 79.44 359 VAL A N 1
ATOM 2871 C CA . VAL A 1 359 ? 17.379 -13.518 -1.217 1.00 79.44 359 VAL A CA 1
ATOM 2872 C C . VAL A 1 359 ? 17.580 -12.398 -2.225 1.00 79.44 359 VAL A C 1
ATOM 2874 O O . VAL A 1 359 ? 17.893 -12.651 -3.384 1.00 79.44 359 VAL A O 1
ATOM 2877 N N . LEU A 1 360 ? 17.415 -11.160 -1.770 1.00 78.69 360 LEU A N 1
ATOM 2878 C CA . LEU A 1 360 ? 17.637 -9.972 -2.585 1.00 78.69 360 LEU A CA 1
ATOM 2879 C C . LEU A 1 360 ? 19.095 -9.534 -2.445 1.00 78.69 360 LEU A C 1
ATOM 2881 O O . LEU A 1 360 ? 19.493 -9.003 -1.407 1.00 78.69 360 LEU A O 1
ATOM 2885 N N . ASP A 1 361 ? 19.901 -9.791 -3.473 1.00 80.62 361 ASP A N 1
ATOM 2886 C CA . ASP A 1 361 ? 21.291 -9.344 -3.509 1.00 80.62 361 ASP A CA 1
ATOM 2887 C C . ASP A 1 361 ? 21.392 -7.840 -3.818 1.00 80.62 361 ASP A C 1
ATOM 2889 O O . ASP A 1 361 ? 20.630 -7.286 -4.612 1.00 80.62 361 ASP A O 1
ATOM 2893 N N . ALA A 1 362 ? 22.361 -7.162 -3.199 1.00 81.19 362 ALA A N 1
ATOM 2894 C CA . ALA A 1 362 ? 22.519 -5.716 -3.334 1.00 81.19 362 ALA A CA 1
ATOM 2895 C C . ALA A 1 362 ? 22.892 -5.289 -4.765 1.00 81.19 362 ALA A C 1
ATOM 2897 O O . ALA A 1 362 ? 22.476 -4.218 -5.209 1.00 81.19 362 ALA A O 1
ATOM 2898 N N . TYR A 1 363 ? 23.660 -6.110 -5.492 1.00 83.88 363 TYR A N 1
ATOM 2899 C CA . TYR A 1 363 ? 24.009 -5.824 -6.883 1.00 83.88 363 TYR A CA 1
ATOM 2900 C C . TYR A 1 363 ? 22.813 -6.056 -7.813 1.00 83.88 363 TYR A C 1
ATOM 2902 O O . TYR A 1 363 ? 22.557 -5.239 -8.700 1.00 83.88 363 TYR A O 1
ATOM 2910 N N . GLU A 1 364 ? 22.040 -7.121 -7.588 1.00 87.88 364 GLU A N 1
ATOM 2911 C CA . GLU A 1 364 ? 20.791 -7.353 -8.324 1.00 87.88 364 GLU A CA 1
ATOM 2912 C C . GLU A 1 364 ? 19.776 -6.230 -8.100 1.00 87.88 364 GLU A C 1
ATOM 2914 O O . GLU A 1 364 ? 19.112 -5.806 -9.046 1.00 87.88 364 GLU A O 1
ATOM 2919 N N . LEU A 1 365 ? 19.705 -5.697 -6.879 1.00 90.06 365 LEU A N 1
ATOM 2920 C CA . LEU A 1 365 ? 18.805 -4.605 -6.536 1.00 90.06 365 LEU A CA 1
ATOM 2921 C C . LEU A 1 365 ? 19.187 -3.282 -7.212 1.00 90.06 365 LEU A C 1
ATOM 2923 O O . LEU A 1 365 ? 18.310 -2.604 -7.744 1.00 90.06 365 LEU A O 1
ATOM 2927 N N . ASP A 1 366 ? 20.475 -2.924 -7.238 1.00 89.50 366 ASP A N 1
ATOM 2928 C CA . ASP A 1 366 ? 20.947 -1.731 -7.957 1.00 89.50 366 ASP A CA 1
ATOM 2929 C C . ASP A 1 366 ? 20.686 -1.855 -9.465 1.00 89.50 366 ASP A C 1
ATOM 2931 O O . ASP A 1 366 ? 20.144 -0.946 -10.096 1.00 89.50 366 ASP A O 1
ATOM 2935 N N . LYS A 1 367 ? 20.962 -3.029 -10.043 1.00 91.19 367 LYS A N 1
ATOM 2936 C CA . LYS A 1 367 ? 20.644 -3.305 -11.446 1.00 91.19 367 LYS A CA 1
ATOM 2937 C C . LYS A 1 367 ? 19.141 -3.175 -11.722 1.00 91.19 367 LYS A C 1
ATOM 2939 O O . LYS A 1 367 ? 18.753 -2.474 -12.658 1.00 91.19 367 LYS A O 1
ATOM 2944 N N . ALA A 1 368 ? 18.299 -3.807 -10.904 1.00 93.56 368 ALA A N 1
ATOM 2945 C CA . ALA A 1 368 ? 16.843 -3.738 -11.021 1.00 93.56 368 ALA A CA 1
ATOM 2946 C C . ALA A 1 368 ? 16.328 -2.300 -10.883 1.00 93.56 368 ALA A C 1
ATOM 2948 O O . ALA A 1 368 ? 15.418 -1.897 -11.610 1.00 93.56 368 ALA A O 1
ATOM 2949 N N . PHE A 1 369 ? 16.941 -1.504 -10.005 1.00 93.56 369 PHE A N 1
ATOM 2950 C CA . PHE A 1 369 ? 16.653 -0.084 -9.855 1.00 93.56 369 PHE A CA 1
ATOM 2951 C C . PHE A 1 369 ? 16.910 0.693 -11.145 1.00 93.56 369 PHE A C 1
ATOM 2953 O O . PHE A 1 369 ? 15.996 1.340 -11.662 1.00 93.56 369 PHE A O 1
ATOM 2960 N N . ARG A 1 370 ? 18.107 0.564 -11.723 1.00 93.06 370 ARG A N 1
ATOM 2961 C CA . ARG A 1 370 ? 18.470 1.228 -12.986 1.00 93.06 370 ARG A CA 1
ATOM 2962 C C . ARG A 1 370 ? 17.560 0.812 -14.141 1.00 93.06 370 ARG A C 1
ATOM 2964 O O . ARG A 1 370 ? 17.103 1.657 -14.911 1.00 93.06 370 ARG A O 1
ATOM 2971 N N . GLU A 1 371 ? 17.266 -0.480 -14.256 1.00 94.00 371 GLU A N 1
ATOM 2972 C CA . GLU A 1 371 ? 16.368 -1.010 -15.286 1.00 94.00 371 GLU A CA 1
ATOM 2973 C C . GLU A 1 371 ? 14.925 -0.519 -15.113 1.00 94.00 371 GLU A C 1
ATOM 2975 O O . GLU A 1 371 ? 14.252 -0.237 -16.106 1.00 94.00 371 GLU A O 1
ATOM 2980 N N . SER A 1 372 ? 14.457 -0.367 -13.873 1.00 94.81 372 SER A N 1
ATOM 2981 C CA . SER A 1 372 ? 13.121 0.159 -13.568 1.00 94.81 372 SER A CA 1
ATOM 2982 C C . SER A 1 372 ? 13.007 1.642 -13.905 1.00 94.81 372 SER A C 1
ATOM 2984 O O . SER A 1 372 ? 12.044 2.040 -14.556 1.00 94.81 372 SER A O 1
ATOM 2986 N N . VAL A 1 373 ? 14.014 2.449 -13.551 1.00 95.00 373 VAL A N 1
ATOM 2987 C CA . VAL A 1 373 ? 14.074 3.874 -13.920 1.00 95.00 373 VAL A CA 1
ATOM 2988 C C . VAL A 1 373 ? 14.014 4.040 -15.437 1.00 95.00 373 VAL A C 1
ATOM 2990 O O . VAL A 1 373 ? 13.189 4.803 -15.937 1.00 95.00 373 VAL A O 1
ATOM 2993 N N . ARG A 1 374 ? 14.834 3.288 -16.184 1.00 94.06 374 ARG A N 1
ATOM 2994 C CA . ARG A 1 374 ? 14.815 3.330 -17.655 1.00 94.06 374 ARG A CA 1
ATOM 2995 C C . ARG A 1 374 ? 13.472 2.916 -18.214 1.00 94.06 374 ARG A C 1
ATOM 2997 O O . ARG A 1 374 ? 12.939 3.615 -19.064 1.00 94.06 374 ARG A O 1
ATOM 3004 N N . PHE A 1 375 ? 12.925 1.804 -17.729 1.00 92.31 375 PHE A N 1
ATOM 3005 C CA . PHE A 1 375 ? 11.619 1.334 -18.163 1.00 92.31 375 PHE A CA 1
ATOM 3006 C C . PHE A 1 375 ? 10.555 2.419 -17.994 1.00 92.31 375 PHE A C 1
ATOM 3008 O O . PHE A 1 375 ? 9.851 2.728 -18.949 1.00 92.31 375 PHE A O 1
ATOM 3015 N N . ILE A 1 376 ? 10.480 3.027 -16.812 1.00 92.81 376 ILE A N 1
ATOM 3016 C CA . ILE A 1 376 ? 9.509 4.074 -16.504 1.00 92.81 376 ILE A CA 1
ATOM 3017 C C . ILE A 1 376 ? 9.710 5.278 -17.430 1.00 92.81 376 ILE A C 1
ATOM 3019 O O . ILE A 1 376 ? 8.786 5.656 -18.144 1.00 92.81 376 ILE A O 1
ATOM 3023 N N . LEU A 1 377 ? 10.915 5.855 -17.460 1.00 91.94 377 LEU A N 1
ATOM 3024 C CA . LEU A 1 377 ? 11.184 7.117 -18.159 1.00 91.94 377 LEU A CA 1
ATOM 3025 C C . LEU A 1 377 ? 11.205 6.996 -19.690 1.00 91.94 377 LEU A C 1
ATOM 3027 O O . LEU A 1 377 ? 10.987 7.991 -20.378 1.00 91.94 377 LEU A O 1
ATOM 3031 N N . GLN A 1 378 ? 11.479 5.806 -20.230 1.00 89.75 378 GLN A N 1
ATOM 3032 C CA . GLN A 1 378 ? 11.474 5.549 -21.676 1.00 89.75 378 GLN A CA 1
ATOM 3033 C C . GLN A 1 378 ? 10.119 5.050 -22.190 1.00 89.75 378 GLN A C 1
ATOM 3035 O O . GLN A 1 378 ? 9.897 5.036 -23.402 1.00 89.75 378 GLN A O 1
ATOM 3040 N N . THR A 1 379 ? 9.214 4.648 -21.295 1.00 88.00 379 THR A N 1
ATOM 3041 C CA . THR A 1 379 ? 7.826 4.352 -21.656 1.00 88.00 379 THR A CA 1
ATOM 3042 C C . THR A 1 379 ? 7.075 5.659 -21.905 1.00 88.00 379 THR A C 1
ATOM 3044 O O . THR A 1 379 ? 7.359 6.688 -21.294 1.00 88.00 379 THR A O 1
ATOM 3047 N N . ASP A 1 380 ? 6.103 5.634 -22.819 1.00 85.62 380 ASP A N 1
ATOM 3048 C CA . ASP A 1 380 ? 5.232 6.784 -23.053 1.00 85.62 380 ASP A CA 1
ATOM 3049 C C . ASP A 1 380 ? 4.448 7.133 -21.777 1.00 85.62 380 ASP A C 1
ATOM 3051 O O . ASP A 1 380 ? 3.480 6.464 -21.414 1.00 85.62 380 ASP A O 1
ATOM 3055 N N . MET A 1 381 ? 4.873 8.204 -21.106 1.00 83.38 381 MET A N 1
ATOM 3056 C CA . MET A 1 381 ? 4.281 8.691 -19.860 1.00 83.38 381 MET A CA 1
ATOM 3057 C C . MET A 1 381 ? 2.809 9.088 -20.004 1.00 83.38 381 MET A C 1
ATOM 3059 O O . MET A 1 381 ? 2.090 9.101 -19.010 1.00 83.38 381 MET A O 1
ATOM 3063 N N . SER A 1 382 ? 2.320 9.392 -21.213 1.00 81.31 382 SER A N 1
ATOM 3064 C CA . SER A 1 382 ? 0.893 9.687 -21.416 1.00 81.31 382 SER A CA 1
ATOM 3065 C C . SER A 1 382 ? 0.004 8.463 -21.177 1.00 81.31 382 SER A C 1
ATOM 3067 O O . SER A 1 382 ? -1.194 8.588 -20.922 1.00 81.31 382 SER A O 1
ATOM 3069 N N . MET A 1 383 ? 0.599 7.272 -21.200 1.00 80.31 383 MET A N 1
ATOM 3070 C CA . MET A 1 383 ? -0.081 6.009 -20.940 1.00 80.31 383 MET A CA 1
ATOM 3071 C C . MET A 1 383 ? -0.104 5.653 -19.452 1.00 80.31 383 MET A C 1
ATOM 3073 O O . MET A 1 383 ? -0.840 4.746 -19.063 1.00 80.31 383 MET A O 1
ATOM 3077 N N . PHE A 1 384 ? 0.660 6.364 -18.617 1.00 87.06 384 PHE A N 1
ATOM 3078 C CA . PHE A 1 384 ? 0.584 6.213 -17.172 1.00 87.06 384 PHE A CA 1
ATOM 3079 C C . PHE A 1 384 ? -0.689 6.886 -16.662 1.00 87.06 384 PHE A C 1
ATOM 3081 O O . PHE A 1 384 ? -0.939 8.065 -16.946 1.00 87.06 384 PHE A O 1
ATOM 3088 N N . PRO A 1 385 ? -1.494 6.170 -15.871 1.00 89.12 385 PRO A N 1
ATOM 3089 C CA . PRO A 1 385 ? -2.478 6.815 -15.030 1.00 89.12 385 PRO A CA 1
ATOM 3090 C C . PRO A 1 385 ? -1.892 7.908 -14.122 1.00 89.12 385 PRO A C 1
ATOM 3092 O O . PRO A 1 385 ? -0.776 7.788 -13.620 1.00 89.12 385 PRO A O 1
ATOM 3095 N N . MET A 1 386 ? -2.651 8.964 -13.846 1.00 89.38 386 MET A N 1
ATOM 3096 C CA . MET A 1 386 ? -2.286 9.891 -12.770 1.00 89.38 386 MET A CA 1
ATOM 3097 C C . MET A 1 386 ? -2.409 9.193 -11.409 1.00 89.38 386 MET A C 1
ATOM 3099 O O . MET A 1 386 ? -3.366 8.450 -11.186 1.00 89.38 386 MET A O 1
ATOM 3103 N N . GLY A 1 387 ? -1.493 9.481 -10.483 1.00 90.31 387 GLY A N 1
ATOM 3104 C CA . GLY A 1 387 ? -1.564 9.009 -9.101 1.00 90.31 387 GLY A CA 1
ATOM 3105 C C . GLY A 1 387 ? -0.220 8.584 -8.516 1.00 90.31 387 GLY A C 1
ATOM 3106 O O . GLY A 1 387 ? 0.842 9.006 -8.975 1.00 90.31 387 GLY A O 1
ATOM 3107 N N . TYR A 1 388 ? -0.299 7.762 -7.472 1.00 92.25 388 TYR A N 1
ATOM 3108 C CA . TYR A 1 388 ? 0.830 7.303 -6.665 1.00 92.25 388 TYR A CA 1
ATOM 3109 C C . TYR A 1 388 ? 1.129 5.850 -6.991 1.00 92.25 388 TYR A C 1
ATOM 3111 O O . TYR A 1 388 ? 0.210 5.043 -7.079 1.00 92.25 388 TYR A O 1
ATOM 3119 N N . TYR A 1 389 ? 2.394 5.506 -7.164 1.00 93.81 389 TYR A N 1
ATOM 3120 C CA . TYR A 1 389 ? 2.819 4.192 -7.622 1.00 93.81 389 TYR A CA 1
ATOM 3121 C C . TYR A 1 389 ? 3.715 3.526 -6.593 1.00 93.81 389 TYR A C 1
ATOM 3123 O O . TYR A 1 389 ? 4.617 4.166 -6.053 1.00 93.81 389 TYR A O 1
ATOM 3131 N N . ASN A 1 390 ? 3.531 2.222 -6.391 1.00 94.88 390 ASN A N 1
ATOM 3132 C CA . ASN A 1 390 ? 4.502 1.419 -5.664 1.00 94.88 390 ASN A CA 1
ATOM 3133 C C . ASN A 1 390 ? 5.748 1.227 -6.536 1.00 94.88 390 ASN A C 1
ATOM 3135 O O . ASN A 1 390 ? 5.772 0.376 -7.427 1.00 94.88 390 ASN A O 1
ATOM 3139 N N . PHE A 1 391 ? 6.802 2.000 -6.281 1.00 95.62 391 PHE A N 1
ATOM 3140 C CA . PHE A 1 391 ? 8.050 1.853 -7.023 1.00 95.62 391 PHE A CA 1
ATOM 3141 C C . PHE A 1 391 ? 8.701 0.480 -6.794 1.00 95.62 391 PHE A C 1
ATOM 3143 O O . PHE A 1 391 ? 9.322 -0.071 -7.703 1.00 95.62 391 PHE A O 1
ATOM 3150 N N . GLY A 1 392 ? 8.510 -0.111 -5.611 1.00 95.12 392 GLY A N 1
ATOM 3151 C CA . GLY A 1 392 ? 9.010 -1.444 -5.291 1.00 95.12 392 GLY A CA 1
ATOM 3152 C C . GLY A 1 392 ? 8.460 -2.548 -6.182 1.00 95.12 392 GLY A C 1
ATOM 3153 O O . GLY A 1 392 ? 9.187 -3.488 -6.491 1.00 95.12 392 GLY A O 1
ATOM 3154 N N . ASP A 1 393 ? 7.228 -2.419 -6.674 1.00 95.25 393 ASP A N 1
ATOM 3155 C CA . ASP A 1 393 ? 6.653 -3.427 -7.569 1.00 95.25 393 ASP A CA 1
ATOM 3156 C C . ASP A 1 393 ? 7.309 -3.397 -8.958 1.00 95.25 393 ASP A C 1
ATOM 3158 O O . ASP A 1 393 ? 7.507 -4.452 -9.562 1.00 95.25 393 ASP A O 1
ATOM 3162 N N . PHE A 1 394 ? 7.751 -2.225 -9.436 1.00 95.00 394 PHE A N 1
ATOM 3163 C CA . PHE A 1 394 ? 8.568 -2.141 -10.654 1.00 95.00 394 PHE A CA 1
ATOM 3164 C C . PHE A 1 394 ? 9.938 -2.805 -10.462 1.00 95.00 394 PHE A C 1
ATOM 3166 O O . PHE A 1 394 ? 10.417 -3.484 -11.370 1.00 95.00 394 PHE A O 1
ATOM 3173 N N . LEU A 1 395 ? 10.545 -2.670 -9.275 1.00 94.81 395 LEU A N 1
ATOM 3174 C CA . LEU A 1 395 ? 11.789 -3.373 -8.936 1.00 94.81 395 LEU A CA 1
ATOM 3175 C C . LEU A 1 395 ? 11.577 -4.888 -8.910 1.00 94.81 395 LEU A C 1
ATOM 3177 O O . LEU A 1 395 ? 12.361 -5.639 -9.491 1.00 94.81 395 LEU A O 1
ATOM 3181 N N . LEU A 1 396 ? 10.501 -5.342 -8.267 1.00 94.56 396 LEU A N 1
ATOM 3182 C CA . LEU A 1 396 ? 10.154 -6.757 -8.169 1.00 94.56 396 LEU A CA 1
ATOM 3183 C C . LEU A 1 396 ? 9.804 -7.362 -9.531 1.00 94.56 396 LEU A C 1
ATOM 3185 O O . LEU A 1 396 ? 10.147 -8.514 -9.771 1.00 94.56 396 LEU A O 1
ATOM 3189 N N . ASP A 1 397 ? 9.232 -6.596 -10.460 1.00 94.56 397 ASP A N 1
ATOM 3190 C CA . ASP A 1 397 ? 9.047 -7.031 -11.849 1.00 94.56 397 ASP A CA 1
ATOM 3191 C C . ASP A 1 397 ? 10.375 -7.251 -12.601 1.00 94.56 397 ASP A C 1
ATOM 3193 O O . ASP A 1 397 ? 10.379 -7.899 -13.649 1.00 94.56 397 ASP A O 1
ATOM 3197 N N . ARG A 1 398 ? 11.497 -6.690 -12.128 1.00 92.75 398 ARG A N 1
ATOM 3198 C CA . ARG A 1 398 ? 12.843 -6.915 -12.692 1.00 92.75 398 ARG A CA 1
ATOM 3199 C C . ARG A 1 398 ? 13.594 -8.025 -11.968 1.00 92.75 398 ARG A C 1
ATOM 3201 O O . ARG A 1 398 ? 14.262 -8.820 -12.621 1.00 92.75 398 ARG A O 1
ATOM 3208 N N . ILE A 1 399 ? 13.444 -8.108 -10.647 1.00 92.75 399 ILE A N 1
ATOM 3209 C CA . ILE A 1 399 ? 14.059 -9.155 -9.817 1.00 92.75 399 ILE A CA 1
ATOM 3210 C C . ILE A 1 399 ? 13.374 -10.509 -10.033 1.00 92.75 399 ILE A C 1
ATOM 3212 O O . ILE A 1 399 ? 14.038 -11.538 -10.114 1.00 92.75 399 ILE A O 1
ATOM 3216 N N . LEU A 1 400 ? 12.046 -10.509 -10.157 1.00 93.00 400 LEU A N 1
ATOM 3217 C CA . LEU A 1 400 ? 11.206 -11.681 -10.397 1.00 93.00 400 LEU A CA 1
ATOM 3218 C C . LEU A 1 400 ? 10.458 -11.492 -11.727 1.00 93.00 400 LEU A C 1
ATOM 3220 O O . LEU A 1 400 ? 9.252 -11.216 -11.705 1.00 93.00 400 LEU A O 1
ATOM 3224 N N . PRO A 1 401 ? 11.151 -11.622 -12.880 1.00 91.75 401 PRO A N 1
ATOM 3225 C CA . PRO A 1 401 ? 10.660 -11.185 -14.183 1.00 91.75 401 PRO A CA 1
ATOM 3226 C C . PRO A 1 401 ? 9.242 -11.655 -14.484 1.00 91.75 401 PRO A C 1
ATOM 3228 O O . PRO A 1 401 ? 9.005 -12.843 -14.710 1.00 91.75 401 PRO A O 1
ATOM 3231 N N . PHE A 1 402 ? 8.295 -10.717 -14.504 1.00 93.25 402 PHE A N 1
ATOM 3232 C CA . PHE A 1 402 ? 6.915 -11.004 -14.876 1.00 93.25 402 PHE A CA 1
ATOM 3233 C C . PHE A 1 402 ? 6.695 -10.701 -16.368 1.00 93.25 402 PHE A C 1
ATOM 3235 O O . PHE A 1 402 ? 7.014 -9.596 -16.821 1.00 93.25 402 PHE A O 1
ATOM 3242 N N . PRO A 1 403 ? 6.150 -11.644 -17.160 1.00 91.38 403 PRO A N 1
ATOM 3243 C CA . PRO A 1 403 ? 6.003 -11.474 -18.601 1.00 91.38 403 PRO A CA 1
ATOM 3244 C C . PRO A 1 403 ? 4.728 -10.686 -18.938 1.00 91.38 403 PRO A C 1
ATOM 3246 O O . PRO A 1 403 ? 3.722 -11.259 -19.352 1.00 91.38 403 PRO A O 1
ATOM 3249 N N . TYR A 1 404 ? 4.755 -9.364 -18.756 1.00 89.69 404 TYR A N 1
ATOM 3250 C CA . TYR A 1 404 ? 3.669 -8.501 -19.230 1.00 89.69 404 TYR A CA 1
ATOM 3251 C C . TYR A 1 404 ? 3.636 -8.488 -20.763 1.00 89.69 404 TYR A C 1
ATOM 3253 O O . TYR A 1 404 ? 4.609 -8.073 -21.392 1.00 89.69 404 TYR A O 1
ATOM 3261 N N . GLU A 1 405 ? 2.521 -8.911 -21.368 1.00 86.56 405 GLU A N 1
ATOM 3262 C CA . GLU A 1 405 ? 2.303 -8.742 -22.815 1.00 86.56 405 GLU A CA 1
ATOM 3263 C C . GLU A 1 405 ? 2.085 -7.266 -23.170 1.00 86.56 405 GLU A C 1
ATOM 3265 O O . GLU A 1 405 ? 2.560 -6.792 -24.202 1.00 86.56 405 GLU A O 1
ATOM 3270 N N . ASP A 1 406 ? 1.412 -6.538 -22.276 1.00 83.94 406 ASP A N 1
ATOM 3271 C CA . ASP A 1 406 ? 1.237 -5.093 -22.334 1.00 83.94 406 ASP A CA 1
ATOM 3272 C C . ASP A 1 406 ? 2.021 -4.417 -21.190 1.00 83.94 406 ASP A C 1
ATOM 3274 O O . ASP A 1 406 ? 1.609 -4.512 -20.027 1.00 83.94 406 ASP A O 1
ATOM 3278 N N . PRO A 1 407 ? 3.127 -3.706 -21.482 1.00 77.25 407 PRO A N 1
ATOM 3279 C CA . PRO A 1 407 ? 3.886 -2.963 -20.479 1.00 77.25 407 PRO A CA 1
ATOM 3280 C C . PRO A 1 407 ? 3.060 -1.928 -19.704 1.00 77.25 407 PRO A C 1
ATOM 3282 O O . PRO A 1 407 ? 3.353 -1.666 -18.538 1.00 77.25 407 PRO A O 1
ATOM 3285 N N . TYR A 1 408 ? 2.009 -1.366 -20.310 1.00 81.62 408 TYR A N 1
ATOM 3286 C CA . TYR A 1 408 ? 1.134 -0.390 -19.657 1.00 81.62 408 TYR A CA 1
ATOM 3287 C C . TYR A 1 408 ? 0.253 -1.028 -18.581 1.00 81.62 408 TYR A C 1
ATOM 3289 O O . TYR A 1 408 ? -0.190 -0.349 -17.649 1.00 81.62 408 TYR A O 1
ATOM 3297 N N . PHE A 1 409 ? 0.026 -2.342 -18.664 1.00 87.69 409 PHE A N 1
ATOM 3298 C CA . PHE A 1 409 ? -0.691 -3.069 -17.628 1.00 87.69 409 PHE A CA 1
ATOM 3299 C C . PHE A 1 409 ? 0.070 -3.059 -16.302 1.00 87.69 409 PHE A C 1
ATOM 3301 O O . PHE A 1 409 ? -0.557 -2.904 -15.257 1.00 87.69 409 PHE A O 1
ATOM 3308 N N . ALA A 1 410 ? 1.406 -3.143 -16.331 1.00 87.62 410 ALA A N 1
ATOM 3309 C CA . ALA A 1 410 ? 2.228 -3.022 -15.127 1.00 87.62 410 ALA A CA 1
ATOM 3310 C C . ALA A 1 410 ? 2.008 -1.661 -14.442 1.00 87.62 410 ALA A C 1
ATOM 3312 O O . ALA A 1 410 ? 1.812 -1.601 -13.233 1.00 87.62 410 ALA A O 1
ATOM 3313 N N . CYS A 1 411 ? 1.918 -0.574 -15.217 1.00 87.88 411 CYS A N 1
ATOM 3314 C CA . CYS A 1 411 ? 1.623 0.757 -14.682 1.00 87.88 411 CYS A CA 1
ATOM 3315 C C . CYS A 1 411 ? 0.256 0.794 -13.973 1.00 87.88 411 CYS A C 1
ATOM 3317 O O . CYS A 1 411 ? 0.147 1.282 -12.853 1.00 87.88 411 CYS A O 1
ATOM 3319 N N . ARG A 1 412 ? -0.796 0.228 -14.574 1.00 89.06 412 ARG A N 1
ATOM 3320 C CA . ARG A 1 412 ? -2.121 0.158 -13.924 1.00 89.06 412 ARG A CA 1
ATOM 3321 C C . ARG A 1 412 ? -2.109 -0.734 -12.688 1.00 89.06 412 ARG A C 1
ATOM 3323 O O . ARG A 1 412 ? -2.764 -0.423 -11.691 1.00 89.06 412 ARG A O 1
ATOM 3330 N N . LEU A 1 413 ? -1.377 -1.843 -12.747 1.00 90.81 413 LEU A N 1
ATOM 3331 C CA . LEU A 1 413 ? -1.285 -2.794 -11.652 1.00 90.81 413 LEU A CA 1
ATOM 3332 C C . LEU A 1 413 ? -0.647 -2.142 -10.425 1.00 90.81 413 LEU A C 1
ATOM 3334 O O . LEU A 1 413 ? -1.245 -2.216 -9.362 1.00 90.81 413 LEU A O 1
ATOM 3338 N N . HIS A 1 414 ? 0.457 -1.413 -10.591 1.00 92.44 414 HIS A N 1
ATOM 3339 C CA . HIS A 1 414 ? 1.268 -0.880 -9.482 1.00 92.44 414 HIS A CA 1
ATOM 3340 C C . HIS A 1 414 ? 0.761 0.437 -8.883 1.00 92.44 414 HIS A C 1
ATOM 3342 O O . HIS A 1 414 ? 1.381 0.990 -7.973 1.00 92.44 414 HIS A O 1
ATOM 3348 N N . LEU A 1 415 ? -0.365 0.954 -9.378 1.00 90.25 415 LEU A N 1
ATOM 3349 C CA . LEU A 1 415 ? -1.009 2.151 -8.845 1.00 90.25 415 LEU A CA 1
ATOM 3350 C C . LEU A 1 415 ? -1.553 1.903 -7.422 1.00 90.25 415 LEU A C 1
ATOM 3352 O O . LEU A 1 415 ? -2.264 0.927 -7.163 1.00 90.25 415 LEU A O 1
ATOM 3356 N N . LEU A 1 416 ? -1.266 2.805 -6.496 1.00 88.06 416 LEU A N 1
ATOM 3357 C CA . LEU A 1 416 ? -1.802 2.824 -5.139 1.00 88.06 416 LEU A CA 1
ATOM 3358 C C . LEU A 1 416 ? -3.204 3.461 -5.182 1.00 88.06 416 LEU A C 1
ATOM 3360 O O . LEU A 1 416 ? -3.321 4.660 -5.438 1.00 88.06 416 LEU A O 1
ATOM 3364 N N . MET A 1 417 ? -4.261 2.663 -4.977 1.00 72.06 417 MET A N 1
ATOM 3365 C CA . MET A 1 417 ? -5.671 3.107 -5.021 1.00 72.06 417 MET A CA 1
ATOM 3366 C C . MET A 1 417 ? -6.413 2.852 -3.718 1.00 72.06 417 MET A C 1
ATOM 3368 O O . MET A 1 417 ? -6.134 1.817 -3.078 1.00 72.06 417 MET A O 1
#